Protein AF-0000000080304754 (afdb_homodimer)

Solvent-accessible surface area (backbone atoms only — not comparable to full-atom values): 19936 Å² total; per-residue (Å²): 115,68,64,60,52,57,44,46,56,46,42,43,31,28,47,47,41,41,35,32,51,49,37,65,79,46,55,67,47,22,55,52,27,13,54,52,31,33,55,38,36,51,77,71,61,50,50,73,67,52,35,49,38,39,26,55,19,35,45,42,36,64,46,11,47,50,48,42,56,51,81,59,74,65,43,85,74,85,70,52,72,70,50,41,55,54,59,55,43,19,24,57,44,23,21,53,20,39,55,53,26,84,52,72,69,38,49,55,22,19,49,28,20,29,37,26,54,36,13,31,68,28,80,27,34,81,79,38,41,36,51,83,72,42,53,66,60,12,56,44,35,32,55,34,43,51,50,52,59,46,41,40,72,41,100,88,38,79,47,40,34,36,68,56,48,51,44,42,56,59,67,72,39,48,56,43,46,47,65,70,56,49,53,48,39,59,61,47,43,76,73,39,94,79,46,50,56,118,114,70,64,58,53,56,44,47,57,45,43,42,30,28,48,48,42,41,34,32,50,50,37,65,78,43,54,67,47,21,57,53,26,12,54,51,30,33,54,38,35,50,77,72,61,48,50,70,68,53,35,48,37,39,26,54,20,36,44,42,36,64,46,11,47,50,48,43,55,50,80,60,74,65,43,86,72,85,69,54,72,71,48,41,55,53,58,57,43,19,23,58,44,23,21,53,20,39,56,53,25,83,52,70,68,37,51,55,22,21,48,31,22,30,38,26,55,35,12,32,68,29,80,27,34,82,79,37,38,36,52,84,71,42,54,67,59,12,55,44,36,32,55,34,43,52,51,52,59,46,41,40,70,42,101,87,38,78,46,39,36,35,68,56,49,50,43,40,55,59,67,72,40,49,55,43,47,47,64,69,55,48,53,47,38,59,60,46,44,76,74,38,92,80,46,51,56,119

Foldseek 3Di:
DVVVLVVVCVVCVVLLVLQCVQPVVLVVLQQQLLVLLLLLCVLVPDDPLRSSLLSVLSSCLQSLCSVQDCCLSVPDDDDDPVSVVSSQCSLVSSLVVQVVDDDPSSNSSSLLSNCLQAFQLQPGDDVSDHNVRRPPSSLSSNLSSQLSVQQDDDPVDDRDALVVSLCCPCPVPPRGGHPVSNVSSVVSLVPDPSRHHD/DVVVLVVVCVVCVVLLVLQCVQPVVLVVLQQQLLVLLLLLCVLVPDDPLRSSLLSVLSSCLQSLCSVQDCCLSVPDDDDDPVSVVSSLCSLVSSLVVQVVDDDPSSNSSSLLSNCLQAFQLQPGDDVSDHNVSRPPSSLSSNLSSQLSVQQDDDPVDDRDALVVSLCCCCPVRPRGGDPVSNVSSVVSLVPDPSRHHD

Structure (mmCIF, N/CA/C/O backbone):
data_AF-0000000080304754-model_v1
#
loop_
_entity.id
_entity.type
_entity.pdbx_description
1 polymer 'GAF domain/HD domain protein'
#
loop_
_atom_site.group_PDB
_atom_site.id
_atom_site.type_symbol
_atom_site.label_atom_id
_atom_site.label_alt_id
_atom_site.label_comp_id
_atom_site.label_asym_id
_atom_site.label_entity_id
_atom_site.label_seq_id
_atom_site.pdbx_PDB_ins_code
_atom_site.Cartn_x
_atom_site.Cartn_y
_atom_site.Cartn_z
_atom_site.occupancy
_atom_site.B_iso_or_equiv
_atom_site.auth_seq_id
_atom_site.auth_comp_id
_atom_site.auth_asym_id
_atom_site.auth_atom_id
_atom_site.pdbx_PDB_model_num
ATOM 1 N N . MET A 1 1 ? -25.344 5.25 9.125 1 31.78 1 MET A N 1
ATOM 2 C CA . MET A 1 1 ? -24.25 6.203 8.992 1 31.78 1 MET A CA 1
ATOM 3 C C . MET A 1 1 ? -22.953 5.629 9.555 1 31.78 1 MET A C 1
ATOM 5 O O . MET A 1 1 ? -21.891 5.805 8.969 1 31.78 1 MET A O 1
ATOM 9 N N . PRO A 1 2 ? -23.094 4.988 10.906 1 41 2 PRO A N 1
ATOM 10 C CA . PRO A 1 2 ? -22.062 4.285 11.68 1 41 2 PRO A CA 1
ATOM 11 C C . PRO A 1 2 ? -21.453 3.115 10.914 1 41 2 PRO A C 1
ATOM 13 O O . PRO A 1 2 ? -20.234 2.902 10.984 1 41 2 PRO A O 1
ATOM 16 N N . ALA A 1 3 ? -22.312 2.502 10.195 1 42.91 3 ALA A N 1
ATOM 17 C CA . ALA A 1 3 ? -21.906 1.29 9.492 1 42.91 3 ALA A CA 1
ATOM 18 C C . ALA A 1 3 ? -20.906 1.609 8.383 1 42.91 3 ALA A C 1
ATOM 20 O O . ALA A 1 3 ? -19.938 0.869 8.18 1 42.91 3 ALA A O 1
ATOM 21 N N . ALA A 1 4 ? -21.25 2.766 7.816 1 48.44 4 ALA A N 1
ATOM 22 C CA . ALA A 1 4 ? -20.422 3.186 6.688 1 48.44 4 ALA A CA 1
ATOM 23 C C . ALA A 1 4 ? -19 3.518 7.145 1 48.44 4 ALA A C 1
ATOM 25 O O . ALA A 1 4 ? -18.031 3.221 6.438 1 48.44 4 ALA A O 1
ATOM 26 N N . ILE A 1 5 ? -18.953 4.199 8.469 1 47.53 5 ILE A N 1
ATOM 27 C CA . ILE A 1 5 ? -17.672 4.586 9.055 1 47.53 5 ILE A CA 1
ATOM 28 C C . ILE A 1 5 ? -16.844 3.338 9.352 1 47.53 5 ILE A C 1
ATOM 30 O O . ILE A 1 5 ? -15.656 3.283 9.031 1 47.53 5 ILE A O 1
ATOM 34 N N . ASP A 1 6 ? -17.5 2.346 10.016 1 58.16 6 ASP A N 1
ATOM 35 C CA . ASP A 1 6 ? -16.859 1.074 10.352 1 58.16 6 ASP A CA 1
ATOM 36 C C . ASP A 1 6 ? -16.359 0.364 9.094 1 58.16 6 ASP A C 1
ATOM 38 O O . ASP A 1 6 ? -15.289 -0.238 9.094 1 58.16 6 ASP A O 1
ATOM 42 N N . ASP A 1 7 ? -17.031 0.778 8.141 1 65.62 7 ASP A N 1
ATOM 43 C CA . ASP A 1 7 ? -16.734 0.106 6.879 1 65.62 7 ASP A CA 1
ATOM 44 C C . ASP A 1 7 ? -15.445 0.654 6.254 1 65.62 7 ASP A C 1
ATOM 46 O O . ASP A 1 7 ? -14.602 -0.112 5.793 1 65.62 7 ASP A O 1
ATOM 50 N N . LEU A 1 8 ? -15.203 2.006 6.578 1 68.25 8 LEU A N 1
ATOM 51 C CA . LEU A 1 8 ? -14.055 2.584 5.891 1 68.25 8 LEU A CA 1
ATOM 52 C C . LEU A 1 8 ? -12.758 2.238 6.617 1 68.25 8 LEU A C 1
ATOM 54 O O . LEU A 1 8 ? -11.734 1.984 5.977 1 68.25 8 LEU A O 1
ATOM 58 N N . VAL A 1 9 ? -12.852 2.217 7.973 1 68.06 9 VAL A N 1
ATOM 59 C CA . VAL A 1 9 ? -11.672 1.831 8.742 1 68.06 9 VAL A CA 1
ATOM 60 C C . VAL A 1 9 ? -11.266 0.404 8.383 1 68.06 9 VAL A C 1
ATOM 62 O O . VAL A 1 9 ? -10.086 0.12 8.188 1 68.06 9 VAL A O 1
ATOM 65 N N . ARG A 1 10 ? -12.273 -0.282 8.273 1 72.94 10 ARG A N 1
ATOM 66 C CA . ARG A 1 10 ? -12.023 -1.659 7.855 1 72.94 10 ARG A CA 1
ATOM 67 C C . ARG A 1 10 ? -11.453 -1.713 6.441 1 72.94 10 ARG A C 1
ATOM 69 O O . ARG A 1 10 ? -10.492 -2.434 6.184 1 72.94 10 ARG A O 1
ATOM 76 N N . GLU A 1 11 ? -11.969 -0.843 5.703 1 73.88 11 GLU A N 1
ATOM 77 C CA . GLU A 1 11 ? -11.617 -0.862 4.285 1 73.88 11 GLU A CA 1
ATOM 78 C C . GLU A 1 11 ? -10.195 -0.349 4.066 1 73.88 11 GLU A C 1
ATOM 80 O O . GLU A 1 11 ? -9.547 -0.708 3.082 1 73.88 11 GLU A O 1
ATOM 85 N N . THR A 1 12 ? -9.695 0.45 5.09 1 84.88 12 THR A N 1
ATOM 86 C CA . THR A 1 12 ? -8.398 1.072 4.859 1 84.88 12 THR A CA 1
ATOM 87 C C . THR A 1 12 ? -7.324 0.415 5.719 1 84.88 12 THR A C 1
ATOM 89 O O . THR A 1 12 ? -6.156 0.804 5.668 1 84.88 12 THR A O 1
ATOM 92 N N . ALA A 1 13 ? -7.715 -0.584 6.461 1 88.44 13 ALA A N 1
ATOM 93 C CA . ALA A 1 13 ? -6.781 -1.242 7.371 1 88.44 13 ALA A CA 1
ATOM 94 C C . ALA A 1 13 ? -5.613 -1.856 6.609 1 88.44 13 ALA A C 1
ATOM 96 O O . ALA A 1 13 ? -4.465 -1.771 7.047 1 88.44 13 ALA A O 1
ATOM 97 N N . ALA A 1 14 ? -5.918 -2.438 5.516 1 93.38 14 ALA A N 1
ATOM 98 C CA . ALA A 1 14 ? -4.863 -3.07 4.723 1 93.38 14 ALA A CA 1
ATOM 99 C C . ALA A 1 14 ? -3.904 -2.029 4.156 1 93.38 14 ALA A C 1
ATOM 101 O O . ALA A 1 14 ? -2.701 -2.281 4.039 1 93.38 14 ALA A O 1
ATOM 102 N N . LEU A 1 15 ? -4.484 -0.934 3.797 1 94.69 15 LEU A N 1
ATOM 103 C CA . LEU A 1 15 ? -3.65 0.146 3.283 1 94.69 15 LEU A CA 1
ATOM 104 C C . LEU A 1 15 ? -2.693 0.65 4.359 1 94.69 15 LEU A C 1
ATOM 106 O O . LEU A 1 15 ? -1.52 0.908 4.078 1 94.69 15 LEU A O 1
ATOM 110 N N . LEU A 1 16 ? -3.191 0.779 5.562 1 94.44 16 LEU A N 1
ATOM 111 C CA . LEU A 1 16 ? -2.346 1.186 6.68 1 94.44 16 LEU A CA 1
ATOM 112 C C . LEU A 1 16 ? -1.271 0.14 6.953 1 94.44 16 LEU A C 1
ATOM 114 O O . LEU A 1 16 ? -0.111 0.484 7.195 1 94.44 16 LEU A O 1
ATOM 118 N N . SER A 1 17 ? -1.651 -1.105 6.922 1 96 17 SER A N 1
ATOM 119 C CA . SER A 1 17 ? -0.69 -2.189 7.094 1 96 17 SER A CA 1
ATOM 120 C C . SER A 1 17 ? 0.387 -2.152 6.016 1 96 17 SER A C 1
ATOM 122 O O . SER A 1 17 ? 1.564 -2.385 6.297 1 96 17 SER A O 1
ATOM 124 N N . ALA A 1 18 ? -0.014 -1.876 4.793 1 97.75 18 ALA A N 1
ATOM 125 C CA . ALA A 1 18 ? 0.934 -1.744 3.689 1 97.75 18 ALA A CA 1
ATOM 126 C C . ALA A 1 18 ? 1.924 -0.613 3.949 1 97.75 18 ALA A C 1
ATOM 128 O O . ALA A 1 18 ? 3.127 -0.769 3.725 1 97.75 18 ALA A O 1
ATOM 129 N N . LEU A 1 19 ? 1.411 0.513 4.406 1 97.56 19 LEU A N 1
ATOM 130 C CA . LEU A 1 19 ? 2.266 1.646 4.746 1 97.56 19 LEU A CA 1
ATOM 131 C C . LEU A 1 19 ? 3.289 1.255 5.809 1 97.56 19 LEU A C 1
ATOM 133 O O . LEU A 1 19 ? 4.457 1.635 5.719 1 97.56 19 LEU A O 1
ATOM 137 N N . HIS A 1 20 ? 2.889 0.442 6.812 1 96.44 20 HIS A N 1
ATOM 138 C CA . HIS A 1 20 ? 3.77 0.013 7.891 1 96.44 20 HIS A CA 1
ATOM 139 C C . HIS A 1 20 ? 4.848 -0.936 7.379 1 96.44 20 HIS A C 1
ATOM 141 O O . HIS A 1 20 ? 5.984 -0.909 7.859 1 96.44 20 HIS A O 1
ATOM 147 N N . GLU A 1 21 ? 4.48 -1.754 6.406 1 97 21 GLU A N 1
ATOM 148 C CA . GLU A 1 21 ? 5.469 -2.623 5.777 1 97 21 GLU A CA 1
ATOM 149 C C . GLU A 1 21 ? 6.523 -1.81 5.027 1 97 21 GLU A C 1
ATOM 151 O O . GLU A 1 21 ? 7.684 -2.211 4.953 1 97 21 GLU A O 1
ATOM 156 N N . ARG A 1 22 ? 6.133 -0.698 4.508 1 96.69 22 ARG A N 1
ATOM 157 C CA . ARG A 1 22 ? 6.98 0.167 3.693 1 96.69 22 ARG A CA 1
ATOM 158 C C . ARG A 1 22 ? 7.902 1.012 4.566 1 96.69 22 ARG A C 1
ATOM 160 O O . ARG A 1 22 ? 9.094 1.152 4.273 1 96.69 22 ARG A O 1
ATOM 167 N N . ASP A 1 23 ? 7.293 1.568 5.586 1 93.25 23 ASP A N 1
ATOM 168 C CA . ASP A 1 23 ? 7.965 2.535 6.449 1 93.25 23 ASP A CA 1
ATOM 169 C C . ASP A 1 23 ? 7.645 2.271 7.918 1 93.25 23 ASP A C 1
ATOM 171 O O . ASP A 1 23 ? 6.641 2.764 8.438 1 93.25 23 ASP A O 1
ATOM 175 N N . ARG A 1 24 ? 8.5 1.666 8.625 1 87.06 24 ARG A N 1
ATOM 176 C CA . ARG A 1 24 ? 8.266 1.219 9.992 1 87.06 24 ARG A CA 1
ATOM 177 C C . ARG A 1 24 ? 8.078 2.406 10.938 1 87.06 24 ARG A C 1
ATOM 179 O O . ARG A 1 24 ? 7.422 2.287 11.969 1 87.06 24 ARG A O 1
ATOM 186 N N . ASP A 1 25 ? 8.656 3.479 10.594 1 83.69 25 ASP A N 1
ATOM 187 C CA . ASP A 1 25 ? 8.562 4.652 11.453 1 83.69 25 ASP A CA 1
ATOM 188 C C . ASP A 1 25 ? 7.125 5.16 11.531 1 83.69 25 ASP A C 1
ATOM 190 O O . ASP A 1 25 ? 6.766 5.879 12.469 1 83.69 25 ASP A O 1
ATOM 194 N N . THR A 1 26 ? 6.316 4.727 10.57 1 89.06 26 THR A N 1
ATOM 195 C CA . THR A 1 26 ? 4.949 5.23 10.516 1 89.06 26 THR A CA 1
ATOM 196 C C . THR A 1 26 ? 4.043 4.438 11.453 1 89.06 26 THR A C 1
ATOM 198 O O . THR A 1 26 ? 2.932 4.867 11.766 1 89.06 26 THR A O 1
ATOM 201 N N . ARG A 1 27 ? 4.34 3.314 11.906 1 85.25 27 ARG A N 1
ATOM 202 C CA . ARG A 1 27 ? 3.465 2.436 12.68 1 85.25 27 ARG A CA 1
ATOM 203 C C . ARG A 1 27 ? 2.955 3.133 13.93 1 85.25 27 ARG A C 1
ATOM 205 O O . ARG A 1 27 ? 1.745 3.25 14.133 1 85.25 27 ARG A O 1
ATOM 212 N N . ALA A 1 28 ? 3.83 3.641 14.727 1 85.56 28 ALA A N 1
ATOM 213 C CA . ALA A 1 28 ? 3.387 4.316 15.945 1 85.56 28 ALA A CA 1
ATOM 214 C C . ALA A 1 28 ? 2.945 5.746 15.648 1 85.56 28 ALA A C 1
ATOM 216 O O . ALA A 1 28 ? 1.99 6.246 16.25 1 85.56 28 ALA A O 1
ATOM 217 N N . HIS A 1 29 ? 3.439 6.32 14.727 1 92.44 29 HIS A N 1
ATOM 218 C CA . HIS A 1 29 ? 3.203 7.715 14.367 1 92.44 29 HIS A CA 1
ATOM 219 C C . HIS A 1 29 ? 1.785 7.914 13.844 1 92.44 29 HIS A C 1
ATOM 221 O O . HIS A 1 29 ? 1.102 8.867 14.227 1 92.44 29 HIS A O 1
ATOM 227 N N . SER A 1 30 ? 1.281 7.035 12.961 1 93.56 30 SER A N 1
ATOM 228 C CA . SER A 1 30 ? -0.022 7.188 12.32 1 93.56 30 SER A CA 1
ATOM 229 C C . SER A 1 30 ? -1.149 7.152 13.352 1 93.56 30 SER A C 1
ATOM 231 O O . SER A 1 30 ? -2.051 7.992 13.32 1 93.56 30 SER A O 1
ATOM 233 N N . GLY A 1 31 ? -1.064 6.246 14.25 1 92.62 31 GLY A N 1
ATOM 234 C CA . GLY A 1 31 ? -2.104 6.117 15.258 1 92.62 31 GLY A CA 1
ATOM 235 C C . GLY A 1 31 ? -2.178 7.309 16.188 1 92.62 31 GLY A C 1
ATOM 236 O O . GLY A 1 31 ? -3.266 7.812 16.484 1 92.62 31 GLY A O 1
ATOM 237 N N . ARG A 1 32 ? -1.047 7.777 16.672 1 95.12 32 ARG A N 1
ATOM 238 C CA . ARG A 1 32 ? -0.995 8.93 17.562 1 95.12 32 ARG A CA 1
ATOM 239 C C . ARG A 1 32 ? -1.5 10.188 16.875 1 95.12 32 ARG A C 1
ATOM 241 O O . ARG A 1 32 ? -2.271 10.961 17.438 1 95.12 32 ARG A O 1
ATOM 248 N N . THR A 1 33 ? -1.062 10.312 15.672 1 97.31 33 THR A N 1
ATOM 249 C CA . THR A 1 33 ? -1.483 11.477 14.891 1 97.31 33 THR A CA 1
ATOM 250 C C . THR A 1 33 ? -2.994 11.461 14.68 1 97.31 33 THR A C 1
ATOM 252 O O . THR A 1 33 ? -3.656 12.492 14.828 1 97.31 33 THR A O 1
ATOM 255 N N . SER A 1 34 ? -3.52 10.328 14.312 1 96.81 34 SER A N 1
ATOM 256 C CA . SER A 1 34 ? -4.957 10.188 14.102 1 96.81 34 SER A CA 1
ATOM 257 C C . SER A 1 34 ? -5.738 10.516 15.367 1 96.81 34 SER A C 1
ATOM 259 O O . SER A 1 34 ? -6.68 11.305 15.336 1 96.81 34 SER A O 1
ATOM 261 N N . ALA A 1 35 ? -5.34 9.961 16.469 1 97.06 35 ALA A N 1
ATOM 262 C CA . ALA A 1 35 ? -6.047 10.164 17.734 1 97.06 35 ALA A CA 1
ATOM 263 C C . ALA A 1 35 ? -6.008 11.625 18.172 1 97.06 35 ALA A C 1
ATOM 265 O O . ALA A 1 35 ? -7.031 12.195 18.547 1 97.06 35 ALA A O 1
ATOM 266 N N . LEU A 1 36 ? -4.855 12.203 18.141 1 98.31 36 LEU A N 1
ATOM 267 C CA . LEU A 1 36 ? -4.695 13.602 18.516 1 98.31 36 LEU A CA 1
ATOM 268 C C . LEU A 1 36 ? -5.453 14.516 17.562 1 98.31 36 LEU A C 1
ATOM 270 O O . LEU A 1 36 ? -6.035 15.516 17.984 1 98.31 36 LEU A O 1
ATOM 274 N N . ALA A 1 37 ? -5.414 14.195 16.266 1 98.81 37 ALA A N 1
ATOM 275 C CA . ALA A 1 37 ? -6.16 14.977 15.281 1 98.81 37 ALA A CA 1
ATOM 276 C C . ALA A 1 37 ? -7.652 14.977 15.594 1 98.81 37 ALA A C 1
ATOM 278 O O . ALA A 1 37 ? -8.312 16.016 15.484 1 98.81 37 ALA A O 1
ATOM 279 N N . VAL A 1 38 ? -8.141 13.859 15.969 1 98.44 38 VAL A N 1
ATOM 280 C CA . VAL A 1 38 ? -9.562 13.75 16.281 1 98.44 38 VAL A CA 1
ATOM 281 C C . VAL A 1 38 ? -9.883 14.594 17.516 1 98.44 38 VAL A C 1
ATOM 283 O O . VAL A 1 38 ? -10.906 15.281 17.547 1 98.44 38 VAL A O 1
ATOM 286 N N . GLU A 1 39 ? -9.008 14.57 18.531 1 98.75 39 GLU A N 1
ATOM 287 C CA . GLU A 1 39 ? -9.203 15.43 19.703 1 98.75 39 GLU A CA 1
ATOM 288 C C . GLU A 1 39 ? -9.273 16.906 19.297 1 98.75 39 GLU A C 1
ATOM 290 O O . GLU A 1 39 ? -10.172 17.625 19.719 1 98.75 39 GLU A O 1
ATOM 295 N N . VAL A 1 40 ? -8.367 17.328 18.516 1 98.88 40 VAL A N 1
ATOM 296 C CA . VAL A 1 40 ? -8.312 18.719 18.078 1 98.88 40 VAL A CA 1
ATOM 297 C C . VAL A 1 40 ? -9.523 19.047 17.203 1 98.88 40 VAL A C 1
ATOM 299 O O . VAL A 1 40 ? -10.125 20.109 17.344 1 98.88 40 VAL A O 1
ATOM 302 N N . GLY A 1 41 ? -9.852 18.078 16.281 1 98.88 41 GLY A N 1
ATOM 303 C CA . GLY A 1 41 ? -11.016 18.266 15.43 1 98.88 41 GLY A CA 1
ATOM 304 C C . GLY A 1 41 ? -12.305 18.438 16.203 1 98.88 41 GLY A C 1
ATOM 305 O O . GLY A 1 41 ? -13.156 19.25 15.836 1 98.88 41 GLY A O 1
ATOM 306 N N . GLN A 1 42 ? -12.445 17.672 17.266 1 98.75 42 GLN A N 1
ATOM 307 C CA . GLN A 1 42 ? -13.594 17.812 18.141 1 98.75 42 GLN A CA 1
ATOM 308 C C . GLN A 1 42 ? -13.656 19.219 18.734 1 98.75 42 GLN A C 1
ATOM 310 O O . GLN A 1 42 ? -14.719 19.844 18.75 1 98.75 42 GLN A O 1
ATOM 315 N N . ALA A 1 43 ? -12.57 19.703 19.234 1 98.75 43 ALA A N 1
ATOM 316 C CA . ALA A 1 43 ? -12.484 21.031 19.828 1 98.75 43 ALA A CA 1
ATOM 317 C C . ALA A 1 43 ? -12.742 22.125 18.797 1 98.75 43 ALA A C 1
ATOM 319 O O . ALA A 1 43 ? -13.227 23.203 19.125 1 98.75 43 ALA A O 1
ATOM 320 N N . CYS A 1 44 ? -12.438 21.828 17.531 1 98.56 44 CYS A N 1
ATOM 321 C CA . CYS A 1 44 ? -12.656 22.781 16.453 1 98.56 44 CYS A CA 1
ATOM 322 C C . CYS A 1 44 ? -14.102 22.75 15.984 1 98.56 44 CYS A C 1
ATOM 324 O O . CYS A 1 44 ? -14.508 23.562 15.141 1 98.56 44 CYS A O 1
ATOM 326 N N . GLY A 1 45 ? -14.82 21.75 16.422 1 98.19 45 GLY A N 1
ATOM 327 C CA . GLY A 1 45 ? -16.25 21.75 16.156 1 98.19 45 GLY A CA 1
ATOM 328 C C . GLY A 1 45 ? -16.625 20.906 14.953 1 98.19 45 GLY A C 1
ATOM 329 O O . GLY A 1 45 ? -17.703 21.078 14.383 1 98.19 45 GLY A O 1
ATOM 330 N N . LEU A 1 46 ? -15.789 20.047 14.539 1 97.88 46 LEU A N 1
ATOM 331 C CA . LEU A 1 46 ? -16.141 19.156 13.43 1 97.88 46 LEU A CA 1
ATOM 332 C C . LEU A 1 46 ? -17.281 18.219 13.836 1 97.88 46 LEU A C 1
ATOM 334 O O . LEU A 1 46 ? -17.328 17.75 14.977 1 97.88 46 LEU A O 1
ATOM 338 N N . ASP A 1 47 ? -18.156 17.938 12.844 1 96.62 47 ASP A N 1
ATOM 339 C CA . ASP A 1 47 ? -19.219 16.984 13.109 1 96.62 47 ASP A CA 1
ATOM 340 C C . ASP A 1 47 ? -18.719 15.547 12.992 1 96.62 47 ASP A C 1
ATOM 342 O O . ASP A 1 47 ? -17.531 15.32 12.758 1 96.62 47 ASP A O 1
ATOM 346 N N . ALA A 1 48 ? -19.578 14.602 13.211 1 94.44 48 ALA A N 1
ATOM 347 C CA . ALA A 1 48 ? -19.203 13.195 13.281 1 94.44 48 ALA A CA 1
ATOM 348 C C . ALA A 1 48 ? -18.547 12.742 11.977 1 94.44 48 ALA A C 1
ATOM 350 O O . ALA A 1 48 ? -17.531 12.047 11.992 1 94.44 48 ALA A O 1
ATOM 351 N N . ASP A 1 49 ? -19.125 13.172 10.891 1 92.62 49 ASP A N 1
ATOM 352 C CA . ASP A 1 49 ? -18.578 12.797 9.586 1 92.62 49 ASP A CA 1
ATOM 353 C C . ASP A 1 49 ? -17.203 13.422 9.359 1 92.62 49 ASP A C 1
ATOM 355 O O . ASP A 1 49 ? -16.297 12.773 8.844 1 92.62 49 ASP A O 1
ATOM 359 N N . GLY A 1 50 ? -17.141 14.656 9.734 1 95.06 50 GLY A N 1
ATOM 360 C CA . GLY A 1 50 ? -15.859 15.344 9.625 1 95.06 50 GLY A CA 1
ATOM 361 C C . GLY A 1 50 ? -14.781 14.727 10.492 1 95.06 50 GLY A C 1
ATOM 362 O O . GLY A 1 50 ? -13.633 14.594 10.062 1 95.06 50 GLY A O 1
ATOM 363 N N . LEU A 1 51 ? -15.172 14.328 11.664 1 96.56 51 LEU A N 1
ATOM 364 C CA . LEU A 1 51 ? -14.227 13.711 12.578 1 96.56 51 LEU A CA 1
ATOM 365 C C . LEU A 1 51 ? -13.773 12.352 12.055 1 96.56 51 LEU A C 1
ATOM 367 O O . LEU A 1 51 ? -12.594 11.992 12.18 1 96.56 51 LEU A O 1
ATOM 371 N N . TYR A 1 52 ? -14.664 11.719 11.516 1 92.75 52 TYR A N 1
ATOM 372 C CA . TYR A 1 52 ? -14.336 10.422 10.945 1 92.75 52 TYR A CA 1
ATOM 373 C C . TYR A 1 52 ? -13.352 10.57 9.789 1 92.75 52 TYR A C 1
ATOM 375 O O . TYR A 1 52 ? -12.312 9.898 9.758 1 92.75 52 TYR A O 1
ATOM 383 N N . ALA A 1 53 ? -13.641 11.414 8.859 1 94.31 53 ALA A N 1
ATOM 384 C CA . ALA A 1 53 ? -12.758 11.664 7.727 1 94.31 53 ALA A CA 1
ATOM 385 C C . ALA A 1 53 ? -11.383 12.133 8.195 1 94.31 53 ALA A C 1
ATOM 387 O O . ALA A 1 53 ? -10.359 11.695 7.676 1 94.31 53 ALA A O 1
ATOM 388 N N . LEU A 1 54 ? -11.414 12.984 9.195 1 97.06 54 LEU A N 1
ATOM 389 C CA . LEU A 1 54 ? -10.172 13.5 9.758 1 97.06 54 LEU A CA 1
ATOM 390 C C . LEU A 1 54 ? -9.328 12.375 10.336 1 97.06 54 LEU A C 1
ATOM 392 O O . LEU A 1 54 ? -8.125 12.297 10.07 1 97.06 54 LEU A O 1
ATOM 396 N N . GLY A 1 55 ? -9.977 11.523 11.102 1 96 55 GLY A N 1
ATOM 397 C CA . GLY A 1 55 ? -9.258 10.414 11.719 1 96 55 GLY A CA 1
ATOM 398 C C . GLY A 1 55 ? -8.625 9.477 10.711 1 96 55 GLY A C 1
ATOM 399 O O . GLY A 1 55 ? -7.445 9.133 10.82 1 96 55 GLY A O 1
ATOM 400 N N . VAL A 1 56 ? -9.344 9.086 9.711 1 94.81 56 VAL A N 1
ATOM 401 C CA . VAL A 1 56 ? -8.859 8.164 8.688 1 94.81 56 VAL A CA 1
ATOM 402 C C . VAL A 1 56 ? -7.754 8.828 7.875 1 94.81 56 VAL A C 1
ATOM 404 O O . VAL A 1 56 ? -6.715 8.211 7.605 1 94.81 56 VAL A O 1
ATOM 407 N N . ALA A 1 57 ? -7.965 10.078 7.496 1 97 57 ALA A N 1
ATOM 408 C CA . ALA A 1 57 ? -6.969 10.812 6.719 1 97 57 ALA A CA 1
ATOM 409 C C . ALA A 1 57 ? -5.66 10.945 7.496 1 97 57 ALA A C 1
ATOM 411 O O . ALA A 1 57 ? -4.578 10.789 6.93 1 97 57 ALA A O 1
ATOM 412 N N . ALA A 1 58 ? -5.809 11.219 8.75 1 97.62 58 ALA A N 1
ATOM 413 C CA . ALA A 1 58 ? -4.617 11.375 9.586 1 97.62 58 ALA A CA 1
ATOM 414 C C . ALA A 1 58 ? -3.854 10.055 9.695 1 97.62 58 ALA A C 1
ATOM 416 O O . ALA A 1 58 ? -2.621 10.047 9.672 1 97.62 58 ALA A O 1
ATOM 417 N N . ASP A 1 59 ? -4.555 8.961 9.773 1 95.81 59 ASP A N 1
ATOM 418 C CA . ASP A 1 59 ? -3.939 7.637 9.82 1 95.81 59 ASP A CA 1
ATOM 419 C C . ASP A 1 59 ? -3.156 7.348 8.539 1 95.81 59 ASP A C 1
ATOM 421 O O . ASP A 1 59 ? -2.111 6.695 8.578 1 95.81 59 ASP A O 1
ATOM 425 N N . LEU A 1 60 ? -3.68 7.879 7.469 1 96.75 60 LEU A N 1
ATOM 426 C CA . LEU A 1 60 ? -3.172 7.473 6.16 1 96.75 60 LEU A CA 1
ATOM 427 C C . LEU A 1 60 ? -2.432 8.617 5.484 1 96.75 60 LEU A C 1
ATOM 429 O O . LEU A 1 60 ? -2.111 8.539 4.297 1 96.75 60 LEU A O 1
ATOM 433 N N . HIS A 1 61 ? -2.16 9.703 6.184 1 98.12 61 HIS A N 1
ATOM 434 C CA . HIS A 1 61 ? -1.682 10.922 5.539 1 98.12 61 HIS A CA 1
ATOM 435 C C . HIS A 1 61 ? -0.368 10.68 4.805 1 98.12 61 HIS A C 1
ATOM 437 O O . HIS A 1 61 ? -0.081 11.336 3.801 1 98.12 61 HIS A O 1
ATOM 443 N N . ASP A 1 62 ? 0.363 9.68 5.25 1 97.94 62 ASP A N 1
ATOM 444 C CA . ASP A 1 62 ? 1.682 9.414 4.68 1 97.94 62 ASP A CA 1
ATOM 445 C C . ASP A 1 62 ? 1.644 8.219 3.736 1 97.94 62 ASP A C 1
ATOM 447 O O . ASP A 1 62 ? 2.689 7.691 3.35 1 97.94 62 ASP A O 1
ATOM 451 N N . VAL A 1 63 ? 0.5 7.75 3.299 1 98.06 63 VAL A N 1
ATOM 452 C CA . VAL A 1 63 ? 0.356 6.52 2.529 1 98.06 63 VAL A CA 1
ATOM 453 C C . VAL A 1 63 ? 1.067 6.66 1.187 1 98.06 63 VAL A C 1
ATOM 455 O O . VAL A 1 63 ? 1.532 5.672 0.615 1 98.06 63 VAL A O 1
ATOM 458 N N . GLY A 1 64 ? 1.202 7.871 0.684 1 98.62 64 GLY A N 1
ATOM 459 C CA . GLY A 1 64 ? 1.895 8.109 -0.572 1 98.62 64 GLY A CA 1
ATOM 460 C C . GLY A 1 64 ? 3.377 7.789 -0.506 1 98.62 64 GLY A C 1
ATOM 461 O O . GLY A 1 64 ? 4.035 7.656 -1.539 1 98.62 64 GLY A O 1
ATOM 462 N N . LYS A 1 65 ? 3.922 7.645 0.699 1 98.44 65 LYS A N 1
ATOM 463 C CA . LYS A 1 65 ? 5.336 7.32 0.869 1 98.44 65 LYS A CA 1
ATOM 464 C C . LYS A 1 65 ? 5.652 5.934 0.317 1 98.44 65 LYS A C 1
ATOM 466 O O . LYS A 1 65 ? 6.812 5.609 0.065 1 98.44 65 LYS A O 1
ATOM 471 N N . ILE A 1 66 ? 4.656 5.172 0.151 1 98.31 66 ILE A N 1
ATOM 472 C CA . ILE A 1 66 ? 4.824 3.854 -0.452 1 98.31 66 ILE A CA 1
ATOM 473 C C . ILE A 1 66 ? 5.516 3.99 -1.808 1 98.31 66 ILE A C 1
ATOM 475 O O . ILE A 1 66 ? 6.305 3.127 -2.199 1 98.31 66 ILE A O 1
ATOM 479 N N . GLY A 1 67 ? 5.273 5.086 -2.506 1 98.06 67 GLY A N 1
ATOM 480 C CA . GLY A 1 67 ? 5.812 5.281 -3.842 1 98.06 67 GLY A CA 1
ATOM 481 C C . GLY A 1 67 ? 7.121 6.047 -3.85 1 98.06 67 GLY A C 1
ATOM 482 O O . GLY A 1 67 ? 7.652 6.367 -4.914 1 98.06 67 GLY A O 1
ATOM 483 N N . ILE A 1 68 ? 7.703 6.383 -2.699 1 98.5 68 ILE A N 1
ATOM 484 C CA .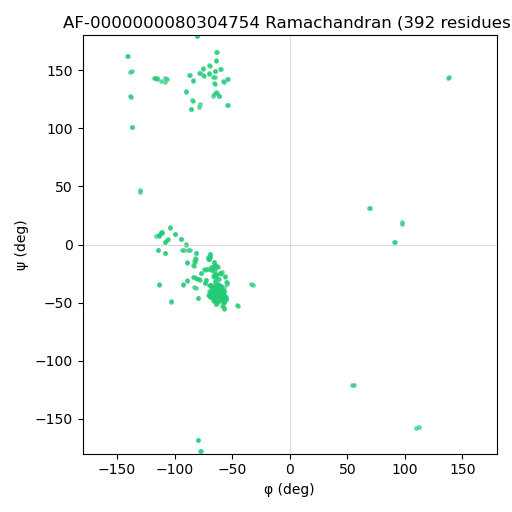 ILE A 1 68 ? 8.945 7.148 -2.605 1 98.5 68 ILE A CA 1
ATOM 485 C C . ILE A 1 68 ? 10.133 6.191 -2.586 1 98.5 68 ILE A C 1
ATOM 487 O O . ILE A 1 68 ? 10.156 5.227 -1.819 1 98.5 68 ILE A O 1
ATOM 491 N N . PRO A 1 69 ? 11.156 6.422 -3.396 1 97.88 69 PRO A N 1
ATOM 492 C CA . PRO A 1 69 ? 12.328 5.539 -3.414 1 97.88 69 PRO A CA 1
ATOM 493 C C . PRO A 1 69 ? 13.031 5.461 -2.061 1 97.88 69 PRO A C 1
ATOM 495 O O . PRO A 1 69 ? 13.094 6.457 -1.336 1 97.88 69 PRO A O 1
ATOM 498 N N . ASP A 1 70 ? 13.656 4.309 -1.822 1 97 70 ASP A N 1
ATOM 499 C CA . ASP A 1 70 ? 14.352 4.07 -0.563 1 97 70 ASP A CA 1
ATOM 500 C C . ASP A 1 70 ? 15.43 5.129 -0.328 1 97 70 ASP A C 1
ATOM 502 O O . ASP A 1 70 ? 15.617 5.59 0.799 1 97 70 ASP A O 1
ATOM 506 N N . ARG A 1 71 ? 16.109 5.465 -1.384 1 96.5 71 ARG A N 1
ATOM 507 C CA . ARG A 1 71 ? 17.266 6.355 -1.265 1 96.5 71 ARG A CA 1
ATOM 508 C C . ARG A 1 71 ? 16.844 7.727 -0.747 1 96.5 71 ARG A C 1
ATOM 510 O O . ARG A 1 71 ? 17.672 8.5 -0.264 1 96.5 71 ARG A O 1
ATOM 517 N N . ILE A 1 72 ? 15.594 7.977 -0.872 1 97.44 72 ILE A N 1
ATOM 518 C CA . ILE A 1 72 ? 15.062 9.242 -0.384 1 97.44 72 ILE A CA 1
ATOM 519 C C . ILE A 1 72 ? 14.328 9.016 0.936 1 97.44 72 ILE A C 1
ATOM 521 O O . ILE A 1 72 ? 14.602 9.695 1.929 1 97.44 72 ILE A O 1
ATOM 525 N N . LEU A 1 73 ? 13.438 8.047 1.008 1 96.25 73 LEU A N 1
ATOM 526 C CA . LEU A 1 73 ? 12.586 7.746 2.154 1 96.25 73 LEU A CA 1
ATOM 527 C C . LEU A 1 73 ? 13.422 7.41 3.383 1 96.25 73 LEU A C 1
ATOM 529 O O . LEU A 1 73 ? 13.078 7.801 4.5 1 96.25 73 LEU A O 1
ATOM 533 N N . LEU A 1 74 ? 14.508 6.758 3.135 1 93.19 74 LEU A N 1
ATOM 534 C CA . LEU A 1 74 ? 15.289 6.219 4.242 1 93.19 74 LEU A CA 1
ATOM 535 C C . LEU A 1 74 ? 16.641 6.922 4.352 1 93.19 74 LEU A C 1
ATOM 537 O O . LEU A 1 74 ? 17.516 6.469 5.086 1 93.19 74 LEU A O 1
ATOM 541 N N . LYS A 1 75 ? 16.812 7.938 3.598 1 92.44 75 LYS A N 1
ATOM 542 C CA . LYS A 1 75 ? 18.094 8.656 3.611 1 92.44 75 LYS A CA 1
ATOM 543 C C . LYS A 1 75 ? 18.375 9.234 4.992 1 92.44 75 LYS A C 1
ATOM 545 O O . LYS A 1 75 ? 17.547 9.953 5.559 1 92.44 75 LYS A O 1
ATOM 550 N N . PRO A 1 76 ? 19.625 8.82 5.359 1 88.38 76 PRO A N 1
ATOM 551 C CA . PRO A 1 76 ? 20 9.477 6.613 1 88.38 76 PRO A CA 1
ATOM 552 C C . PRO A 1 76 ? 20.453 10.922 6.41 1 88.38 76 PRO A C 1
ATOM 554 O O . PRO A 1 76 ? 21.234 11.211 5.496 1 88.38 76 PRO A O 1
ATOM 557 N N . GLY A 1 77 ? 19.859 11.891 6.973 1 87.19 77 GLY A N 1
ATOM 558 C CA . GLY A 1 77 ? 20.281 13.281 6.844 1 87.19 77 GLY A CA 1
ATOM 559 C C . GLY A 1 77 ? 19.312 14.109 6.02 1 87.19 77 GLY A C 1
ATOM 560 O O . GLY A 1 77 ? 18.172 13.695 5.777 1 87.19 77 GLY A O 1
ATOM 561 N N . ARG A 1 78 ? 19.891 15.219 5.492 1 92.69 78 ARG A N 1
ATOM 562 C CA . ARG A 1 78 ? 19.031 16.172 4.805 1 92.69 78 ARG A CA 1
ATOM 563 C C . ARG A 1 78 ? 18.859 15.805 3.334 1 92.69 78 ARG A C 1
ATOM 565 O O . ARG A 1 78 ? 19.812 15.336 2.695 1 92.69 78 ARG A O 1
ATOM 572 N N . LEU A 1 79 ? 17.781 16.062 2.838 1 96.5 79 LEU A N 1
ATOM 573 C CA . LEU A 1 79 ? 17.5 15.867 1.416 1 96.5 79 LEU A CA 1
ATOM 574 C C . LEU A 1 79 ? 17.969 17.078 0.612 1 96.5 79 LEU A C 1
ATOM 576 O O . LEU A 1 79 ? 17.859 18.219 1.08 1 96.5 79 LEU A O 1
ATOM 580 N N . ASP A 1 80 ? 18.516 16.828 -0.551 1 97.31 80 ASP A N 1
ATOM 581 C CA . ASP A 1 80 ? 18.781 17.953 -1.444 1 97.31 80 ASP A CA 1
ATOM 582 C C . ASP A 1 80 ? 17.5 18.406 -2.133 1 97.31 80 ASP A C 1
ATOM 584 O O . ASP A 1 80 ? 16.406 17.891 -1.839 1 97.31 80 ASP A O 1
ATOM 588 N N . GLU A 1 81 ? 17.641 19.375 -2.99 1 97.5 81 GLU A N 1
ATOM 589 C CA . GLU A 1 81 ? 16.453 20 -3.572 1 97.5 81 GLU A CA 1
ATOM 590 C C . GLU A 1 81 ? 15.664 19.016 -4.426 1 97.5 81 GLU A C 1
ATOM 592 O O . GLU A 1 81 ? 14.438 18.953 -4.355 1 97.5 81 GLU A O 1
ATOM 597 N N . GLU A 1 82 ? 16.391 18.281 -5.234 1 97.81 82 GLU A N 1
ATOM 598 C CA . GLU A 1 82 ? 15.742 17.297 -6.098 1 97.81 82 GLU A CA 1
ATOM 599 C C . GLU A 1 82 ? 15.078 16.188 -5.273 1 97.81 82 GLU A C 1
ATOM 601 O O . GLU A 1 82 ? 13.969 15.766 -5.586 1 97.81 82 GLU A O 1
ATOM 606 N N . GLU A 1 83 ? 15.758 15.734 -4.309 1 98.19 83 GLU A N 1
ATOM 607 C CA . GLU A 1 83 ? 15.227 14.711 -3.412 1 98.19 83 GLU A CA 1
ATOM 608 C C . GLU A 1 83 ? 13.992 15.227 -2.666 1 98.19 83 GLU A C 1
ATOM 610 O O . GLU A 1 83 ? 13.031 14.484 -2.463 1 98.19 83 GLU A O 1
ATOM 615 N N . THR A 1 84 ? 14.07 16.484 -2.291 1 98.19 84 THR A N 1
ATOM 616 C CA . THR A 1 84 ? 12.945 17.094 -1.588 1 98.19 84 THR A CA 1
ATOM 617 C C . THR A 1 84 ? 11.703 17.125 -2.469 1 98.19 84 THR A C 1
ATOM 619 O O . THR A 1 84 ? 10.594 16.828 -2.002 1 98.19 84 THR A O 1
ATOM 622 N N . VAL A 1 85 ? 11.875 17.469 -3.664 1 98.12 85 VAL A N 1
ATOM 623 C CA . VAL A 1 85 ? 10.766 17.5 -4.609 1 98.12 85 VAL A CA 1
ATOM 624 C C . VAL A 1 85 ? 10.117 16.125 -4.688 1 98.12 85 VAL A C 1
ATOM 626 O O . VAL A 1 85 ? 8.891 16 -4.664 1 98.12 85 VAL A O 1
ATOM 629 N N . LEU A 1 86 ? 10.922 15.078 -4.746 1 98.12 86 LEU A N 1
ATOM 630 C CA . LEU A 1 86 ? 10.406 13.711 -4.82 1 98.12 86 LEU A CA 1
ATOM 631 C C . LEU A 1 86 ? 9.727 13.32 -3.514 1 98.12 86 LEU A C 1
ATOM 633 O O . LEU A 1 86 ? 8.672 12.68 -3.527 1 98.12 86 LEU A O 1
ATOM 637 N N . MET A 1 87 ? 10.328 13.68 -2.426 1 98.25 87 MET A N 1
ATOM 638 C CA . MET A 1 87 ? 9.711 13.383 -1.135 1 98.25 87 MET A CA 1
ATOM 639 C C . MET A 1 87 ? 8.336 14.039 -1.026 1 98.25 87 MET A C 1
ATOM 641 O O . MET A 1 87 ? 7.371 13.406 -0.601 1 98.25 87 MET A O 1
ATOM 645 N N . ARG A 1 88 ? 8.25 15.289 -1.501 1 98.56 88 ARG A N 1
ATOM 646 C CA . ARG A 1 88 ? 7.012 16.062 -1.391 1 98.56 88 ARG A CA 1
ATOM 647 C C . ARG A 1 88 ? 5.914 15.469 -2.268 1 98.56 88 ARG A C 1
ATOM 649 O O . ARG A 1 88 ? 4.73 15.688 -2.018 1 98.56 88 ARG A O 1
ATOM 656 N N . SER A 1 89 ? 6.281 14.672 -3.229 1 98.69 89 SER A N 1
ATOM 657 C CA . SER A 1 89 ? 5.301 14.078 -4.133 1 98.69 89 SER A CA 1
ATOM 658 C C . SER A 1 89 ? 4.438 13.047 -3.41 1 98.69 89 SER A C 1
ATOM 660 O O . SER A 1 89 ? 3.406 12.617 -3.934 1 98.69 89 SER A O 1
ATOM 662 N N . HIS A 1 90 ? 4.816 12.648 -2.141 1 98.69 90 HIS A N 1
ATOM 663 C CA . HIS A 1 90 ? 4.035 11.641 -1.434 1 98.69 90 HIS A CA 1
ATOM 664 C C . HIS A 1 90 ? 2.605 12.117 -1.197 1 98.69 90 HIS A C 1
ATOM 666 O O . HIS A 1 90 ? 1.678 11.305 -1.138 1 98.69 90 HIS A O 1
ATOM 672 N N . ALA A 1 91 ? 2.416 13.453 -1.068 1 98.81 91 ALA A N 1
ATOM 673 C CA . ALA A 1 91 ? 1.073 13.984 -0.852 1 98.81 91 ALA A CA 1
ATOM 674 C C . ALA A 1 91 ? 0.166 13.68 -2.041 1 98.81 91 ALA A C 1
ATOM 676 O O . ALA A 1 91 ? -0.945 13.172 -1.866 1 98.81 91 ALA A O 1
ATOM 677 N N . ARG A 1 92 ? 0.631 13.93 -3.275 1 98.75 92 ARG A N 1
ATOM 678 C CA . ARG A 1 92 ? -0.153 13.656 -4.477 1 98.75 92 ARG A CA 1
ATOM 679 C C . ARG A 1 92 ? -0.303 12.156 -4.703 1 98.75 92 ARG A C 1
ATOM 681 O O . ARG A 1 92 ? -1.35 11.695 -5.164 1 98.75 92 ARG A O 1
ATOM 688 N N . ARG A 1 93 ? 0.733 11.414 -4.48 1 98.5 93 ARG A N 1
ATOM 689 C CA . ARG A 1 93 ? 0.66 9.961 -4.59 1 98.5 93 ARG A CA 1
ATOM 690 C C . ARG A 1 93 ? -0.396 9.391 -3.65 1 98.5 93 ARG A C 1
ATOM 692 O O . ARG A 1 93 ? -1.154 8.492 -4.027 1 98.5 93 ARG A O 1
ATOM 699 N N . GLY A 1 94 ? -0.344 9.914 -2.373 1 98.56 94 GLY A N 1
ATOM 700 C CA . GLY A 1 94 ? -1.365 9.477 -1.434 1 98.56 94 GLY A CA 1
ATOM 701 C C . GLY A 1 94 ? -2.775 9.773 -1.905 1 98.56 94 GLY A C 1
ATOM 702 O O . GLY A 1 94 ? -3.67 8.938 -1.774 1 98.56 94 GLY A O 1
ATOM 703 N N . HIS A 1 95 ? -2.967 10.945 -2.443 1 98.44 95 HIS A N 1
ATOM 704 C CA . HIS A 1 95 ? -4.254 11.312 -3.02 1 98.44 95 HIS A CA 1
ATOM 705 C C . HIS A 1 95 ? -4.656 10.344 -4.129 1 98.44 95 HIS A C 1
ATOM 707 O O . HIS A 1 95 ? -5.809 9.906 -4.188 1 98.44 95 HIS A O 1
ATOM 713 N N . ARG A 1 96 ? -3.766 9.992 -5.004 1 97.31 96 ARG A N 1
ATOM 714 C CA . ARG A 1 96 ? -4.043 9.078 -6.105 1 97.31 96 ARG A CA 1
ATOM 715 C C . ARG A 1 96 ? -4.426 7.695 -5.586 1 97.31 96 ARG A C 1
ATOM 717 O O . ARG A 1 96 ? -5.391 7.094 -6.062 1 97.31 96 ARG A O 1
ATOM 724 N N . ILE A 1 97 ? -3.678 7.211 -4.645 1 97.19 97 ILE A N 1
ATOM 725 C CA . ILE A 1 97 ? -3.938 5.898 -4.07 1 97.19 97 ILE A CA 1
ATOM 726 C C . ILE A 1 97 ? -5.355 5.852 -3.506 1 97.19 97 ILE A C 1
ATOM 728 O O . ILE A 1 97 ? -6.129 4.945 -3.822 1 97.19 97 ILE A O 1
ATOM 732 N N . LEU A 1 98 ? -5.723 6.867 -2.746 1 95.44 98 LEU A N 1
ATOM 733 C CA . LEU A 1 98 ? -7.02 6.875 -2.078 1 95.44 98 LEU A CA 1
ATOM 734 C C . LEU A 1 98 ? -8.141 7.113 -3.08 1 95.44 98 LEU A C 1
ATOM 736 O O . LEU A 1 98 ? -9.25 6.59 -2.914 1 95.44 98 LEU A O 1
ATOM 740 N N . SER A 1 99 ? -7.84 7.852 -4.117 1 94.25 99 SER A N 1
ATOM 741 C CA . SER A 1 99 ? -8.852 8.195 -5.109 1 94.25 99 SER A CA 1
ATOM 742 C C . SER A 1 99 ? -9.258 6.98 -5.934 1 94.25 99 SER A C 1
ATOM 744 O O . SER A 1 99 ? -10.242 7.027 -6.676 1 94.25 99 SER A O 1
ATOM 746 N N . ALA A 1 100 ? -8.539 5.941 -5.836 1 90.94 100 ALA A N 1
ATOM 747 C CA . ALA A 1 100 ? -8.906 4.699 -6.516 1 90.94 100 ALA A CA 1
ATOM 748 C C . ALA A 1 100 ? -10.164 4.09 -5.906 1 90.94 100 ALA A C 1
ATOM 750 O O . ALA A 1 100 ? -10.805 3.23 -6.516 1 90.94 100 ALA A O 1
ATOM 751 N N . ILE A 1 101 ? -10.477 4.445 -4.648 1 84.5 101 ILE A N 1
ATOM 752 C CA . ILE A 1 101 ? -11.719 4.023 -4.016 1 84.5 101 ILE A CA 1
ATOM 753 C C . ILE A 1 101 ? -12.844 5 -4.371 1 84.5 101 ILE A C 1
ATOM 755 O O . ILE A 1 101 ? -12.773 6.18 -4.027 1 84.5 101 ILE A O 1
ATOM 759 N N . PRO A 1 102 ? -13.797 4.539 -5.039 1 79.44 102 PRO A N 1
ATOM 760 C CA . PRO A 1 102 ? -14.883 5.477 -5.336 1 79.44 102 PRO A CA 1
ATOM 761 C C . PRO A 1 102 ? -15.703 5.84 -4.102 1 79.44 102 PRO A C 1
ATOM 763 O O . PRO A 1 102 ? -15.891 5.004 -3.211 1 79.44 102 PRO A O 1
ATOM 766 N N . GLY A 1 103 ? -16.203 7.043 -4.062 1 82.25 103 GLY A N 1
ATOM 767 C CA . GLY A 1 103 ? -17.078 7.484 -2.99 1 82.25 103 GLY A CA 1
ATOM 768 C C . GLY A 1 103 ? -16.766 8.883 -2.5 1 82.25 103 GLY A C 1
ATOM 769 O O . GLY A 1 103 ? -15.586 9.25 -2.363 1 82.25 103 GLY A O 1
ATOM 770 N N . ASP A 1 104 ? -17.75 9.562 -2.18 1 81.38 104 ASP A N 1
ATOM 771 C CA . ASP A 1 104 ? -17.594 10.945 -1.754 1 81.38 104 ASP A CA 1
ATOM 772 C C . ASP A 1 104 ? -16.797 11.039 -0.455 1 81.38 104 ASP A C 1
ATOM 774 O O . ASP A 1 104 ? -16.016 11.969 -0.265 1 81.38 104 ASP A O 1
ATOM 778 N N . HIS A 1 105 ? -17.062 10.117 0.357 1 82.75 105 HIS A N 1
ATOM 779 C CA . HIS A 1 105 ? -16.344 10.141 1.629 1 82.75 105 HIS A CA 1
ATOM 780 C C . HIS A 1 105 ? -14.844 9.945 1.424 1 82.75 105 HIS A C 1
ATOM 782 O O . HIS A 1 105 ? -14.039 10.586 2.105 1 82.75 105 HIS A O 1
ATOM 788 N N . VAL A 1 106 ? -14.5 9.156 0.463 1 88.88 106 VAL A N 1
ATOM 789 C CA . VAL A 1 106 ? -13.094 8.891 0.191 1 88.88 106 VAL A CA 1
ATOM 790 C C . VAL A 1 106 ? -12.453 10.117 -0.46 1 88.88 106 VAL A C 1
ATOM 792 O O . VAL A 1 106 ? -11.289 10.422 -0.214 1 88.88 106 VAL A O 1
ATOM 795 N N . ALA A 1 107 ? -13.281 10.789 -1.228 1 92.69 107 ALA A N 1
ATOM 796 C CA . ALA A 1 107 ? -12.773 12.008 -1.854 1 92.69 107 ALA A CA 1
ATOM 797 C C . ALA A 1 107 ? -12.344 13.023 -0.803 1 92.69 107 ALA A C 1
ATOM 799 O O . ALA A 1 107 ? -11.312 13.68 -0.95 1 92.69 107 ALA A O 1
ATOM 800 N N . ALA A 1 108 ? -13.141 13.18 0.225 1 94.12 108 ALA A N 1
ATOM 801 C CA . ALA A 1 108 ? -12.82 14.102 1.313 1 94.12 108 ALA A CA 1
ATOM 802 C C . ALA A 1 108 ? -11.531 13.688 2.016 1 94.12 108 ALA A C 1
ATOM 804 O O . ALA A 1 108 ? -10.68 14.531 2.316 1 94.12 108 ALA A O 1
ATOM 805 N N . ILE A 1 109 ? -11.383 12.43 2.264 1 95.94 109 ILE A N 1
ATOM 806 C CA . ILE A 1 109 ? -10.195 11.891 2.92 1 95.94 109 ILE A CA 1
ATOM 807 C C . ILE A 1 109 ? -8.969 12.125 2.043 1 95.94 109 ILE A C 1
ATOM 809 O O . ILE A 1 109 ? -7.938 12.594 2.527 1 95.94 109 ILE A O 1
ATOM 813 N N . ALA A 1 110 ? -9.141 11.828 0.748 1 97.19 110 ALA A N 1
ATOM 814 C CA . ALA A 1 110 ? -8.047 12.016 -0.204 1 97.19 110 ALA A CA 1
ATOM 815 C C . ALA A 1 110 ? -7.609 13.477 -0.26 1 97.19 110 ALA A C 1
ATOM 817 O O . ALA A 1 110 ? -6.422 13.773 -0.39 1 97.19 110 ALA A O 1
ATOM 818 N N . ASP A 1 111 ? -8.547 14.328 -0.127 1 97.81 111 ASP A N 1
ATOM 819 C CA . ASP A 1 111 ? -8.25 15.758 -0.16 1 97.81 111 ASP A CA 1
ATOM 820 C C . ASP A 1 111 ? -7.457 16.188 1.071 1 97.81 111 ASP A C 1
ATOM 822 O O . ASP A 1 111 ? -6.543 17 0.972 1 97.81 111 ASP A O 1
ATOM 826 N N . ILE A 1 112 ? -7.844 15.711 2.211 1 98.44 112 ILE A N 1
ATOM 827 C CA . ILE A 1 112 ? -7.105 16 3.438 1 98.44 112 ILE A CA 1
ATOM 828 C C . ILE A 1 112 ? -5.664 15.523 3.301 1 98.44 112 ILE A C 1
ATOM 830 O O . ILE A 1 112 ? -4.727 16.25 3.623 1 98.44 112 ILE A O 1
ATOM 834 N N . VAL A 1 113 ? -5.488 14.305 2.764 1 98.69 113 VAL A N 1
ATOM 835 C CA . VAL A 1 113 ? -4.168 13.711 2.58 1 98.69 113 VAL A CA 1
ATOM 836 C C . VAL A 1 113 ? -3.354 14.539 1.596 1 98.69 113 VAL A C 1
ATOM 838 O O . VAL A 1 113 ? -2.168 14.797 1.819 1 98.69 113 VAL A O 1
ATOM 841 N N . LEU A 1 114 ? -3.971 15 0.597 1 98.88 114 LEU A N 1
ATOM 842 C CA . LEU A 1 114 ? -3.318 15.828 -0.417 1 98.88 114 LEU A CA 1
ATOM 843 C C . LEU A 1 114 ? -2.76 17.109 0.197 1 98.88 114 LEU A C 1
ATOM 845 O O . LEU A 1 114 ? -1.646 17.516 -0.132 1 98.88 114 LEU A O 1
ATOM 849 N N . HIS A 1 115 ? -3.479 17.672 1.12 1 98.81 115 HIS A N 1
ATOM 850 C CA . HIS A 1 115 ? -3.195 19.047 1.499 1 98.81 115 HIS A CA 1
ATOM 851 C C . HIS A 1 115 ? -2.609 19.125 2.904 1 98.81 115 HIS A C 1
ATOM 853 O O . HIS A 1 115 ? -2.432 20.219 3.449 1 98.81 115 HIS A O 1
ATOM 859 N N . HIS A 1 116 ? -2.244 18.047 3.51 1 98.69 116 HIS A N 1
ATOM 860 C CA . HIS A 1 116 ? -1.871 18.047 4.918 1 98.69 116 HIS A CA 1
ATOM 861 C C . HIS A 1 116 ? -0.527 18.75 5.129 1 98.69 116 HIS A C 1
ATOM 863 O O . HIS A 1 116 ? -0.174 19.094 6.258 1 98.69 116 HIS A O 1
ATOM 869 N N . HIS A 1 117 ? 0.23 19.031 4.051 1 98.5 117 HIS A N 1
ATOM 870 C CA . HIS A 1 117 ? 1.496 19.75 4.156 1 98.5 117 HIS A CA 1
ATOM 871 C C . HIS A 1 117 ? 1.361 21.172 3.656 1 98.5 117 HIS A C 1
ATOM 873 O O . HIS A 1 117 ? 2.359 21.891 3.527 1 98.5 117 HIS A O 1
ATOM 879 N N . GLU A 1 118 ? 0.219 21.594 3.305 1 98.62 118 GLU A N 1
ATOM 880 C CA . GLU A 1 118 ? 0.023 23.016 3.027 1 98.62 118 GLU A CA 1
ATOM 881 C C . GLU A 1 118 ? 0.22 23.859 4.285 1 98.62 118 GLU A C 1
ATOM 883 O O . GLU A 1 118 ? -0.043 23.391 5.395 1 98.62 118 GLU A O 1
ATOM 888 N N . ALA A 1 119 ? 0.67 25.062 4.113 1 97.94 119 ALA A N 1
ATOM 889 C CA . ALA A 1 119 ? 0.938 25.984 5.207 1 97.94 119 ALA A CA 1
ATOM 890 C C . ALA A 1 119 ? 0.05 27.219 5.102 1 97.94 119 ALA A C 1
ATOM 892 O O . ALA A 1 119 ? -0.193 27.734 4.004 1 97.94 119 ALA A O 1
ATOM 893 N N . ALA A 1 120 ? -0.357 27.672 6.195 1 97.5 120 ALA A N 1
ATOM 894 C CA . ALA A 1 120 ? -1.28 28.812 6.234 1 97.5 120 ALA A CA 1
ATOM 895 C C . ALA A 1 120 ? -0.702 30.016 5.496 1 97.5 120 ALA A C 1
ATOM 897 O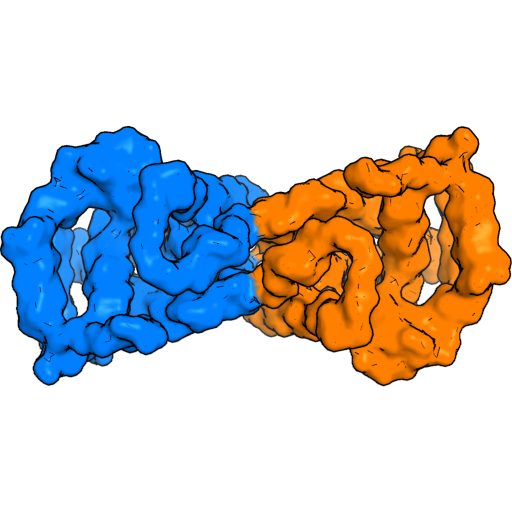 O . ALA A 1 120 ? -1.444 30.812 4.926 1 97.5 120 ALA A O 1
ATOM 898 N N . ASP A 1 121 ? 0.627 30.125 5.43 1 96.94 121 ASP A N 1
ATOM 899 C CA . ASP A 1 121 ? 1.268 31.281 4.797 1 96.94 121 ASP A CA 1
ATOM 900 C C . ASP A 1 121 ? 1.504 31.016 3.311 1 96.94 121 ASP A C 1
ATOM 902 O O . ASP A 1 121 ? 2.104 31.844 2.621 1 96.94 121 ASP A O 1
ATOM 906 N N . GLY A 1 122 ? 1.13 29.875 2.836 1 97.81 122 GLY A N 1
ATOM 907 C CA . GLY A 1 122 ? 1.231 29.578 1.418 1 97.81 122 GLY A CA 1
ATOM 908 C C . GLY A 1 122 ? 2.547 28.922 1.042 1 97.81 122 GLY A C 1
ATOM 909 O O . GLY A 1 122 ? 2.768 28.578 -0.123 1 97.81 122 GLY A O 1
ATOM 910 N N . SER A 1 123 ? 3.43 28.641 1.982 1 96.81 123 SER A N 1
ATOM 911 C CA . SER A 1 123 ? 4.762 28.125 1.691 1 96.81 123 SER A CA 1
ATOM 912 C C . SER A 1 123 ? 4.75 26.594 1.606 1 96.81 123 SER A C 1
ATOM 914 O O . SER A 1 123 ? 5.77 25.984 1.304 1 96.81 123 SER A O 1
ATOM 916 N N . GLY A 1 124 ? 3.605 25.984 1.904 1 97.69 124 GLY A N 1
ATOM 917 C CA . GLY A 1 124 ? 3.521 24.547 1.917 1 97.69 124 GLY A CA 1
ATOM 918 C C . GLY A 1 124 ? 3.379 23.938 0.531 1 97.69 124 GLY A C 1
ATOM 919 O O . GLY A 1 124 ? 3.666 24.594 -0.47 1 97.69 124 GLY A O 1
ATOM 920 N N . TYR A 1 125 ? 3.086 22.797 0.455 1 98.38 125 TYR A N 1
ATOM 921 C CA . TYR A 1 125 ? 2.947 22.016 -0.773 1 98.38 125 TYR A CA 1
ATOM 922 C C . TYR A 1 125 ? 1.768 21.062 -0.683 1 98.38 125 TYR A C 1
ATOM 924 O O . TYR A 1 125 ? 1.288 20.75 0.413 1 98.38 125 TYR A O 1
ATOM 932 N N . PRO A 1 126 ? 1.203 20.484 -1.742 1 98.5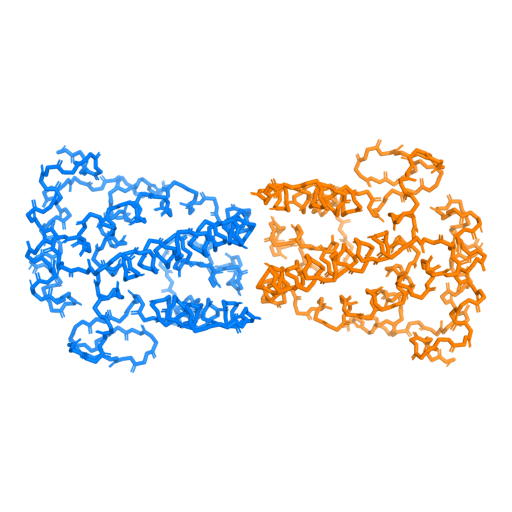6 126 PRO A N 1
ATOM 933 C CA . PRO A 1 126 ? 1.777 20.547 -3.088 1 98.56 126 PRO A CA 1
ATOM 934 C C . PRO A 1 126 ? 1.293 21.766 -3.875 1 98.56 126 PRO A C 1
ATOM 936 O O . PRO A 1 126 ? 1.854 22.094 -4.926 1 98.56 126 PRO A O 1
ATOM 939 N N . ASP A 1 127 ? 0.272 22.422 -3.48 1 98.25 127 ASP A N 1
ATOM 940 C CA . ASP A 1 127 ? -0.38 23.406 -4.34 1 98.25 127 ASP A CA 1
ATOM 941 C C . ASP A 1 127 ? -0.11 24.828 -3.855 1 98.25 127 ASP A C 1
ATOM 943 O O . ASP A 1 127 ? -0.512 25.797 -4.504 1 98.25 127 ASP A O 1
ATOM 947 N N . GLY A 1 128 ? 0.504 24.938 -2.73 1 98.31 128 GLY A N 1
ATOM 948 C CA . GLY A 1 128 ? 0.807 26.25 -2.193 1 98.31 128 GLY A CA 1
ATOM 949 C C . GLY A 1 128 ? -0.428 27.016 -1.749 1 98.31 128 GLY A C 1
ATOM 950 O O . GLY A 1 128 ? -0.512 28.234 -1.929 1 98.31 128 GLY A O 1
ATOM 951 N N . LEU A 1 129 ? -1.471 26.344 -1.28 1 98.19 129 LEU A N 1
ATOM 952 C CA . LEU A 1 129 ? -2.674 26.969 -0.742 1 98.19 129 LEU A CA 1
ATOM 953 C C . LEU A 1 129 ? -2.355 27.766 0.523 1 98.19 129 LEU A C 1
ATOM 955 O O . LEU A 1 129 ? -1.327 27.531 1.163 1 98.19 129 LEU A O 1
ATOM 959 N N . SER A 1 130 ? -3.285 28.75 0.864 1 97.56 130 SER A N 1
ATOM 960 C CA . SER A 1 130 ? -3.08 29.562 2.062 1 97.56 130 SER A CA 1
ATOM 961 C C . SER A 1 130 ? -4.387 29.766 2.822 1 97.56 130 SER A C 1
ATOM 963 O O . SER A 1 130 ? -5.465 29.734 2.229 1 97.56 130 SER A O 1
ATOM 965 N N . GLY A 1 131 ? -4.207 29.859 4.09 1 95.31 131 GLY A N 1
ATOM 966 C CA . GLY A 1 131 ? -5.332 30.219 4.941 1 95.31 131 GLY A CA 1
ATOM 967 C C . GLY A 1 131 ? -6.523 29.281 4.77 1 95.31 131 GLY A C 1
ATOM 968 O O . GLY A 1 131 ? -6.379 28.062 4.836 1 95.31 131 GLY A O 1
ATOM 969 N N . ASP A 1 132 ? -7.66 29.906 4.375 1 96.75 132 ASP A N 1
ATOM 970 C CA . ASP A 1 132 ? -8.93 29.188 4.344 1 96.75 132 ASP A CA 1
ATOM 971 C C . ASP A 1 132 ? -9.07 28.359 3.068 1 96.75 132 ASP A C 1
ATOM 973 O O . ASP A 1 132 ? -9.969 27.531 2.955 1 96.75 132 ASP A O 1
ATOM 977 N N . ALA A 1 133 ? -8.125 28.547 2.191 1 98.06 133 ALA A N 1
ATOM 978 C CA . ALA A 1 133 ? -8.117 27.688 1 1 98.06 133 ALA A CA 1
ATOM 979 C C . ALA A 1 133 ? -7.711 26.266 1.344 1 98.06 133 ALA A C 1
ATOM 981 O O . ALA A 1 133 ? -7.984 25.328 0.581 1 98.06 133 ALA A O 1
ATOM 982 N N . ILE A 1 134 ? -7.039 26.078 2.451 1 98.38 134 ILE A N 1
ATOM 983 C CA . ILE A 1 134 ? -6.703 24.75 2.965 1 98.38 134 ILE A CA 1
ATOM 984 C C . ILE A 1 134 ? -7.871 24.203 3.785 1 98.38 134 ILE A C 1
ATOM 986 O O . ILE A 1 134 ? -8.336 24.844 4.727 1 98.38 134 ILE A O 1
ATOM 990 N N . PRO A 1 135 ? -8.359 23.047 3.434 1 98.06 135 PRO A N 1
ATOM 991 C CA . PRO A 1 135 ? -9.438 22.484 4.25 1 98.06 135 PRO A CA 1
ATOM 992 C C . PRO A 1 135 ? -9.078 22.406 5.73 1 98.06 135 PRO A C 1
ATOM 994 O O . PRO A 1 135 ? -7.934 22.094 6.074 1 98.06 135 PRO A O 1
ATOM 997 N N . LEU A 1 136 ? -10.062 22.672 6.57 1 98.5 136 LEU A N 1
ATOM 998 C CA . LEU A 1 136 ? -9.828 22.719 8.008 1 98.5 136 LEU A CA 1
ATOM 999 C C . LEU A 1 136 ? -9.211 21.406 8.5 1 98.5 136 LEU A C 1
ATOM 1001 O O . LEU A 1 136 ? -8.211 21.422 9.227 1 98.5 136 LEU A O 1
ATOM 1005 N N . PRO A 1 137 ? -9.711 20.203 8.07 1 98.69 137 PRO A N 1
ATOM 1006 C CA . PRO A 1 137 ? -9.094 18.969 8.562 1 98.69 137 PRO A CA 1
ATOM 1007 C C . PRO A 1 137 ? -7.621 18.844 8.172 1 98.69 137 PRO A C 1
ATOM 1009 O O . PRO A 1 137 ? -6.82 18.312 8.945 1 98.69 137 PRO A O 1
ATOM 1012 N N . ALA A 1 138 ? -7.266 19.312 7.012 1 98.81 138 ALA A N 1
ATOM 1013 C CA . ALA A 1 138 ? -5.863 19.266 6.602 1 98.81 138 ALA A CA 1
ATOM 1014 C C . ALA A 1 138 ? -5.008 20.188 7.469 1 98.81 138 ALA A C 1
ATOM 1016 O O . ALA A 1 138 ? -3.875 19.844 7.816 1 98.81 138 ALA A O 1
ATOM 1017 N N . ARG A 1 139 ? -5.551 21.359 7.812 1 98.75 139 ARG A N 1
ATOM 1018 C CA . ARG A 1 139 ? -4.848 22.266 8.711 1 98.75 139 ARG A CA 1
ATOM 1019 C C . ARG A 1 139 ? -4.637 21.641 10.078 1 98.75 139 ARG A C 1
ATOM 1021 O O . ARG A 1 139 ? -3.596 21.844 10.711 1 98.75 139 ARG A O 1
ATOM 1028 N N . ILE A 1 140 ? -5.602 20.875 10.523 1 98.81 140 ILE A N 1
ATOM 1029 C CA . ILE A 1 140 ? -5.496 20.172 11.797 1 98.81 140 ILE A CA 1
ATOM 1030 C C . ILE A 1 140 ? -4.398 19.125 11.719 1 98.81 140 ILE A C 1
ATOM 1032 O O . ILE A 1 140 ? -3.533 19.047 12.594 1 98.81 140 ILE A O 1
ATOM 1036 N N . VAL A 1 141 ? -4.395 18.281 10.633 1 98.81 141 VAL A N 1
ATOM 1037 C CA . VAL A 1 141 ? -3.395 17.234 10.484 1 98.81 141 VAL A CA 1
ATOM 1038 C C . VAL A 1 141 ? -1.999 17.844 10.445 1 98.81 141 VAL A C 1
ATOM 1040 O O . VAL A 1 141 ? -1.054 17.297 11.016 1 98.81 141 VAL A O 1
ATOM 1043 N N . ALA A 1 142 ? -1.856 18.984 9.805 1 98.38 142 ALA A N 1
ATOM 1044 C CA . ALA A 1 142 ? -0.556 19.625 9.664 1 98.38 142 ALA A CA 1
ATOM 1045 C C . ALA A 1 142 ? 0.076 19.906 11.023 1 98.38 142 ALA A C 1
ATOM 1047 O O . ALA A 1 142 ? 1.252 19.594 11.242 1 98.38 142 ALA A O 1
ATOM 1048 N N . VAL A 1 143 ? -0.686 20.438 11.969 1 97.94 143 VAL A N 1
ATOM 1049 C CA . VAL A 1 143 ? -0.17 20.797 13.281 1 97.94 143 VAL A CA 1
ATOM 1050 C C . VAL A 1 143 ? 0.13 19.531 14.078 1 97.94 143 VAL A C 1
ATOM 1052 O O . VAL A 1 143 ? 1.191 19.406 14.695 1 97.94 143 VAL A O 1
ATOM 1055 N N . VAL A 1 144 ? -0.763 18.578 14.016 1 98.25 144 VAL A N 1
ATOM 1056 C CA . VAL A 1 144 ? -0.672 17.359 14.82 1 98.25 144 VAL A CA 1
ATOM 1057 C C . VAL A 1 144 ? 0.485 16.5 14.328 1 98.25 144 VAL A C 1
ATOM 1059 O O . VAL A 1 144 ? 1.244 15.945 15.125 1 98.25 144 VAL A O 1
ATOM 1062 N N . ASP A 1 145 ? 0.542 16.406 13.047 1 97.44 145 ASP A N 1
ATOM 1063 C CA . ASP A 1 145 ? 1.639 15.656 12.438 1 97.44 145 ASP A CA 1
ATOM 1064 C C . ASP A 1 145 ? 2.992 16.219 12.867 1 97.44 145 ASP A C 1
ATOM 1066 O O . ASP A 1 145 ? 3.891 15.477 13.25 1 97.44 145 ASP A O 1
ATOM 1070 N N . ALA A 1 146 ? 3.135 17.516 12.742 1 96.12 146 ALA A N 1
ATOM 1071 C CA . ALA A 1 146 ? 4.383 18.172 13.125 1 96.12 146 ALA A CA 1
ATOM 1072 C C . ALA A 1 146 ? 4.711 17.906 14.594 1 96.12 146 ALA A C 1
ATOM 1074 O O . ALA A 1 146 ? 5.855 17.609 14.938 1 96.12 146 ALA A O 1
ATOM 1075 N N . TYR A 1 147 ? 3.732 18.062 15.438 1 97.12 147 TYR A N 1
ATOM 1076 C CA . TYR A 1 147 ? 3.939 17.844 16.859 1 97.12 147 TYR A CA 1
ATOM 1077 C C . TYR A 1 147 ? 4.43 16.438 17.141 1 97.12 147 TYR A C 1
ATOM 1079 O O . TYR A 1 147 ? 5.441 16.234 17.812 1 97.12 147 TYR A O 1
ATOM 1087 N N . ASP A 1 148 ? 3.672 15.438 16.594 1 96 148 ASP A N 1
ATOM 1088 C CA . ASP A 1 148 ? 4.02 14.047 16.859 1 96 148 ASP A CA 1
ATOM 1089 C C . ASP A 1 148 ? 5.391 13.703 16.281 1 96 148 ASP A C 1
ATOM 1091 O O . ASP A 1 148 ? 6.152 12.945 16.891 1 96 148 ASP A O 1
ATOM 1095 N N . ALA A 1 149 ? 5.645 14.234 15.102 1 92.25 149 ALA A N 1
ATOM 1096 C CA . ALA A 1 149 ? 6.934 13.977 14.461 1 92.25 149 ALA A CA 1
ATOM 1097 C C . ALA A 1 149 ? 8.086 14.484 15.328 1 92.25 149 ALA A C 1
ATOM 1099 O O . ALA A 1 149 ? 9.117 13.828 15.445 1 92.25 149 ALA A O 1
ATOM 1100 N N . MET A 1 150 ? 7.934 15.625 15.93 1 92.94 150 MET A N 1
ATOM 1101 C CA . MET A 1 150 ? 8.992 16.219 16.75 1 92.94 150 MET A CA 1
ATOM 1102 C C . MET A 1 150 ? 9.07 15.523 18.109 1 92.94 150 MET A C 1
ATOM 1104 O O . MET A 1 150 ? 10.117 15.531 18.766 1 92.94 150 MET A O 1
ATOM 1108 N N . ALA A 1 151 ? 7.965 14.93 18.516 1 92.75 151 ALA A N 1
ATOM 1109 C CA . ALA A 1 151 ? 7.895 14.297 19.828 1 92.75 151 ALA A CA 1
ATOM 1110 C C . ALA A 1 151 ? 8.477 12.883 19.797 1 92.75 151 ALA A C 1
ATOM 1112 O O . ALA A 1 151 ? 8.703 12.273 20.828 1 92.75 151 ALA A O 1
ATOM 1113 N N . THR A 1 152 ? 8.695 12.281 18.703 1 84.69 152 THR A N 1
ATOM 1114 C CA . THR A 1 152 ? 9.102 10.891 18.578 1 84.69 152 THR A CA 1
ATOM 1115 C C . THR A 1 152 ? 10.57 10.781 18.172 1 84.69 152 THR A C 1
ATOM 1117 O O . THR A 1 152 ? 11.086 11.656 17.484 1 84.69 152 THR A O 1
ATOM 1120 N N . VAL A 1 153 ? 11.133 9.789 18.781 1 67.56 153 VAL A N 1
ATOM 1121 C CA . VAL A 1 153 ? 12.555 9.516 18.562 1 67.56 153 VAL A CA 1
ATOM 1122 C C . VAL A 1 153 ? 12.773 9.086 17.125 1 67.56 153 VAL A C 1
ATOM 1124 O O . VAL A 1 153 ? 12.008 8.281 16.578 1 67.56 153 VAL A O 1
ATOM 1127 N N . ARG A 1 154 ? 13.719 9.758 16.547 1 65.62 154 ARG A N 1
ATOM 1128 C CA . ARG A 1 154 ? 14.273 9.305 15.273 1 65.62 154 ARG A CA 1
ATOM 1129 C C . ARG A 1 154 ? 15.711 8.836 15.438 1 65.62 154 ARG A C 1
ATOM 1131 O O . ARG A 1 154 ? 16.391 9.219 16.406 1 65.62 154 ARG A O 1
ATOM 1138 N N . PRO A 1 155 ? 16.078 7.75 14.734 1 57.84 155 PRO A N 1
ATOM 1139 C CA . PRO A 1 155 ? 17.422 7.168 14.906 1 57.84 155 PRO A CA 1
ATOM 1140 C C . PRO A 1 155 ? 18.484 8.211 15.203 1 57.84 155 PRO A C 1
ATOM 1142 O O . PRO A 1 155 ? 19.375 7.977 16.016 1 57.84 155 PRO A O 1
ATOM 1145 N N . TYR A 1 156 ? 18.359 9.305 14.68 1 56.72 156 TYR A N 1
ATOM 1146 C CA . TYR A 1 156 ? 19.484 10.227 14.844 1 56.72 156 TYR A CA 1
ATOM 1147 C C . TYR A 1 156 ? 19.062 11.453 15.648 1 56.72 156 TYR A C 1
ATOM 1149 O O . TYR A 1 156 ? 19.797 12.445 15.703 1 56.72 156 TYR A O 1
ATOM 1157 N N . HIS A 1 157 ? 17.859 11.336 16.141 1 65.69 157 HIS A N 1
ATOM 1158 C CA . HIS A 1 157 ? 17.438 12.547 16.828 1 65.69 157 HIS A CA 1
ATOM 1159 C C . HIS A 1 157 ? 16.703 12.211 18.141 1 65.69 157 HIS A C 1
ATOM 1161 O O . HIS A 1 157 ? 15.977 11.219 18.203 1 65.69 157 HIS A O 1
ATOM 1167 N N . ARG A 1 158 ? 17.188 12.805 19.125 1 76 158 ARG A N 1
ATOM 1168 C CA . ARG A 1 158 ? 16.438 12.703 20.375 1 76 158 ARG A CA 1
ATOM 1169 C C . ARG A 1 158 ? 15.094 13.398 20.266 1 76 158 ARG A C 1
ATOM 1171 O O . ARG A 1 158 ? 14.977 14.461 19.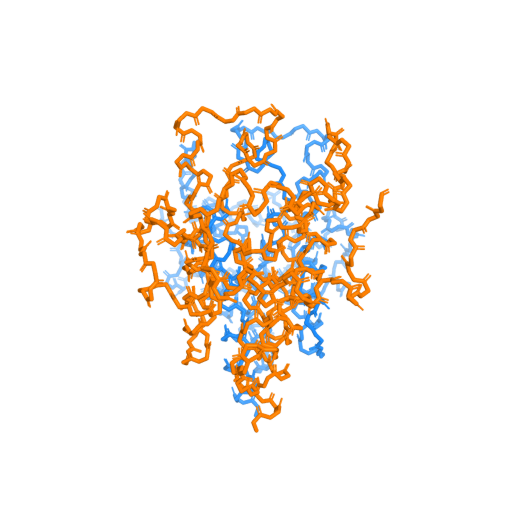656 1 76 158 ARG A O 1
ATOM 1178 N N . PRO A 1 159 ? 14.141 12.719 20.844 1 83.38 159 PRO A N 1
ATOM 1179 C CA . PRO A 1 159 ? 12.836 13.391 20.859 1 83.38 159 PRO A CA 1
ATOM 1180 C C . PRO A 1 159 ? 12.898 14.758 21.547 1 83.38 159 PRO A C 1
ATOM 1182 O O . PRO A 1 159 ? 13.641 14.938 22.516 1 83.38 159 PRO A O 1
ATOM 1185 N N . ARG A 1 160 ? 12.133 15.695 20.922 1 89.75 160 ARG A N 1
ATOM 1186 C CA . ARG A 1 160 ? 12.039 17.016 21.531 1 89.75 160 ARG A CA 1
ATOM 1187 C C . ARG A 1 160 ? 11.062 17.016 22.703 1 89.75 160 ARG A C 1
ATOM 1189 O O . ARG A 1 160 ? 10.109 16.219 22.719 1 89.75 160 ARG A O 1
ATOM 1196 N N . ARG A 1 161 ? 11.469 17.891 23.641 1 93.5 161 ARG A N 1
ATOM 1197 C CA . ARG A 1 161 ? 10.586 18.047 24.781 1 93.5 161 ARG A CA 1
ATOM 1198 C C . ARG A 1 161 ? 9.352 18.875 24.422 1 93.5 161 ARG A C 1
ATOM 1200 O O . ARG A 1 161 ? 9.375 19.641 23.469 1 93.5 161 ARG A O 1
ATOM 1207 N N . HIS A 1 162 ? 8.273 18.609 25.125 1 96.94 162 HIS A N 1
ATOM 1208 C CA . HIS A 1 162 ? 6.988 19.266 24.891 1 96.94 162 HIS A CA 1
ATOM 1209 C C . HIS A 1 162 ? 7.16 20.766 24.734 1 96.94 162 HIS A C 1
ATOM 1211 O O . HIS A 1 162 ? 6.727 21.344 23.734 1 96.94 162 HIS A O 1
ATOM 1217 N N . ALA A 1 163 ? 7.809 21.453 25.641 1 96.25 163 ALA A N 1
ATOM 1218 C CA . ALA A 1 163 ? 7.977 22.906 25.625 1 96.25 163 ALA A CA 1
ATOM 1219 C C . ALA A 1 163 ? 8.75 23.344 24.391 1 96.25 163 ALA A C 1
ATOM 1221 O O . ALA A 1 163 ? 8.461 24.406 23.812 1 96.25 163 ALA A O 1
ATOM 1222 N N . ASP A 1 164 ? 9.719 22.578 24.062 1 95.62 164 ASP A N 1
ATOM 1223 C CA . ASP A 1 164 ? 10.508 22.891 22.875 1 95.62 164 ASP A CA 1
ATOM 1224 C C . ASP A 1 164 ? 9.656 22.797 21.609 1 95.62 164 ASP A C 1
ATOM 1226 O O . ASP A 1 164 ? 9.797 23.609 20.703 1 95.62 164 ASP A O 1
ATOM 1230 N N . ILE A 1 165 ? 8.836 21.797 21.547 1 96.5 165 ILE A N 1
ATOM 1231 C CA . ILE A 1 165 ? 7.977 21.594 20.391 1 96.5 165 ILE A CA 1
ATOM 1232 C C . ILE A 1 165 ? 6.996 22.75 20.266 1 96.5 165 ILE A C 1
ATOM 1234 O O . ILE A 1 165 ? 6.812 23.312 19.172 1 96.5 165 ILE A O 1
ATOM 1238 N N . LEU A 1 166 ? 6.434 23.141 21.391 1 96.38 166 LEU A N 1
ATOM 1239 C CA . LEU A 1 166 ? 5.496 24.266 21.359 1 96.38 166 LEU A CA 1
ATOM 1240 C C . LEU A 1 166 ? 6.191 25.547 20.906 1 96.38 166 LEU A C 1
ATOM 1242 O O . LEU A 1 166 ? 5.605 26.344 20.188 1 96.38 166 LEU A O 1
ATOM 1246 N N . HIS A 1 167 ? 7.426 25.688 21.359 1 95.81 167 HIS A N 1
ATOM 1247 C CA . HIS A 1 167 ? 8.203 26.844 20.938 1 95.81 167 HIS A CA 1
ATOM 1248 C C . HIS A 1 167 ? 8.398 26.859 19.422 1 95.81 167 HIS A C 1
ATOM 1250 O O . HIS A 1 167 ? 8.258 27.906 18.797 1 95.81 167 HIS A O 1
ATOM 1256 N N . VAL A 1 168 ? 8.703 25.75 18.906 1 94.88 168 VAL A N 1
ATOM 1257 C CA . VAL A 1 168 ? 8.891 25.656 17.453 1 94.88 168 VAL A CA 1
ATOM 1258 C C . VAL A 1 168 ? 7.582 26 16.75 1 94.88 168 VAL A C 1
ATOM 1260 O O . VAL A 1 168 ? 7.555 26.859 15.852 1 94.88 168 VAL A O 1
ATOM 1263 N N . LEU A 1 169 ? 6.469 25.406 17.156 1 95.94 169 LEU A N 1
ATOM 1264 C CA . LEU A 1 169 ? 5.188 25.562 16.469 1 95.94 169 LEU A CA 1
ATOM 1265 C C . LEU A 1 169 ? 4.68 26.984 16.594 1 95.94 169 LEU A C 1
ATOM 1267 O O . LEU A 1 169 ? 4.16 27.547 15.625 1 95.94 169 LEU A O 1
ATOM 1271 N N . ARG A 1 170 ? 4.895 27.562 17.703 1 93.88 170 ARG A N 1
ATOM 1272 C CA . ARG A 1 170 ? 4.289 28.859 18 1 93.88 170 ARG A CA 1
ATOM 1273 C C . ARG A 1 170 ? 5.219 30 17.609 1 93.88 170 ARG A C 1
ATOM 1275 O O . ARG A 1 170 ? 4.762 31.047 17.141 1 93.88 170 ARG A O 1
ATOM 1282 N N . ASP A 1 171 ? 6.566 29.766 17.781 1 92.31 171 ASP A N 1
ATOM 1283 C CA . ASP A 1 171 ? 7.465 30.906 17.734 1 92.31 171 ASP A CA 1
ATOM 1284 C C . ASP A 1 171 ? 8.383 30.828 16.516 1 92.31 171 ASP A C 1
ATOM 1286 O O . ASP A 1 171 ? 8.75 31.859 15.938 1 92.31 171 ASP A O 1
ATOM 1290 N N . GLU A 1 172 ? 8.734 29.688 16.172 1 88.75 172 GLU A N 1
ATOM 1291 C CA . GLU A 1 172 ? 9.688 29.562 15.07 1 88.75 172 GLU A CA 1
ATOM 1292 C C . GLU A 1 172 ? 8.969 29.484 13.727 1 88.75 172 GLU A C 1
ATOM 1294 O O . GLU A 1 172 ? 9.5 29.922 12.703 1 88.75 172 GLU A O 1
ATOM 1299 N N . GLN A 1 173 ? 7.801 28.922 13.742 1 87.94 173 GLN A N 1
ATOM 1300 C CA . GLN A 1 173 ? 7.059 28.719 12.5 1 87.94 173 GLN A CA 1
ATOM 1301 C C . GLN A 1 173 ? 5.629 29.234 12.625 1 87.94 173 GLN A C 1
ATOM 1303 O O . GLN A 1 173 ? 4.68 28.547 12.242 1 87.94 173 GLN A O 1
ATOM 1308 N N . PRO A 1 174 ? 5.461 30.422 13.141 1 77.44 174 PRO A N 1
ATOM 1309 C CA . PRO A 1 174 ? 4.102 30.891 13.438 1 77.44 174 PRO A CA 1
ATOM 1310 C C . PRO A 1 174 ? 3.252 31.078 12.188 1 77.44 174 PRO A C 1
ATOM 1312 O O . PRO A 1 174 ? 2.02 31.062 12.266 1 77.44 174 PRO A O 1
ATOM 1315 N N . GLN A 1 175 ? 3.822 31.203 11.094 1 89.88 175 GLN A N 1
ATOM 1316 C CA . GLN A 1 175 ? 3.051 31.516 9.891 1 89.88 175 GLN A CA 1
ATOM 1317 C C . GLN A 1 175 ? 2.658 30.25 9.141 1 89.88 175 GLN A C 1
ATOM 1319 O O . GLN A 1 175 ? 1.842 30.297 8.219 1 89.88 175 GLN A O 1
ATOM 1324 N N . ARG A 1 176 ? 3.123 29.156 9.617 1 95.44 176 ARG A N 1
ATOM 1325 C CA . ARG A 1 176 ? 2.898 27.906 8.906 1 95.44 176 ARG A CA 1
ATOM 1326 C C . ARG A 1 176 ? 1.534 27.312 9.25 1 95.44 176 ARG A C 1
ATOM 1328 O O . ARG A 1 176 ? 0.914 26.656 8.422 1 95.44 176 ARG A O 1
ATOM 1335 N N . TYR A 1 177 ? 1.094 27.625 10.43 1 97.5 177 TYR A N 1
ATOM 1336 C CA . TYR A 1 177 ? -0.114 26.969 10.914 1 97.5 177 TYR A CA 1
ATOM 1337 C C . TYR A 1 177 ? -1.245 27.984 11.102 1 97.5 177 TYR A C 1
ATOM 1339 O O . TYR A 1 177 ? -1.003 29.141 11.422 1 97.5 177 TYR A O 1
ATOM 1347 N N . ASP A 1 178 ? -2.467 27.578 10.789 1 96.94 178 ASP A N 1
ATOM 1348 C CA . ASP A 1 178 ? -3.646 28.391 11.086 1 96.94 178 ASP A CA 1
ATOM 1349 C C . ASP A 1 178 ? -3.695 28.781 12.555 1 96.94 178 ASP A C 1
ATOM 1351 O O . ASP A 1 178 ? -3.729 27.922 13.43 1 96.94 178 ASP A O 1
ATOM 1355 N N . PRO A 1 179 ? -3.691 30.109 12.789 1 96.5 179 PRO A N 1
ATOM 1356 C CA . PRO A 1 179 ? -3.609 30.531 14.188 1 96.5 179 PRO A CA 1
ATOM 1357 C C . PRO A 1 179 ? -4.738 29.969 15.047 1 96.5 179 PRO A C 1
ATOM 1359 O O . PRO A 1 179 ? -4.516 29.625 16.203 1 96.5 179 PRO A O 1
ATOM 1362 N N . ALA A 1 180 ? -5.918 29.938 14.508 1 97.25 180 ALA A N 1
ATOM 1363 C CA . ALA A 1 180 ? -7.047 29.406 15.266 1 97.25 180 ALA A CA 1
ATOM 1364 C C . ALA A 1 180 ? -6.863 27.922 15.57 1 97.25 180 ALA A C 1
ATOM 1366 O O . ALA A 1 180 ? -7.156 27.469 16.672 1 97.25 180 ALA A O 1
ATOM 1367 N N . VAL A 1 181 ? -6.43 27.156 14.625 1 98.12 181 VAL A N 1
ATOM 1368 C CA . VAL A 1 181 ? -6.18 25.734 14.805 1 98.12 181 VAL A CA 1
ATOM 1369 C C . VAL A 1 181 ? -5.039 25.531 15.797 1 98.12 181 VAL A C 1
ATOM 1371 O O . VAL A 1 181 ? -5.109 24.672 16.672 1 98.12 181 VAL A O 1
ATOM 1374 N N . LEU A 1 182 ? -3.973 26.328 15.617 1 97.94 182 LEU A N 1
ATOM 1375 C CA . LEU A 1 182 ? -2.826 26.219 16.516 1 97.94 182 LEU A CA 1
ATOM 1376 C C . LEU A 1 182 ? -3.238 26.5 17.953 1 97.94 182 LEU A C 1
ATOM 1378 O O . LEU A 1 182 ? -2.846 25.766 18.859 1 97.94 182 LEU A O 1
ATOM 1382 N N . ASP A 1 183 ? -4.008 27.547 18.141 1 97.75 183 ASP A N 1
ATOM 1383 C CA . ASP A 1 183 ? -4.48 27.875 19.484 1 97.75 183 ASP A CA 1
ATOM 1384 C C . ASP A 1 183 ? -5.289 26.719 20.078 1 97.75 183 ASP A C 1
ATOM 1386 O O . ASP A 1 183 ? -5.117 26.375 21.25 1 97.75 183 ASP A O 1
ATOM 1390 N N . THR A 1 184 ? -6.191 26.219 19.297 1 98.56 184 THR A N 1
ATOM 1391 C CA . THR A 1 184 ? -6.988 25.078 19.75 1 98.56 184 THR A CA 1
ATOM 1392 C C . THR A 1 184 ? -6.094 23.891 20.078 1 98.56 184 THR A C 1
ATOM 1394 O O . THR A 1 184 ? -6.289 23.234 21.109 1 98.56 184 THR A O 1
ATOM 1397 N N . PHE A 1 185 ? -5.156 23.594 19.203 1 98.69 185 PHE A N 1
ATOM 1398 C CA . PHE A 1 185 ? -4.211 22.5 19.438 1 98.69 185 PHE A CA 1
ATOM 1399 C C . PHE A 1 185 ? -3.48 22.688 20.766 1 98.69 185 PHE A C 1
ATOM 1401 O O . PHE A 1 185 ? -3.365 21.75 21.547 1 98.69 185 PHE A O 1
ATOM 1408 N N . LEU A 1 186 ? -3.002 23.906 20.984 1 97.69 186 LEU A N 1
ATOM 1409 C CA . LEU A 1 186 ? -2.23 24.203 22.172 1 97.69 186 LEU A CA 1
ATOM 1410 C C . LEU A 1 186 ? -3.061 23.953 23.438 1 97.69 186 LEU A C 1
ATOM 1412 O O . LEU A 1 186 ? -2.537 23.484 24.453 1 97.69 186 LEU A O 1
ATOM 1416 N N . ALA A 1 187 ? -4.273 24.266 23.391 1 98.25 187 ALA A N 1
ATOM 1417 C CA . ALA A 1 187 ? -5.168 24.016 24.516 1 98.25 187 ALA A CA 1
ATOM 1418 C C . ALA A 1 187 ? -5.398 22.531 24.703 1 98.25 187 ALA A C 1
ATOM 1420 O O . ALA A 1 187 ? -5.355 22.031 25.844 1 98.25 187 ALA A O 1
ATOM 1421 N N . VAL A 1 188 ? -5.641 21.781 23.641 1 98.56 188 VAL A N 1
ATOM 1422 C CA . VAL A 1 188 ? -5.996 20.375 23.672 1 98.56 188 VAL A CA 1
ATOM 1423 C C . VAL A 1 188 ? -4.801 19.547 24.141 1 98.56 188 VAL A C 1
ATOM 1425 O O . VAL A 1 188 ? -4.949 18.625 24.953 1 98.56 188 VAL A O 1
ATOM 1428 N N . ILE A 1 189 ? -3.602 19.875 23.609 1 98.56 189 ILE A N 1
ATOM 1429 C CA . ILE A 1 189 ? -2.428 19.031 23.812 1 98.56 189 ILE A CA 1
ATOM 1430 C C . ILE A 1 189 ? -2.051 19.016 25.297 1 98.56 189 ILE A C 1
ATOM 1432 O O . ILE A 1 189 ? -1.486 18.031 25.781 1 98.56 189 ILE A O 1
ATOM 1436 N N . GLU A 1 190 ? -2.385 20.078 26.078 1 97.75 190 GLU A N 1
ATOM 1437 C CA . GLU A 1 190 ? -2.027 20.172 27.484 1 97.75 190 GLU A CA 1
ATOM 1438 C C . GLU A 1 190 ? -2.709 19.094 28.312 1 97.75 190 GLU A C 1
ATOM 1440 O O . GLU A 1 190 ? -2.184 18.672 29.344 1 97.75 190 GLU A O 1
ATOM 1445 N N . ARG A 1 191 ? -3.805 18.594 27.875 1 97.12 191 ARG A N 1
ATOM 1446 C CA . ARG A 1 191 ? -4.57 17.609 28.641 1 97.12 191 ARG A CA 1
ATOM 1447 C C . ARG A 1 191 ? -4.586 16.266 27.922 1 97.12 191 ARG A C 1
ATOM 1449 O O . ARG A 1 191 ? -5.164 15.297 28.422 1 97.12 191 ARG A O 1
ATOM 1456 N N . SER A 1 192 ? -4.039 16.234 26.781 1 97.75 192 SER A N 1
ATOM 1457 C CA . SER A 1 192 ? -4.086 15.023 25.953 1 97.75 192 SER A CA 1
ATOM 1458 C C . SER A 1 192 ? -3.129 13.961 26.484 1 97.75 192 SER A C 1
ATOM 1460 O O . SER A 1 192 ? -2.041 14.289 26.969 1 97.75 192 SER A O 1
ATOM 1462 N N . ARG A 1 193 ? -3.492 12.648 26.375 1 96 193 ARG A N 1
ATOM 1463 C CA . ARG A 1 193 ? -2.594 11.562 26.734 1 96 193 ARG A CA 1
ATOM 1464 C C . ARG A 1 193 ? -1.428 11.461 25.75 1 96 193 ARG A C 1
ATOM 1466 O O . ARG A 1 193 ? -0.454 10.75 26.016 1 96 193 ARG A O 1
ATOM 1473 N N . TYR A 1 194 ? -1.478 12.234 24.656 1 95.25 194 TYR A N 1
ATOM 1474 C CA . TYR A 1 194 ? -0.447 12.172 23.625 1 95.25 194 TYR A CA 1
ATOM 1475 C C . TYR A 1 194 ? 0.55 13.312 23.781 1 95.25 194 TYR A C 1
ATOM 1477 O O . TYR A 1 194 ? 1.377 13.555 22.891 1 95.25 194 TYR A O 1
ATOM 1485 N N . ARG A 1 195 ? 0.416 13.992 24.859 1 96.5 195 ARG A N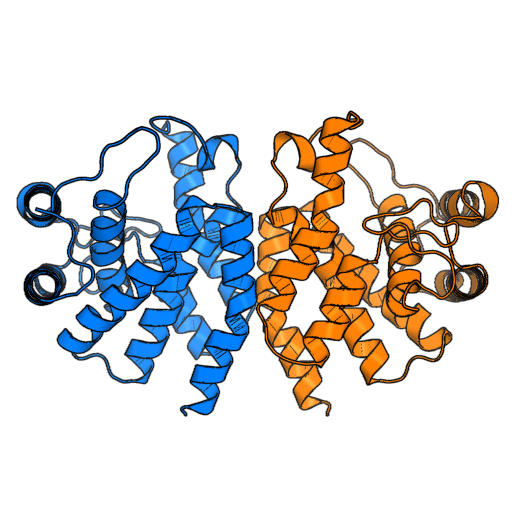 1
ATOM 1486 C CA . ARG A 1 195 ? 1.369 15.055 25.156 1 96.5 195 ARG A CA 1
ATOM 1487 C C . ARG A 1 195 ? 2.777 14.492 25.328 1 96.5 195 ARG A C 1
ATOM 1489 O O . ARG A 1 195 ? 2.975 13.484 26 1 96.5 195 ARG A O 1
ATOM 1496 N N . ALA A 1 196 ? 3.641 15.125 24.641 1 94.31 196 ALA A N 1
ATOM 1497 C CA . ALA A 1 196 ? 5.039 14.719 24.75 1 94.31 196 ALA A CA 1
ATOM 1498 C C . ALA A 1 196 ? 5.566 14.93 26.172 1 94.31 196 ALA A C 1
ATOM 1500 O O . ALA A 1 196 ? 4.957 15.648 26.953 1 94.31 196 ALA A O 1
ATOM 1501 N N . ALA A 1 197 ? 6.727 14.305 26.406 1 90 197 ALA A N 1
ATOM 1502 C CA . ALA A 1 197 ? 7.371 14.43 27.719 1 90 197 ALA A CA 1
ATOM 1503 C C . ALA A 1 197 ? 7.91 15.836 27.922 1 90 197 ALA A C 1
ATOM 1505 O O . ALA A 1 197 ? 8.281 16.516 26.969 1 90 197 ALA A O 1
ATOM 1506 N N . ASP A 1 198 ? 8.023 16.234 29.188 1 91 198 ASP A N 1
ATOM 1507 C CA . ASP A 1 198 ? 8.57 17.531 29.531 1 91 198 ASP A CA 1
ATOM 1508 C C . ASP A 1 198 ? 10.094 17.531 29.469 1 91 198 ASP A C 1
ATOM 1510 O O . ASP A 1 198 ? 10.727 16.5 29.734 1 91 198 ASP A O 1
ATOM 1514 N N . MET B 1 1 ? -24.953 -11.469 -2.141 1 32.22 1 MET B N 1
ATOM 1515 C CA . MET B 1 1 ? -23.656 -12.117 -2.322 1 32.22 1 MET B CA 1
ATOM 1516 C C . MET B 1 1 ? -22.75 -11.258 -3.189 1 32.22 1 MET B C 1
ATOM 1518 O O . MET B 1 1 ? -21.547 -11.125 -2.898 1 32.22 1 MET B O 1
ATOM 1522 N N . PRO B 1 2 ? -23.391 -10.75 -4.453 1 42.12 2 PRO B N 1
ATOM 1523 C CA . PRO B 1 2 ? -22.797 -9.859 -5.445 1 42.12 2 PRO B CA 1
ATOM 1524 C C . PRO B 1 2 ? -22.281 -8.555 -4.832 1 42.12 2 PRO B C 1
ATOM 1526 O O . PRO B 1 2 ? -21.203 -8.07 -5.211 1 42.12 2 PRO B O 1
ATOM 1529 N N . ALA B 1 3 ? -23 -8.156 -3.838 1 42.5 3 ALA B N 1
ATOM 1530 C CA . ALA B 1 3 ? -22.719 -6.875 -3.207 1 42.5 3 ALA B CA 1
ATOM 1531 C C . ALA B 1 3 ? -21.406 -6.93 -2.42 1 42.5 3 ALA B C 1
ATOM 1533 O O . ALA B 1 3 ? -20.641 -5.973 -2.43 1 42.5 3 ALA B O 1
ATOM 1534 N N . ALA B 1 4 ? -21.297 -8.203 -1.873 1 49.19 4 ALA B N 1
ATOM 1535 C CA . ALA B 1 4 ? -20.109 -8.375 -1.03 1 49.19 4 ALA B CA 1
ATOM 1536 C C . ALA B 1 4 ? -18.844 -8.367 -1.865 1 49.19 4 ALA B C 1
ATOM 1538 O O . ALA B 1 4 ? -17.828 -7.801 -1.456 1 49.19 4 ALA B O 1
ATOM 1539 N N . ILE B 1 5 ? -18.984 -8.984 -3.195 1 50.38 5 ILE B N 1
ATOM 1540 C CA . ILE B 1 5 ? -17.859 -9.07 -4.117 1 50.38 5 ILE B CA 1
ATOM 1541 C C . ILE B 1 5 ? -17.453 -7.672 -4.578 1 50.38 5 ILE B C 1
ATOM 1543 O O . ILE B 1 5 ? -16.281 -7.32 -4.574 1 50.38 5 ILE B O 1
ATOM 1547 N N . ASP B 1 6 ? -18.5 -6.887 -4.977 1 59.25 6 ASP B N 1
ATOM 1548 C CA . ASP B 1 6 ? -18.281 -5.512 -5.418 1 59.25 6 ASP B CA 1
ATOM 1549 C C . ASP B 1 6 ? -17.656 -4.672 -4.312 1 59.25 6 ASP B C 1
ATOM 1551 O O . ASP B 1 6 ? -16.797 -3.83 -4.582 1 59.25 6 ASP B O 1
ATOM 1555 N N . ASP B 1 7 ? -17.938 -5.168 -3.229 1 66.81 7 ASP B N 1
ATOM 1556 C CA . ASP B 1 7 ? -17.469 -4.402 -2.074 1 66.81 7 ASP B CA 1
ATOM 1557 C C . ASP B 1 7 ? -15.977 -4.625 -1.838 1 66.81 7 ASP B C 1
ATOM 1559 O O . ASP B 1 7 ? -15.234 -3.67 -1.603 1 66.81 7 ASP B O 1
ATOM 1563 N N . LEU B 1 8 ? -15.531 -5.895 -2.232 1 69 8 LEU B N 1
ATOM 1564 C CA . LEU B 1 8 ? -14.133 -6.172 -1.912 1 69 8 LEU B CA 1
ATOM 1565 C C . LEU B 1 8 ? -13.203 -5.562 -2.953 1 69 8 LEU B C 1
ATOM 1567 O O . LEU B 1 8 ? -12.133 -5.059 -2.615 1 69 8 LEU B O 1
ATOM 1571 N N . VAL B 1 9 ? -13.664 -5.617 -4.238 1 68.62 9 VAL B N 1
ATOM 1572 C CA . VAL B 1 9 ? -12.867 -4.996 -5.293 1 68.62 9 VAL B CA 1
ATOM 1573 C C . VAL B 1 9 ? -12.719 -3.504 -5.016 1 68.62 9 VAL B C 1
ATOM 1575 O O . VAL B 1 9 ? -11.625 -2.949 -5.141 1 68.62 9 VAL B O 1
ATOM 1578 N N . ARG B 1 10 ? -13.781 -3.061 -4.613 1 73.25 10 ARG B N 1
ATOM 1579 C CA . ARG B 1 10 ? -13.758 -1.65 -4.238 1 73.25 10 ARG B CA 1
ATOM 1580 C C . ARG B 1 10 ? -12.852 -1.419 -3.035 1 73.25 10 ARG B C 1
ATOM 1582 O O . ARG B 1 10 ? -12.039 -0.488 -3.029 1 73.25 10 ARG B O 1
ATOM 1589 N N . GLU B 1 11 ? -12.922 -2.357 -2.195 1 74.31 11 GLU B N 1
ATOM 1590 C CA . GLU B 1 11 ? -12.211 -2.203 -0.931 1 74.31 11 GLU B CA 1
ATOM 1591 C C . GLU B 1 11 ? -10.703 -2.373 -1.123 1 74.31 11 GLU B C 1
ATOM 1593 O O . GLU B 1 11 ? -9.906 -1.854 -0.336 1 74.31 11 GLU B O 1
ATOM 1598 N N . THR B 1 12 ? -10.344 -3.066 -2.262 1 85.44 12 THR B N 1
ATOM 1599 C CA . THR B 1 12 ? -8.922 -3.367 -2.412 1 85.44 12 THR B CA 1
ATOM 1600 C C . THR B 1 12 ? -8.305 -2.512 -3.516 1 85.44 12 THR B C 1
ATOM 1602 O O . THR B 1 12 ? -7.113 -2.627 -3.803 1 85.44 12 THR B O 1
ATOM 1605 N N . ALA B 1 13 ? -9.102 -1.646 -4.094 1 88.62 13 ALA B N 1
ATOM 1606 C CA . ALA B 1 13 ? -8.633 -0.824 -5.207 1 88.62 13 ALA B CA 1
ATOM 1607 C C . ALA B 1 13 ? -7.469 0.065 -4.777 1 88.62 13 ALA B C 1
ATOM 1609 O O . ALA B 1 13 ? -6.496 0.227 -5.523 1 88.62 13 ALA B O 1
ATOM 1610 N N . ALA B 1 14 ? -7.59 0.602 -3.625 1 93.38 14 ALA B N 1
ATOM 1611 C CA . ALA B 1 14 ? -6.531 1.482 -3.137 1 93.38 14 ALA B CA 1
ATOM 1612 C C . ALA B 1 14 ? -5.242 0.704 -2.887 1 93.38 14 ALA B C 1
ATOM 1614 O O . ALA B 1 14 ? -4.145 1.225 -3.1 1 93.38 14 ALA B O 1
ATOM 1615 N N . LEU B 1 15 ? -5.449 -0.476 -2.406 1 94.75 15 LEU B N 1
ATOM 1616 C CA . LEU B 1 15 ? -4.281 -1.319 -2.172 1 94.75 15 LEU B CA 1
ATOM 1617 C C . LEU B 1 15 ? -3.568 -1.637 -3.484 1 94.75 15 LEU B C 1
ATOM 1619 O O . LEU B 1 15 ? -2.338 -1.616 -3.547 1 94.75 15 LEU B O 1
ATOM 1623 N N . LEU B 1 16 ? -4.336 -1.915 -4.512 1 94.62 16 LEU B N 1
ATOM 1624 C CA . LEU B 1 16 ? -3.762 -2.16 -5.828 1 94.62 16 LEU B CA 1
ATOM 1625 C C . LEU B 1 16 ? -3.068 -0.912 -6.363 1 94.62 16 LEU B C 1
ATOM 1627 O O . LEU B 1 16 ? -1.973 -0.996 -6.922 1 94.62 16 LEU B O 1
ATOM 1631 N N . SER B 1 17 ? -3.691 0.214 -6.184 1 96 17 SER B N 1
ATOM 1632 C CA . SER B 1 17 ? -3.086 1.479 -6.586 1 96 17 SER B CA 1
ATOM 1633 C C . SER B 1 17 ? -1.772 1.721 -5.848 1 96 17 SER B C 1
ATOM 1635 O O . SER B 1 17 ? -0.803 2.203 -6.441 1 96 17 SER B O 1
ATOM 1637 N N . ALA B 1 18 ? -1.745 1.401 -4.566 1 97.69 18 ALA B N 1
ATOM 1638 C CA . ALA B 1 18 ? -0.525 1.524 -3.773 1 97.69 18 ALA B CA 1
ATOM 1639 C C . ALA B 1 18 ? 0.583 0.635 -4.328 1 97.69 18 ALA B C 1
ATOM 1641 O O . ALA B 1 18 ? 1.733 1.063 -4.445 1 97.69 18 ALA B O 1
ATOM 1642 N N . LEU B 1 19 ? 0.227 -0.586 -4.664 1 97.62 19 LEU B N 1
ATOM 1643 C CA . LEU B 1 19 ? 1.187 -1.508 -5.262 1 97.62 19 LEU B CA 1
ATOM 1644 C C . LEU B 1 19 ? 1.761 -0.933 -6.551 1 97.62 19 LEU B C 1
ATOM 1646 O O . LEU B 1 19 ? 2.965 -1.036 -6.801 1 97.62 19 LEU B O 1
ATOM 1650 N N . HIS B 1 20 ? 0.924 -0.268 -7.379 1 96.5 20 HIS B N 1
ATOM 1651 C CA . HIS B 1 20 ? 1.352 0.312 -8.648 1 96.5 20 HIS B CA 1
ATOM 1652 C C . HIS B 1 20 ? 2.285 1.497 -8.43 1 96.5 20 HIS B C 1
ATOM 1654 O O . HIS B 1 20 ? 3.217 1.713 -9.203 1 96.5 20 HIS B O 1
ATOM 1660 N N . GLU B 1 21 ? 2.031 2.246 -7.371 1 97.06 21 GLU B N 1
ATOM 1661 C CA . GLU B 1 21 ? 2.932 3.338 -7.008 1 97.06 21 GLU B CA 1
ATOM 1662 C C . GLU B 1 21 ? 4.305 2.811 -6.605 1 97.06 21 GLU B C 1
ATOM 1664 O O . GLU B 1 21 ? 5.32 3.465 -6.844 1 97.06 21 GLU B O 1
ATOM 1669 N N . ARG B 1 22 ? 4.332 1.664 -6.031 1 96.75 22 ARG B N 1
ATOM 1670 C CA . ARG B 1 22 ? 5.547 1.043 -5.508 1 96.75 22 ARG B CA 1
ATOM 1671 C C . ARG B 1 22 ? 6.359 0.406 -6.629 1 96.75 22 ARG B C 1
ATOM 1673 O O . ARG B 1 22 ? 7.582 0.557 -6.684 1 96.75 22 ARG B O 1
ATOM 1680 N N . ASP B 1 23 ? 5.645 -0.314 -7.457 1 93.44 23 ASP B N 1
ATOM 1681 C CA . ASP B 1 23 ? 6.254 -1.129 -8.5 1 93.44 23 ASP B CA 1
ATOM 1682 C C . ASP B 1 23 ? 5.484 -0.996 -9.82 1 93.44 23 ASP B C 1
ATOM 1684 O O . ASP B 1 23 ? 4.516 -1.718 -10.047 1 93.44 23 ASP B O 1
ATOM 1688 N N . ARG B 1 24 ? 5.949 -0.231 -10.727 1 87.19 24 ARG B N 1
ATOM 1689 C CA . ARG B 1 24 ? 5.246 0.106 -11.961 1 87.19 24 ARG B CA 1
ATOM 1690 C C . ARG B 1 24 ? 5.082 -1.123 -12.852 1 87.19 24 ARG B C 1
ATOM 1692 O O . ARG B 1 24 ? 4.156 -1.188 -13.664 1 87.19 24 ARG B O 1
ATOM 1699 N N . ASP B 1 25 ? 5.961 -2.027 -12.711 1 84 25 ASP B N 1
ATOM 1700 C CA . ASP B 1 25 ? 5.898 -3.223 -13.547 1 84 25 ASP B CA 1
ATOM 1701 C C . ASP B 1 25 ? 4.645 -4.039 -13.242 1 84 25 ASP B C 1
ATOM 1703 O O . ASP B 1 25 ? 4.219 -4.855 -14.055 1 84 25 ASP B O 1
ATOM 1707 N N . THR B 1 26 ? 4.051 -3.764 -12.07 1 89.44 26 THR B N 1
ATOM 1708 C CA . THR B 1 26 ? 2.896 -4.555 -11.656 1 89.44 26 THR B CA 1
ATOM 1709 C C . THR B 1 26 ? 1.616 -4.016 -12.289 1 89.44 26 THR B C 1
ATOM 1711 O O . THR B 1 26 ? 0.588 -4.699 -12.297 1 89.44 26 THR B O 1
ATOM 1714 N N . ARG B 1 27 ? 1.521 -2.867 -12.773 1 85.69 27 ARG B N 1
ATOM 1715 C CA . ARG B 1 27 ? 0.295 -2.234 -13.25 1 85.69 27 ARG B CA 1
ATOM 1716 C C . ARG B 1 27 ? -0.372 -3.072 -14.336 1 85.69 27 ARG B C 1
ATOM 1718 O O . ARG B 1 27 ? -1.53 -3.471 -14.195 1 85.69 27 ARG B O 1
ATOM 1725 N N . ALA B 1 28 ? 0.328 -3.379 -15.359 1 85.81 28 ALA B N 1
ATOM 1726 C CA . ALA B 1 28 ? -0.271 -4.176 -16.422 1 85.81 28 ALA B CA 1
ATOM 1727 C C . ALA B 1 28 ? -0.274 -5.66 -16.062 1 85.81 28 AL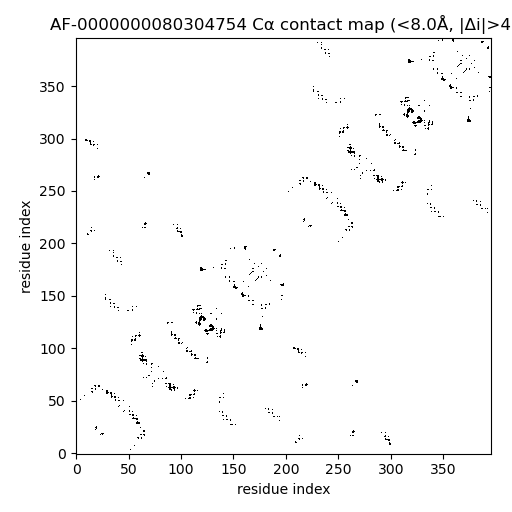A B C 1
ATOM 1729 O O . ALA B 1 28 ? -1.222 -6.379 -16.391 1 85.81 28 ALA B O 1
ATOM 1730 N N . HIS B 1 29 ? 0.593 -6.086 -15.359 1 92.62 29 HIS B N 1
ATOM 1731 C CA . HIS B 1 29 ? 0.786 -7.484 -14.992 1 92.62 29 HIS B CA 1
ATOM 1732 C C . HIS B 1 29 ? -0.349 -7.984 -14.102 1 92.62 29 HIS B C 1
ATOM 1734 O O . HIS B 1 29 ? -0.878 -9.078 -14.32 1 92.62 29 HIS B O 1
ATOM 1740 N N . SER B 1 30 ? -0.777 -7.227 -13.078 1 93.75 30 SER B N 1
ATOM 1741 C CA . SER B 1 30 ? -1.786 -7.645 -12.117 1 93.75 30 SER B CA 1
ATOM 1742 C C . SER B 1 30 ? -3.127 -7.902 -12.797 1 93.75 30 SER B C 1
ATOM 1744 O O . SER B 1 30 ? -3.768 -8.93 -12.547 1 93.75 30 SER B O 1
ATOM 1746 N N . GLY B 1 31 ? -3.504 -7.023 -13.656 1 92.69 31 GLY B N 1
ATOM 1747 C CA . GLY B 1 31 ? -4.781 -7.164 -14.336 1 92.69 31 GLY B CA 1
ATOM 1748 C C . GLY B 1 31 ? -4.836 -8.375 -15.25 1 92.69 31 GLY B C 1
ATOM 1749 O O . GLY B 1 31 ? -5.816 -9.117 -15.242 1 92.69 31 GLY B O 1
ATOM 1750 N N . ARG B 1 32 ? -3.797 -8.578 -16.031 1 95.19 32 ARG B N 1
ATOM 1751 C CA . ARG B 1 32 ? -3.732 -9.727 -16.938 1 95.19 32 ARG B CA 1
ATOM 1752 C C . ARG B 1 32 ? -3.727 -11.039 -16.172 1 95.19 32 ARG B C 1
ATOM 1754 O O . ARG B 1 32 ? -4.43 -11.984 -16.531 1 95.19 32 ARG B O 1
ATOM 1761 N N . THR B 1 33 ? -2.955 -11.039 -15.148 1 97.31 33 THR B N 1
ATOM 1762 C CA . THR B 1 33 ? -2.873 -12.242 -14.32 1 97.31 33 THR B CA 1
ATOM 1763 C C . THR B 1 33 ? -4.23 -12.562 -13.695 1 97.31 33 THR B C 1
ATOM 1765 O O . THR B 1 33 ? -4.656 -13.719 -13.688 1 97.31 33 THR B O 1
ATOM 1768 N N . SER B 1 34 ? -4.887 -11.547 -13.156 1 96.88 34 SER B N 1
ATOM 1769 C CA . SER B 1 34 ? -6.203 -11.734 -12.555 1 96.88 34 SER B CA 1
ATOM 1770 C C . SER B 1 34 ? -7.207 -12.273 -13.562 1 96.88 34 SER B C 1
ATOM 1772 O O . SER B 1 34 ? -7.895 -13.258 -13.297 1 96.88 34 SER B O 1
ATOM 1774 N N . ALA B 1 35 ? -7.258 -11.68 -14.727 1 97.06 35 ALA B N 1
ATOM 1775 C CA . ALA B 1 35 ? -8.219 -12.078 -15.75 1 97.06 35 ALA B CA 1
ATOM 1776 C C . ALA B 1 35 ? -7.973 -13.508 -16.219 1 97.06 35 ALA B C 1
ATOM 1778 O O . ALA B 1 35 ? -8.906 -14.305 -16.312 1 97.06 35 ALA B O 1
ATOM 1779 N N . LEU B 1 36 ? -6.754 -13.805 -16.531 1 98.31 36 LEU B N 1
ATOM 1780 C CA . LEU B 1 36 ? -6.395 -15.148 -16.984 1 98.31 36 LEU B CA 1
ATOM 1781 C C . LEU B 1 36 ? -6.637 -16.172 -15.875 1 98.31 36 LEU B C 1
ATOM 1783 O O . LEU B 1 36 ? -7.07 -17.297 -16.156 1 98.31 36 LEU B O 1
ATOM 1787 N N . ALA B 1 37 ? -6.312 -15.812 -14.633 1 98.81 37 ALA B N 1
ATOM 1788 C CA . ALA B 1 37 ? -6.562 -16.703 -13.508 1 98.81 37 ALA B CA 1
ATOM 1789 C C . ALA B 1 37 ? -8.047 -17.062 -13.398 1 98.81 37 ALA B C 1
ATOM 1791 O O . ALA B 1 37 ? -8.398 -18.219 -13.148 1 98.81 37 ALA B O 1
ATOM 1792 N N . VAL B 1 38 ? -8.859 -16.094 -13.586 1 98.44 38 VAL B N 1
ATOM 1793 C CA . VAL B 1 38 ? -10.297 -16.312 -13.5 1 98.44 38 VAL B CA 1
ATOM 1794 C C . VAL B 1 38 ? -10.75 -17.25 -14.617 1 98.44 38 VAL B C 1
ATOM 1796 O O . VAL B 1 38 ? -11.562 -18.141 -14.398 1 98.44 38 VAL B O 1
ATOM 1799 N N . GLU B 1 39 ? -10.219 -17.062 -15.836 1 98.75 39 GLU B N 1
ATOM 1800 C CA . GLU B 1 39 ? -10.523 -17.969 -16.922 1 98.75 39 GLU B CA 1
ATOM 1801 C C . GLU B 1 39 ? -10.148 -19.406 -16.562 1 98.75 39 GLU B C 1
ATOM 1803 O O . GLU B 1 39 ? -10.945 -20.328 -16.766 1 98.75 39 GLU B O 1
ATOM 1808 N N . VAL B 1 40 ? -8.984 -19.594 -16.094 1 98.88 40 VAL B N 1
ATOM 1809 C CA . VAL B 1 40 ? -8.5 -20.922 -15.734 1 98.88 40 VAL B CA 1
ATOM 1810 C C . VAL B 1 40 ? -9.32 -21.484 -14.57 1 98.88 40 VAL B C 1
ATOM 1812 O O . VAL B 1 40 ? -9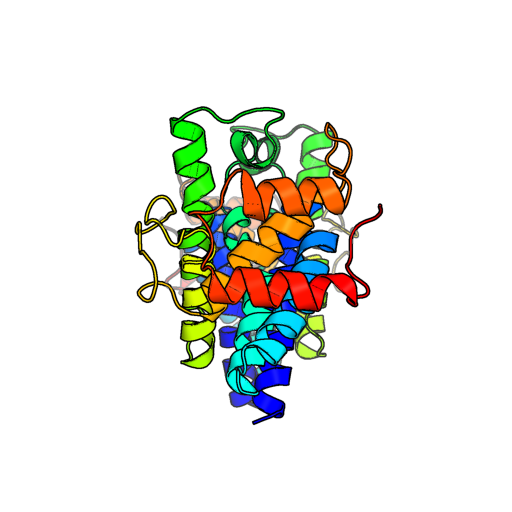.672 -22.672 -14.57 1 98.88 40 VAL B O 1
ATOM 1815 N N . GLY B 1 41 ? -9.586 -20.609 -13.562 1 98.88 41 GLY B N 1
ATOM 1816 C CA . GLY B 1 41 ? -10.398 -21.031 -12.43 1 98.88 41 GLY B CA 1
ATOM 1817 C C . GLY B 1 41 ? -11.773 -21.516 -12.828 1 98.88 41 GLY B C 1
ATOM 1818 O O . GLY B 1 41 ? -12.289 -22.484 -12.266 1 98.88 41 GLY B O 1
ATOM 1819 N N . GLN B 1 42 ? -12.367 -20.812 -13.773 1 98.75 42 GLN B N 1
ATOM 1820 C CA . GLN B 1 42 ? -13.656 -21.25 -14.305 1 98.75 42 GLN B CA 1
ATOM 1821 C C . GLN B 1 42 ? -13.562 -22.641 -14.906 1 98.75 42 GLN B C 1
ATOM 1823 O O . GLN B 1 42 ? -14.414 -23.5 -14.648 1 98.75 42 GLN B O 1
ATOM 1828 N N . ALA B 1 43 ? -12.562 -22.875 -15.703 1 98.75 43 ALA B N 1
ATOM 1829 C CA . ALA B 1 43 ? -12.352 -24.172 -16.344 1 98.75 43 ALA B CA 1
ATOM 1830 C C . ALA B 1 43 ? -12.062 -25.266 -15.32 1 98.75 43 ALA B C 1
ATOM 1832 O O . ALA B 1 43 ? -12.359 -26.438 -15.539 1 98.75 43 ALA B O 1
ATOM 1833 N N . CYS B 1 44 ? -11.492 -24.875 -14.172 1 98.56 44 CYS B N 1
ATOM 1834 C CA . CYS B 1 44 ? -11.18 -25.812 -13.102 1 98.56 44 CYS B CA 1
ATOM 1835 C C . CYS B 1 44 ? -12.414 -26.094 -12.258 1 98.56 44 CYS B C 1
ATOM 1837 O O . CYS B 1 44 ? -12.383 -26.953 -11.367 1 98.56 44 CYS B O 1
ATOM 1839 N N . GLY B 1 45 ? -13.445 -25.297 -12.445 1 98.19 45 GLY B N 1
ATOM 1840 C CA . GLY B 1 45 ? -14.711 -25.609 -11.797 1 98.19 45 GLY B CA 1
ATOM 1841 C C . GLY B 1 45 ? -14.914 -24.844 -10.5 1 98.19 45 GLY B C 1
ATOM 1842 O O . GLY B 1 45 ? -15.727 -25.234 -9.664 1 98.19 45 GLY B O 1
ATOM 1843 N N . LEU B 1 46 ? -14.211 -23.797 -10.312 1 97.88 46 LEU B N 1
ATOM 1844 C CA . LEU B 1 46 ? -14.445 -22.984 -9.125 1 97.88 46 LEU B CA 1
ATOM 1845 C C . LEU B 1 46 ? -15.82 -22.328 -9.164 1 97.88 46 LEU B C 1
ATOM 1847 O O . LEU B 1 46 ? -16.297 -21.922 -10.227 1 97.88 46 LEU B O 1
ATOM 1851 N N . ASP B 1 47 ? -16.438 -22.219 -7.949 1 96.62 47 ASP B N 1
ATOM 1852 C CA . ASP B 1 47 ? -17.719 -21.531 -7.883 1 96.62 47 ASP B CA 1
ATOM 1853 C C . ASP B 1 47 ? -17.531 -20.016 -7.867 1 96.62 47 ASP B C 1
ATOM 1855 O O . ASP B 1 47 ? -16.406 -19.531 -7.957 1 96.62 47 ASP B O 1
ATOM 1859 N N . ALA B 1 48 ? -18.609 -19.297 -7.816 1 94.44 48 ALA B N 1
ATOM 1860 C CA . ALA B 1 48 ? -18.594 -17.844 -7.941 1 94.44 48 ALA B CA 1
ATOM 1861 C C . ALA B 1 48 ? -17.734 -17.219 -6.852 1 94.44 48 ALA B C 1
ATOM 1863 O O . ALA B 1 48 ? -16.938 -16.312 -7.121 1 94.44 48 ALA B O 1
ATOM 1864 N N . ASP B 1 49 ? -17.859 -17.734 -5.66 1 92.5 49 ASP B N 1
ATOM 1865 C CA . ASP B 1 49 ? -17.078 -17.203 -4.547 1 92.5 49 ASP B CA 1
ATOM 1866 C C . ASP B 1 49 ? -15.602 -17.5 -4.727 1 92.5 49 ASP B C 1
ATOM 1868 O O . ASP B 1 49 ? -14.75 -16.641 -4.461 1 92.5 49 ASP B O 1
ATOM 1872 N N . GLY B 1 50 ? -15.367 -18.688 -5.137 1 95.06 50 GLY B N 1
ATOM 1873 C CA . GLY B 1 50 ? -13.984 -19.062 -5.41 1 95.06 50 GLY B CA 1
ATOM 1874 C C . GLY B 1 50 ? -13.352 -18.25 -6.52 1 95.06 50 GLY B C 1
ATOM 1875 O O . GLY B 1 50 ? -12.188 -17.859 -6.422 1 95.06 50 GLY B O 1
ATOM 1876 N N . LEU B 1 51 ? -14.141 -18 -7.539 1 96.62 51 LEU B N 1
ATOM 1877 C CA . LEU B 1 51 ? -13.641 -17.203 -8.656 1 96.62 51 LEU B CA 1
ATOM 1878 C C . LEU B 1 51 ? -13.375 -15.766 -8.234 1 96.62 51 LEU B C 1
ATOM 1880 O O . LEU B 1 51 ? -12.398 -15.156 -8.664 1 96.62 51 LEU B O 1
ATOM 1884 N N . TYR B 1 52 ? -14.203 -15.336 -7.457 1 92.81 52 TYR B N 1
ATOM 1885 C CA . TYR B 1 52 ? -14.031 -13.977 -6.949 1 92.81 52 TYR B CA 1
ATOM 1886 C C . TYR B 1 52 ? -12.766 -13.867 -6.117 1 92.81 52 TYR B C 1
ATOM 1888 O O . TYR B 1 52 ? -11.945 -12.969 -6.348 1 92.81 52 TYR B O 1
ATOM 1896 N N . ALA B 1 53 ? -12.586 -14.734 -5.16 1 94.31 53 ALA B N 1
ATOM 1897 C CA . ALA B 1 53 ? -11.391 -14.742 -4.324 1 94.31 53 ALA B CA 1
ATOM 1898 C C . ALA B 1 53 ? -10.133 -14.898 -5.172 1 94.31 53 ALA B C 1
ATOM 1900 O O . ALA B 1 53 ? -9.125 -14.227 -4.938 1 94.31 53 ALA B O 1
ATOM 1901 N N . LEU B 1 54 ? -10.25 -15.75 -6.152 1 97.12 54 LEU B N 1
ATOM 1902 C CA . LEU B 1 54 ? -9.125 -16 -7.055 1 97.12 54 LEU B CA 1
ATOM 1903 C C . LEU B 1 54 ? -8.75 -14.727 -7.809 1 97.12 54 LEU B C 1
ATOM 1905 O O . LEU B 1 54 ? -7.57 -14.367 -7.887 1 97.12 54 LEU B O 1
ATOM 1909 N N . GLY B 1 55 ? -9.758 -14.062 -8.344 1 96.12 55 GLY B N 1
ATOM 1910 C CA . GLY B 1 55 ? -9.5 -12.844 -9.094 1 96.12 55 GLY B CA 1
ATOM 1911 C C . GLY B 1 55 ? -8.844 -11.758 -8.266 1 96.12 55 GLY B C 1
ATOM 1912 O O . GLY B 1 55 ? -7.852 -11.164 -8.688 1 96.12 55 GLY B O 1
ATOM 1913 N N . VAL B 1 56 ? -9.328 -11.516 -7.094 1 94.88 56 VAL B N 1
ATOM 1914 C CA . VAL B 1 56 ? -8.805 -10.477 -6.219 1 94.88 56 VAL B CA 1
ATOM 1915 C C . VAL B 1 56 ? -7.395 -10.852 -5.758 1 94.88 56 VAL B C 1
ATOM 1917 O O . VAL B 1 56 ? -6.488 -10.016 -5.766 1 94.88 56 VAL B O 1
ATOM 1920 N N . ALA B 1 57 ? -7.211 -12.109 -5.383 1 97.06 57 ALA B N 1
ATOM 1921 C CA . ALA B 1 57 ? -5.898 -12.57 -4.93 1 97.06 57 ALA B CA 1
ATOM 1922 C C . ALA B 1 57 ? -4.859 -12.43 -6.039 1 97.06 57 ALA B C 1
ATOM 1924 O O . ALA B 1 57 ? -3.725 -12.023 -5.785 1 97.06 57 ALA B O 1
ATOM 1925 N N . ALA B 1 58 ? -5.281 -12.766 -7.215 1 97.75 58 ALA B N 1
ATOM 1926 C CA . ALA B 1 58 ? -4.363 -12.672 -8.344 1 97.75 58 ALA B CA 1
ATOM 1927 C C . ALA B 1 58 ? -3.975 -11.219 -8.617 1 97.75 58 ALA B C 1
ATOM 1929 O O . ALA B 1 58 ? -2.818 -10.93 -8.93 1 97.75 58 ALA B O 1
ATOM 1930 N N . ASP B 1 59 ? -4.898 -10.305 -8.469 1 95.94 59 ASP B N 1
ATOM 1931 C CA . ASP B 1 59 ? -4.633 -8.883 -8.633 1 95.94 59 ASP B CA 1
ATOM 1932 C C . ASP B 1 59 ? -3.613 -8.391 -7.609 1 95.94 59 ASP B C 1
ATOM 1934 O O . ASP B 1 59 ? -2.791 -7.523 -7.91 1 95.94 59 ASP B O 1
ATOM 1938 N N . LEU B 1 60 ? -3.689 -8.984 -6.453 1 96.81 60 LEU B N 1
ATOM 1939 C CA . LEU B 1 60 ? -2.947 -8.438 -5.324 1 96.81 60 LEU B CA 1
ATOM 1940 C C . LEU B 1 60 ? -1.812 -9.375 -4.918 1 96.81 60 LEU B C 1
ATOM 1942 O O . LEU B 1 60 ? -1.197 -9.188 -3.863 1 96.81 60 LEU B O 1
ATOM 1946 N N . HIS B 1 61 ? -1.506 -10.383 -5.703 1 98.12 61 HIS B N 1
ATOM 1947 C CA . HIS B 1 61 ? -0.606 -11.438 -5.258 1 98.12 61 HIS B CA 1
ATOM 1948 C C . HIS B 1 61 ? 0.77 -10.883 -4.906 1 98.12 61 HIS B C 1
ATOM 1950 O O . HIS B 1 61 ? 1.466 -11.43 -4.051 1 98.12 61 HIS B O 1
ATOM 1956 N N . ASP B 1 62 ? 1.111 -9.758 -5.492 1 97.94 62 ASP B N 1
ATOM 1957 C CA . ASP B 1 62 ? 2.441 -9.188 -5.301 1 97.94 62 ASP B CA 1
ATOM 1958 C C . ASP B 1 62 ? 2.398 -8 -4.344 1 97.94 62 ASP B C 1
ATOM 1960 O O . ASP B 1 62 ? 3.365 -7.242 -4.238 1 97.94 62 ASP B O 1
ATOM 1964 N N . VAL B 1 63 ? 1.333 -7.793 -3.592 1 98.12 63 VAL B N 1
ATOM 1965 C CA . VAL B 1 63 ? 1.135 -6.602 -2.771 1 98.12 63 VAL B CA 1
ATOM 1966 C C . VAL B 1 63 ? 2.203 -6.543 -1.681 1 98.12 63 VAL B C 1
ATOM 1968 O O . VAL B 1 63 ? 2.572 -5.457 -1.224 1 98.12 63 VAL B O 1
ATOM 1971 N N . GLY B 1 64 ? 2.74 -7.668 -1.281 1 98.62 64 GLY B N 1
ATOM 1972 C CA . GLY B 1 64 ? 3.791 -7.707 -0.276 1 98.62 64 GLY B CA 1
ATOM 1973 C C . GLY B 1 64 ? 5.086 -7.062 -0.74 1 98.62 64 GLY B C 1
ATOM 1974 O O . GLY B 1 64 ? 5.953 -6.746 0.075 1 98.62 64 GLY B O 1
ATOM 1975 N N . LYS B 1 65 ? 5.227 -6.836 -2.031 1 98.44 65 LYS B N 1
ATOM 1976 C CA . LYS B 1 65 ? 6.426 -6.207 -2.576 1 98.44 65 LYS B CA 1
ATOM 1977 C C . LYS B 1 65 ? 6.562 -4.766 -2.088 1 98.44 65 LYS B C 1
ATOM 1979 O O . LYS B 1 65 ? 7.645 -4.18 -2.162 1 98.44 65 LYS B O 1
ATOM 1984 N N . ILE B 1 66 ? 5.5 -4.25 -1.632 1 98.31 66 ILE B N 1
ATOM 1985 C CA . ILE B 1 66 ? 5.527 -2.912 -1.053 1 98.31 66 ILE B CA 1
ATOM 1986 C C . ILE B 1 66 ? 6.578 -2.852 0.054 1 98.31 66 ILE B C 1
ATOM 1988 O O . ILE B 1 66 ? 7.23 -1.822 0.241 1 98.31 66 ILE B O 1
ATOM 1992 N N . GLY B 1 67 ? 6.793 -3.947 0.755 1 98.06 67 GLY B N 1
ATOM 1993 C CA . GLY B 1 67 ? 7.711 -3.977 1.883 1 98.06 67 GLY B CA 1
ATOM 1994 C C . GLY B 1 67 ? 9.109 -4.43 1.503 1 98.06 67 GLY B C 1
ATOM 1995 O O . GLY B 1 67 ? 9.977 -4.586 2.369 1 98.06 67 GLY B O 1
ATOM 1996 N N . ILE B 1 68 ? 9.406 -4.66 0.23 1 98.5 68 ILE B N 1
ATOM 1997 C CA . ILE B 1 68 ? 10.711 -5.125 -0.227 1 98.5 68 ILE B CA 1
ATOM 1998 C C . ILE B 1 68 ? 11.602 -3.93 -0.546 1 98.5 68 ILE B C 1
ATOM 2000 O O . ILE B 1 68 ? 11.188 -3.01 -1.256 1 98.5 68 ILE B O 1
ATOM 2004 N N . PRO B 1 69 ? 12.836 -3.895 -0.066 1 97.88 69 PRO B N 1
ATOM 2005 C CA . PRO B 1 69 ? 13.734 -2.771 -0.342 1 97.88 69 PRO B CA 1
ATOM 2006 C C . PRO B 1 69 ? 14 -2.582 -1.834 1 97.88 69 PRO B C 1
ATOM 2008 O O . PRO B 1 69 ? 14.086 -3.561 -2.578 1 97.88 69 PRO B O 1
ATOM 2011 N N . ASP B 1 70 ? 14.258 -1.331 -2.197 1 97.06 70 ASP B N 1
ATOM 2012 C CA . ASP B 1 70 ? 14.508 -0.984 -3.592 1 97.06 70 ASP B CA 1
ATOM 2013 C C . ASP B 1 70 ? 15.688 -1.775 -4.152 1 97.06 70 ASP B C 1
ATOM 2015 O O . ASP B 1 70 ? 15.656 -2.219 -5.301 1 97.06 70 ASP B O 1
ATOM 2019 N N . ARG B 1 71 ? 16.688 -1.907 -3.336 1 96.5 71 ARG B N 1
ATOM 2020 C CA . ARG B 1 71 ? 17.938 -2.52 -3.801 1 96.5 71 ARG B CA 1
ATOM 2021 C C . ARG B 1 71 ? 17.703 -3.967 -4.223 1 96.5 71 ARG B C 1
ATOM 2023 O O . ARG B 1 71 ? 18.516 -4.547 -4.941 1 96.5 71 ARG B O 1
ATOM 2030 N N . ILE B 1 72 ? 16.641 -4.496 -3.77 1 97.5 72 ILE B N 1
ATOM 2031 C CA . ILE B 1 72 ? 16.297 -5.863 -4.129 1 97.5 72 ILE B CA 1
ATOM 2032 C C . ILE B 1 72 ? 15.195 -5.855 -5.188 1 97.5 72 ILE B C 1
ATOM 2034 O O . ILE B 1 72 ? 15.328 -6.484 -6.238 1 97.5 72 ILE B O 1
ATOM 2038 N N . LEU B 1 73 ? 14.125 -5.098 -4.98 1 96.31 73 LEU B N 1
ATOM 2039 C CA . LEU B 1 73 ? 12.938 -5.039 -5.832 1 96.31 73 LEU B CA 1
ATOM 2040 C C . LEU B 1 73 ? 13.305 -4.566 -7.234 1 96.31 73 LEU B C 1
ATOM 2042 O O . LEU B 1 73 ? 12.766 -5.062 -8.227 1 96.31 73 LEU B O 1
ATOM 2046 N N . LEU B 1 74 ? 14.242 -3.68 -7.289 1 93.25 74 LEU B N 1
ATOM 2047 C CA . LEU B 1 74 ? 14.539 -3.02 -8.555 1 93.25 74 LEU B CA 1
ATOM 2048 C C . LEU B 1 74 ? 15.93 -3.402 -9.055 1 93.25 74 LEU B C 1
ATOM 2050 O O . LEU B 1 74 ? 16.453 -2.787 -9.984 1 93.25 74 LEU B O 1
ATOM 2054 N N . LYS B 1 75 ? 16.531 -4.328 -8.414 1 92.62 75 LYS B N 1
ATOM 2055 C CA . LYS B 1 75 ? 17.875 -4.746 -8.805 1 92.62 75 LYS B CA 1
ATOM 2056 C C . LYS B 1 75 ? 17.891 -5.289 -10.227 1 92.62 75 LYS B C 1
ATOM 2058 O O . LYS B 1 75 ? 17.141 -6.203 -10.555 1 92.62 75 LYS B O 1
ATOM 2063 N N . PRO B 1 76 ? 18.875 -4.609 -10.898 1 88.38 76 PRO B N 1
ATOM 2064 C CA . PRO B 1 76 ? 19.016 -5.203 -12.227 1 88.38 76 PRO B CA 1
ATOM 2065 C C . PRO B 1 76 ? 19.828 -6.496 -12.211 1 88.38 76 PRO B C 1
ATOM 2067 O O . PRO B 1 76 ? 20.906 -6.543 -11.617 1 88.38 76 PRO B O 1
ATOM 2070 N N . GLY B 1 77 ? 19.344 -7.598 -12.57 1 87.19 77 GLY B N 1
ATOM 2071 C CA . GLY B 1 77 ? 20.078 -8.852 -12.617 1 87.19 77 GLY B CA 1
ATOM 2072 C C . GLY B 1 77 ? 19.609 -9.859 -11.586 1 87.19 77 GLY B C 1
ATOM 2073 O O . GLY B 1 77 ? 18.516 -9.711 -11.023 1 87.19 77 GLY B O 1
ATOM 2074 N N . ARG B 1 78 ? 20.531 -10.789 -11.281 1 92.88 78 ARG B N 1
ATOM 2075 C CA . ARG B 1 78 ? 20.141 -11.898 -10.414 1 92.88 78 ARG B CA 1
ATOM 2076 C C . ARG B 1 78 ? 20.297 -11.523 -8.945 1 92.88 78 ARG B C 1
ATOM 2078 O O . ARG B 1 78 ? 21.25 -10.828 -8.578 1 92.88 78 ARG B O 1
ATOM 2085 N N . LEU B 1 79 ? 19.484 -11.992 -8.18 1 96.56 79 LEU B N 1
ATOM 2086 C CA . LEU B 1 79 ? 19.578 -11.82 -6.73 1 96.56 79 LEU B CA 1
ATOM 2087 C C . LEU B 1 79 ? 20.516 -12.875 -6.117 1 96.56 79 LEU B C 1
ATOM 2089 O O . LEU B 1 79 ? 20.547 -14.016 -6.574 1 96.56 79 LEU B O 1
ATOM 2093 N N . ASP B 1 80 ? 21.297 -12.445 -5.148 1 97.31 80 ASP B N 1
ATOM 2094 C CA . ASP B 1 80 ? 22.031 -13.453 -4.398 1 97.31 80 ASP B CA 1
ATOM 2095 C C . ASP B 1 80 ? 21.125 -14.172 -3.4 1 97.31 80 ASP B C 1
ATOM 2097 O O . ASP B 1 80 ? 19.906 -13.93 -3.369 1 97.31 80 ASP B O 1
ATOM 2101 N N . GLU B 1 81 ? 21.719 -15.078 -2.639 1 97.5 81 GLU B N 1
ATOM 2102 C CA . GLU B 1 81 ? 20.906 -15.938 -1.777 1 97.5 81 GLU B CA 1
ATOM 2103 C C . GLU B 1 81 ? 20.172 -15.117 -0.71 1 97.5 81 GLU B C 1
ATOM 2105 O O . GLU B 1 81 ? 19 -15.344 -0.44 1 97.5 81 GLU B O 1
ATOM 2110 N N . GLU B 1 82 ? 20.906 -14.203 -0.106 1 97.88 82 GLU B N 1
ATOM 2111 C CA . GLU B 1 82 ? 20.312 -13.375 0.933 1 97.88 82 GLU B CA 1
ATOM 2112 C C . GLU B 1 82 ? 19.219 -12.477 0.36 1 97.88 82 GLU B C 1
ATOM 2114 O O . GLU B 1 82 ? 18.156 -12.305 0.976 1 97.88 82 GLU B O 1
ATOM 2119 N N . GLU B 1 83 ? 19.484 -11.898 -0.739 1 98.25 83 GLU B N 1
ATOM 2120 C CA . GLU B 1 83 ? 18.516 -11.055 -1.421 1 98.25 83 GLU B CA 1
ATOM 2121 C C . GLU B 1 83 ? 17.281 -11.859 -1.823 1 98.25 83 GLU B C 1
ATOM 2123 O O . GLU B 1 83 ? 16.156 -11.359 -1.731 1 98.25 83 GLU B O 1
ATOM 2128 N N . THR B 1 84 ? 17.516 -13.086 -2.248 1 98.19 84 THR B N 1
ATOM 2129 C CA . THR B 1 84 ? 16.422 -13.961 -2.639 1 98.19 84 THR B CA 1
ATOM 2130 C C . THR B 1 84 ? 15.492 -14.234 -1.452 1 98.19 84 THR B C 1
ATOM 2132 O O . THR B 1 84 ? 14.273 -14.211 -1.591 1 98.19 84 THR B O 1
ATOM 2135 N N . VAL B 1 85 ? 16.062 -14.5 -0.362 1 98.12 85 VAL B N 1
ATOM 2136 C CA . VAL B 1 85 ? 15.289 -14.75 0.849 1 98.12 85 VAL B CA 1
ATOM 2137 C C . VAL B 1 85 ? 14.398 -13.555 1.153 1 98.12 85 VAL B C 1
ATOM 2139 O O . VAL B 1 85 ? 13.219 -13.711 1.471 1 98.12 85 VAL B O 1
ATOM 2142 N N . LEU B 1 86 ? 14.938 -12.344 1.023 1 98.19 86 LEU B N 1
ATOM 2143 C CA . LEU B 1 86 ? 14.164 -11.133 1.287 1 98.19 86 LEU B CA 1
ATOM 2144 C C . LEU B 1 86 ? 13.078 -10.938 0.231 1 98.19 86 LEU B C 1
ATOM 2146 O O . LEU B 1 86 ? 11.953 -10.555 0.555 1 98.19 86 LEU B O 1
ATOM 2150 N N . MET B 1 87 ? 13.43 -11.195 -0.995 1 98.31 87 MET B N 1
ATOM 2151 C CA . MET B 1 87 ? 12.438 -11.086 -2.059 1 98.31 87 MET B CA 1
ATOM 2152 C C . MET B 1 87 ? 11.266 -12.031 -1.81 1 98.31 87 MET B C 1
ATOM 2154 O O . MET B 1 87 ? 10.109 -11.641 -1.932 1 98.31 87 MET B O 1
ATOM 2158 N N . ARG B 1 88 ? 11.594 -13.25 -1.376 1 98.62 88 ARG B N 1
ATOM 2159 C CA . ARG B 1 88 ? 10.578 -14.281 -1.172 1 98.62 88 ARG B CA 1
ATOM 2160 C C . ARG B 1 88 ? 9.664 -13.922 -0.005 1 98.62 88 ARG B C 1
ATOM 2162 O O . ARG B 1 88 ? 8.531 -14.414 0.076 1 98.62 88 ARG B O 1
ATOM 2169 N N . SER B 1 89 ? 10.094 -13.039 0.855 1 98.69 89 SER B N 1
ATOM 2170 C CA . SER B 1 89 ? 9.289 -12.656 2.014 1 98.69 89 SER B CA 1
ATOM 2171 C C . SER B 1 89 ? 8.055 -11.867 1.594 1 98.69 89 SER B C 1
ATOM 2173 O O . SER B 1 89 ? 7.141 -11.664 2.395 1 98.69 89 SER B O 1
ATOM 2175 N N . HIS B 1 90 ? 7.977 -11.438 0.283 1 98.69 90 HIS B N 1
ATOM 2176 C CA . HIS B 1 90 ? 6.824 -10.648 -0.146 1 98.69 90 HIS B CA 1
ATOM 2177 C C . HIS B 1 90 ? 5.531 -11.445 0.002 1 98.69 90 HIS B C 1
ATOM 2179 O O . HIS B 1 90 ? 4.465 -10.859 0.227 1 98.69 90 HIS B O 1
ATOM 2185 N N . ALA B 1 91 ? 5.613 -12.789 -0.119 1 98.81 91 ALA B N 1
ATOM 2186 C CA . ALA B 1 91 ? 4.414 -13.617 0.025 1 98.81 91 ALA B CA 1
ATOM 2187 C C . ALA B 1 91 ? 3.822 -13.484 1.426 1 98.81 91 ALA B C 1
ATOM 2189 O O . ALA B 1 91 ? 2.623 -13.242 1.579 1 98.81 91 ALA B O 1
ATOM 2190 N N . ARG B 1 92 ? 4.656 -13.578 2.479 1 98.75 92 ARG B N 1
ATOM 2191 C CA . ARG B 1 92 ? 4.191 -13.453 3.855 1 98.75 92 ARG B CA 1
ATOM 2192 C C . ARG B 1 92 ? 3.779 -12.016 4.164 1 98.75 92 ARG B C 1
ATOM 2194 O O . ARG B 1 92 ? 2.828 -11.789 4.914 1 98.75 92 ARG B O 1
ATOM 2201 N N . ARG B 1 93 ? 4.516 -11.07 3.688 1 98.5 93 ARG B N 1
ATOM 2202 C CA . ARG B 1 93 ? 4.156 -9.672 3.863 1 98.5 93 ARG B CA 1
ATOM 2203 C C . ARG B 1 93 ? 2.781 -9.383 3.268 1 98.5 93 ARG B C 1
ATOM 2205 O O . ARG B 1 93 ? 1.978 -8.664 3.869 1 98.5 93 ARG B O 1
ATOM 2212 N N . GLY B 1 94 ? 2.598 -9.922 2.012 1 98.56 94 GLY B N 1
ATOM 2213 C CA . GLY B 1 94 ? 1.287 -9.758 1.404 1 98.56 94 GLY B CA 1
ATOM 2214 C C . GLY B 1 94 ? 0.166 -10.352 2.236 1 98.56 94 GLY B C 1
ATOM 2215 O O . GLY B 1 94 ? -0.893 -9.734 2.387 1 98.56 94 GLY B O 1
ATOM 2216 N N . HIS B 1 95 ? 0.393 -11.508 2.764 1 98.38 95 HIS B N 1
ATOM 2217 C CA . HIS B 1 95 ? -0.57 -12.141 3.66 1 98.38 95 HIS B CA 1
ATOM 2218 C C . HIS B 1 95 ? -0.858 -11.258 4.867 1 98.38 95 HIS B C 1
ATOM 2220 O O . HIS B 1 95 ? -2.018 -11.086 5.258 1 98.38 95 HIS B O 1
ATOM 2226 N N . ARG B 1 96 ? 0.141 -10.68 5.48 1 97.31 96 ARG B N 1
ATOM 2227 C CA . ARG B 1 96 ? -0.019 -9.82 6.648 1 97.31 96 ARG B CA 1
ATOM 2228 C C . ARG B 1 96 ? -0.83 -8.57 6.301 1 97.31 96 ARG B C 1
ATOM 2230 O O . ARG B 1 96 ? -1.735 -8.188 7.043 1 97.31 96 ARG B O 1
ATOM 2237 N N . ILE B 1 97 ? -0.493 -7.969 5.203 1 97.25 97 ILE B N 1
ATOM 2238 C CA . ILE B 1 97 ? -1.188 -6.762 4.766 1 97.25 97 ILE B CA 1
ATOM 2239 C C . ILE B 1 97 ? -2.68 -7.055 4.613 1 97.25 97 ILE B C 1
ATOM 2241 O O . ILE B 1 97 ? -3.518 -6.336 5.164 1 97.25 97 ILE B O 1
ATOM 2245 N N . LEU B 1 98 ? -3.006 -8.148 3.947 1 95.5 98 LEU B N 1
ATOM 2246 C CA . LEU B 1 98 ? -4.398 -8.461 3.662 1 95.5 98 LEU B CA 1
ATOM 2247 C C . LEU B 1 98 ? -5.125 -8.914 4.926 1 95.5 98 LEU B C 1
ATOM 2249 O O . LEU B 1 98 ? -6.32 -8.656 5.09 1 95.5 98 LEU B O 1
ATOM 2253 N N . SER B 1 99 ? -4.395 -9.531 5.816 1 94.25 99 SER B N 1
ATOM 2254 C CA . SER B 1 99 ? -4.992 -10.062 7.039 1 94.25 99 SER B CA 1
ATOM 2255 C C . SER B 1 99 ? -5.414 -8.945 7.98 1 94.25 99 SER B C 1
ATOM 2257 O O . SER B 1 99 ? -6.117 -9.188 8.969 1 94.25 99 SER B O 1
ATOM 2259 N N . ALA B 1 100 ? -4.996 -7.785 7.727 1 90.94 100 ALA B N 1
ATOM 2260 C CA . ALA B 1 100 ? -5.426 -6.637 8.523 1 90.94 100 ALA B CA 1
ATOM 2261 C C . ALA B 1 100 ? -6.906 -6.344 8.305 1 90.94 100 ALA B C 1
ATOM 2263 O O . ALA B 1 100 ? -7.527 -5.633 9.102 1 90.94 100 ALA B O 1
ATOM 2264 N N . ILE B 1 101 ? -7.469 -6.789 7.18 1 84.69 101 ILE B N 1
ATOM 2265 C CA . ILE B 1 101 ? -8.898 -6.676 6.934 1 84.69 101 ILE B CA 1
ATOM 2266 C C . ILE B 1 101 ? -9.625 -7.871 7.547 1 84.69 101 ILE B C 1
ATOM 2268 O O . ILE B 1 101 ? -9.398 -9.016 7.152 1 84.69 101 ILE B O 1
ATOM 2272 N N . PRO B 1 102 ? -10.445 -7.625 8.469 1 79.62 102 PRO B N 1
ATOM 2273 C CA . PRO B 1 102 ? -11.172 -8.773 9.023 1 79.62 102 PRO B CA 1
ATOM 2274 C C . PRO B 1 102 ? -12.195 -9.344 8.047 1 79.62 102 PRO B C 1
ATOM 2276 O O . PRO B 1 102 ? -12.805 -8.594 7.277 1 79.62 102 PRO B O 1
ATOM 2279 N N . GLY B 1 103 ? -12.391 -10.625 8.109 1 82.31 103 GLY B N 1
ATOM 2280 C CA . GLY B 1 103 ? -13.414 -11.281 7.301 1 82.31 103 GLY B CA 1
ATOM 2281 C C . GLY B 1 103 ? -12.945 -12.594 6.695 1 82.31 103 GLY B C 1
ATOM 2282 O O . GLY B 1 103 ? -11.805 -12.695 6.23 1 82.31 103 GLY B O 1
ATOM 2283 N N . ASP B 1 104 ? -13.805 -13.477 6.625 1 81.5 104 ASP B N 1
ATOM 2284 C CA . ASP B 1 104 ? -13.469 -14.805 6.125 1 81.5 104 ASP B CA 1
ATOM 2285 C C . ASP B 1 104 ? -13.062 -14.758 4.656 1 81.5 104 ASP B C 1
ATOM 2287 O O . ASP B 1 104 ? -12.172 -15.492 4.227 1 81.5 104 ASP B O 1
ATOM 2291 N N . HIS B 1 105 ? -13.742 -13.938 3.971 1 82.56 105 HIS B N 1
ATOM 2292 C CA . HIS B 1 105 ? -13.422 -13.836 2.553 1 82.56 105 HIS B CA 1
ATOM 2293 C C . HIS B 1 105 ? -12.008 -13.312 2.346 1 82.56 105 HIS B C 1
ATOM 2295 O O . HIS B 1 105 ? -11.297 -13.766 1.446 1 82.56 105 HIS B O 1
ATOM 2301 N N . VAL B 1 106 ? -11.586 -12.445 3.209 1 88.81 106 VAL B N 1
ATOM 2302 C CA . VAL B 1 106 ? -10.258 -11.867 3.094 1 88.81 106 VAL B CA 1
ATOM 2303 C C . VAL B 1 106 ? -9.203 -12.898 3.5 1 88.81 106 VAL B C 1
ATOM 2305 O O . VAL B 1 106 ? -8.117 -12.938 2.93 1 88.81 106 VAL B O 1
ATOM 2308 N N . ALA B 1 107 ? -9.617 -13.703 4.445 1 92.56 107 ALA B N 1
ATOM 2309 C CA . ALA B 1 107 ? -8.703 -14.758 4.867 1 92.56 107 ALA B CA 1
ATOM 2310 C C . ALA B 1 107 ? -8.367 -15.688 3.703 1 92.56 107 ALA B C 1
ATOM 2312 O O . ALA B 1 107 ? -7.211 -16.094 3.539 1 92.56 107 ALA B O 1
ATOM 2313 N N . ALA B 1 108 ? -9.359 -16.047 2.932 1 94.06 108 ALA B N 1
ATOM 2314 C CA . ALA B 1 108 ? -9.148 -16.906 1.767 1 94.06 108 ALA B CA 1
ATOM 2315 C C . ALA B 1 108 ? -8.227 -16.234 0.753 1 94.06 108 ALA B C 1
ATOM 2317 O O . ALA B 1 108 ? -7.328 -16.875 0.204 1 94.06 108 ALA B O 1
ATOM 2318 N N . ILE B 1 109 ? -8.438 -14.984 0.504 1 95.88 109 ILE B N 1
ATOM 2319 C CA . ILE B 1 109 ? -7.629 -14.219 -0.431 1 95.88 109 ILE B CA 1
ATOM 2320 C C . ILE B 1 109 ? -6.188 -14.148 0.066 1 95.88 109 ILE B C 1
ATOM 2322 O O . ILE B 1 109 ? -5.246 -14.391 -0.698 1 95.88 109 ILE B O 1
ATOM 2326 N N . ALA B 1 110 ? -6.055 -13.852 1.366 1 97.19 110 ALA B N 1
ATOM 2327 C CA . ALA B 1 110 ? -4.73 -13.766 1.977 1 97.19 110 ALA B CA 1
ATOM 2328 C C . ALA B 1 110 ? -3.98 -15.086 1.864 1 97.19 110 ALA B C 1
ATOM 2330 O O . ALA B 1 110 ? -2.766 -15.102 1.651 1 97.19 110 ALA B O 1
ATOM 2331 N N . ASP B 1 111 ? -4.707 -16.125 1.974 1 97.75 111 ASP B N 1
ATOM 2332 C CA . ASP B 1 111 ? -4.105 -17.453 1.88 1 97.75 111 ASP B CA 1
ATOM 2333 C C . ASP B 1 111 ? -3.604 -17.734 0.464 1 97.75 111 ASP B C 1
ATOM 2335 O O . ASP B 1 111 ? -2.537 -18.328 0.282 1 97.75 111 ASP B O 1
ATOM 2339 N N . ILE B 1 112 ? -4.383 -17.406 -0.513 1 98.44 112 ILE B N 1
ATOM 2340 C CA . ILE B 1 112 ? -3.965 -17.562 -1.902 1 98.44 112 ILE B CA 1
ATOM 2341 C C . ILE B 1 112 ? -2.688 -16.766 -2.15 1 98.44 112 ILE B C 1
ATOM 2343 O O . ILE B 1 112 ? -1.733 -17.266 -2.742 1 98.44 112 ILE B O 1
ATOM 2347 N N . VAL B 1 113 ? -2.643 -15.523 -1.652 1 98.62 113 VAL B N 1
ATOM 2348 C CA . VAL B 1 113 ? -1.495 -14.633 -1.82 1 98.62 113 VAL B CA 1
ATOM 2349 C C . VAL B 1 113 ? -0.274 -15.234 -1.125 1 98.62 113 VAL B C 1
ATOM 2351 O O . VAL B 1 113 ? 0.83 -15.219 -1.674 1 98.62 113 VAL B O 1
ATOM 2354 N N . LEU B 1 114 ? -0.473 -15.797 -0.011 1 98.88 114 LEU B N 1
ATOM 2355 C CA . LEU B 1 114 ? 0.601 -16.422 0.758 1 98.88 114 LEU B CA 1
ATOM 2356 C C . LEU B 1 114 ? 1.244 -17.547 -0.026 1 98.88 114 LEU B C 1
ATOM 2358 O O . LEU B 1 114 ? 2.469 -17.703 -0.031 1 98.88 114 LEU B O 1
ATOM 2362 N N . HIS B 1 115 ? 0.449 -18.297 -0.735 1 98.81 115 HIS B N 1
ATOM 2363 C CA . HIS B 1 115 ? 0.923 -19.578 -1.222 1 98.81 115 HIS B CA 1
ATOM 2364 C C . HIS B 1 115 ? 1.098 -19.578 -2.736 1 98.81 115 HIS B C 1
ATOM 2366 O O . HIS B 1 115 ? 1.356 -20.609 -3.344 1 98.81 115 HIS B O 1
ATOM 2372 N N . HIS B 1 116 ? 1.025 -18.453 -3.391 1 98.69 116 HIS B N 1
ATOM 2373 C CA . HIS B 1 116 ? 0.989 -18.422 -4.848 1 98.69 116 HIS B CA 1
ATOM 2374 C C . HIS B 1 116 ? 2.344 -18.797 -5.441 1 98.69 116 HIS B C 1
ATOM 2376 O O . HIS B 1 116 ? 2.443 -19.094 -6.633 1 98.69 116 HIS B O 1
ATOM 2382 N N . HIS B 1 117 ? 3.412 -18.875 -4.617 1 98.44 117 HIS B N 1
ATOM 2383 C CA . HIS B 1 117 ? 4.727 -19.297 -5.09 1 98.44 117 HIS B CA 1
ATOM 2384 C C . HIS B 1 117 ? 5.066 -20.703 -4.621 1 98.44 117 HIS B C 1
ATOM 2386 O O . HIS B 1 117 ? 6.195 -21.172 -4.793 1 98.44 117 HIS B O 1
ATOM 2392 N N . GLU B 1 118 ? 4.188 -21.359 -3.979 1 98.62 118 GLU B N 1
ATOM 2393 C CA . GLU B 1 118 ? 4.402 -22.781 -3.705 1 98.62 118 GLU B CA 1
ATOM 2394 C C . GLU B 1 118 ? 4.434 -23.594 -4.996 1 98.62 118 GLU B C 1
ATOM 2396 O O . GLU B 1 118 ? 3.777 -23.234 -5.977 1 98.62 118 GLU B O 1
ATOM 2401 N N . ALA B 1 119 ? 5.176 -24.641 -4.996 1 97.94 119 ALA B N 1
ATOM 2402 C CA . ALA B 1 119 ? 5.336 -25.516 -6.152 1 97.94 119 ALA B CA 1
ATOM 2403 C C . ALA B 1 119 ? 4.812 -26.922 -5.852 1 97.94 119 ALA B C 1
ATOM 2405 O O . ALA B 1 119 ? 4.996 -27.438 -4.746 1 97.94 119 ALA B O 1
ATOM 2406 N N . ALA B 1 120 ? 4.238 -27.484 -6.812 1 97.44 120 ALA B N 1
ATOM 2407 C CA . ALA B 1 120 ? 3.621 -28.797 -6.633 1 97.44 120 ALA B CA 1
ATOM 2408 C C . ALA B 1 120 ? 4.633 -29.812 -6.113 1 97.44 120 ALA B C 1
ATOM 2410 O O . ALA B 1 120 ? 4.27 -30.75 -5.387 1 97.44 120 ALA B O 1
ATOM 2411 N N . ASP B 1 121 ? 5.918 -29.625 -6.422 1 96.94 121 ASP B N 1
ATOM 2412 C CA . ASP B 1 121 ? 6.945 -30.578 -6.02 1 96.94 121 ASP B CA 1
ATOM 2413 C C . ASP B 1 121 ? 7.516 -30.219 -4.648 1 96.94 121 ASP B C 1
ATOM 2415 O O . ASP B 1 121 ? 8.453 -30.875 -4.176 1 96.94 121 ASP B O 1
ATOM 2419 N N . GLY B 1 122 ? 7.035 -29.188 -4.043 1 97.75 122 GLY B N 1
ATOM 2420 C CA . GLY B 1 122 ? 7.449 -28.828 -2.699 1 97.75 122 GLY B CA 1
ATOM 2421 C C . GLY B 1 122 ? 8.633 -27.875 -2.68 1 97.75 122 GLY B C 1
ATOM 2422 O O . GLY B 1 122 ? 9.078 -27.453 -1.609 1 97.75 122 GLY B O 1
ATOM 2423 N N . SER B 1 123 ? 9.148 -27.438 -3.822 1 96.81 123 SER B N 1
ATOM 2424 C CA . SER B 1 123 ? 10.352 -26.609 -3.895 1 96.81 123 SER B CA 1
ATOM 2425 C C . SER B 1 123 ? 10.023 -25.141 -3.76 1 96.81 123 SER B C 1
ATOM 2427 O O . SER B 1 123 ? 10.922 -24.297 -3.738 1 96.81 123 SER B O 1
ATOM 2429 N N . GLY B 1 124 ? 8.734 -24.828 -3.707 1 97.69 124 GLY B N 1
ATOM 2430 C CA . GLY B 1 124 ? 8.32 -23.422 -3.648 1 97.69 124 GLY B CA 1
ATOM 2431 C C . GLY B 1 124 ? 8.43 -22.828 -2.258 1 97.69 124 GLY B C 1
ATOM 2432 O O . GLY B 1 124 ? 9.133 -23.375 -1.397 1 97.69 124 GLY B O 1
ATOM 2433 N N . TYR B 1 125 ? 7.918 -21.781 -2.062 1 98.38 125 TYR B N 1
ATOM 2434 C CA . TYR B 1 125 ? 7.949 -21.016 -0.818 1 98.38 125 TYR B CA 1
ATOM 2435 C C . TYR B 1 125 ? 6.605 -20.344 -0.553 1 98.38 125 TYR B C 1
ATOM 2437 O O . TYR B 1 125 ? 5.789 -20.203 -1.466 1 98.38 125 TYR B O 1
ATOM 2445 N N . PRO B 1 126 ? 6.238 -19.875 0.637 1 98.56 126 PRO B N 1
ATOM 2446 C CA . PRO B 1 126 ? 7.16 -19.766 1.771 1 98.56 126 PRO B CA 1
ATOM 2447 C C . PRO B 1 126 ? 7.195 -21.031 2.621 1 98.56 126 PRO B C 1
ATOM 2449 O O . PRO B 1 126 ? 8.078 -21.188 3.469 1 98.56 126 PRO B O 1
ATOM 2452 N N . ASP B 1 127 ? 6.277 -21.922 2.508 1 98.25 127 ASP B N 1
ATOM 2453 C CA . ASP B 1 127 ? 6.125 -23 3.48 1 98.25 127 ASP B CA 1
ATOM 2454 C C . ASP B 1 127 ? 6.566 -24.344 2.895 1 98.25 127 ASP B C 1
ATOM 2456 O O . ASP B 1 127 ? 6.586 -25.359 3.594 1 98.25 127 ASP B O 1
ATOM 2460 N N . GLY B 1 128 ? 6.852 -24.359 1.633 1 98.31 128 GLY B N 1
ATOM 2461 C CA . GLY B 1 128 ? 7.281 -25.578 0.991 1 98.31 128 GLY B CA 1
ATOM 2462 C C . GLY B 1 128 ? 6.176 -26.609 0.876 1 98.31 128 GLY B C 1
ATOM 2463 O O . GLY B 1 128 ? 6.422 -27.812 1.031 1 98.31 128 GLY B O 1
ATOM 2464 N N . LEU B 1 129 ? 4.93 -26.219 0.736 1 98.12 129 LEU B N 1
ATOM 2465 C CA . LEU B 1 129 ? 3.799 -27.109 0.526 1 98.12 129 LEU B CA 1
ATOM 2466 C C . LEU B 1 129 ? 3.93 -27.844 -0.802 1 98.12 129 LEU B C 1
ATOM 2468 O O . LEU B 1 129 ? 4.66 -27.406 -1.692 1 98.12 129 LEU B O 1
ATOM 2472 N N . SER B 1 130 ? 3.209 -29.031 -0.901 1 97.56 130 SER B N 1
ATOM 2473 C CA . SER B 1 130 ? 3.256 -29.812 -2.135 1 97.56 130 SER B CA 1
ATOM 2474 C C . SER B 1 130 ? 1.873 -30.328 -2.518 1 97.56 130 SER B C 1
ATOM 2476 O O . SER B 1 130 ? 1.021 -30.531 -1.65 1 97.56 130 SER B O 1
ATOM 2478 N N . GLY B 1 131 ? 1.716 -30.438 -3.789 1 95.31 131 GLY B N 1
ATOM 2479 C CA . GLY B 1 131 ? 0.507 -31.047 -4.312 1 95.31 131 GLY B CA 1
ATOM 2480 C C . GLY B 1 131 ? -0.765 -30.406 -3.789 1 95.31 131 GLY B C 1
ATOM 2481 O O . GLY B 1 131 ? -0.922 -29.188 -3.852 1 95.31 131 GLY B O 1
ATOM 2482 N N . ASP B 1 132 ? -1.586 -31.25 -3.135 1 96.81 132 ASP B N 1
ATOM 2483 C CA . ASP B 1 132 ? -2.928 -30.844 -2.738 1 96.81 132 ASP B CA 1
ATOM 2484 C C . ASP B 1 132 ? -2.893 -30.031 -1.441 1 96.81 132 ASP B C 1
ATOM 2486 O O . ASP B 1 132 ? -3.893 -29.422 -1.053 1 96.81 132 ASP B O 1
ATOM 2490 N N . ALA B 1 133 ? -1.729 -29.969 -0.859 1 98.06 133 ALA B N 1
ATOM 2491 C CA . ALA B 1 133 ? -1.592 -29.109 0.315 1 98.06 133 ALA B CA 1
ATOM 2492 C C . ALA B 1 133 ? -1.625 -27.625 -0.076 1 98.06 133 ALA B C 1
ATOM 2494 O O . ALA B 1 133 ? -1.882 -26.766 0.764 1 98.06 133 ALA B O 1
ATOM 2495 N N . ILE B 1 134 ? -1.335 -27.328 -1.318 1 98.38 134 ILE B N 1
ATOM 2496 C CA . ILE B 1 134 ? -1.462 -25.984 -1.856 1 98.38 134 ILE B CA 1
ATOM 2497 C C . ILE B 1 134 ? -2.9 -25.734 -2.303 1 98.38 134 ILE B C 1
ATOM 2499 O O . ILE B 1 134 ? -3.449 -26.5 -3.102 1 98.38 134 ILE B O 1
ATOM 2503 N N . PRO B 1 135 ? -3.531 -24.703 -1.786 1 98.06 135 PRO B N 1
ATOM 2504 C CA . PRO B 1 135 ? -4.891 -24.438 -2.256 1 98.06 135 PRO B CA 1
ATOM 2505 C C . PRO B 1 135 ? -4.977 -24.312 -3.775 1 98.06 135 PRO B C 1
ATOM 2507 O O . PRO B 1 135 ? -4.078 -23.75 -4.406 1 98.06 135 PRO B O 1
ATOM 2510 N N . LEU B 1 136 ? -6.074 -24.828 -4.32 1 98.5 136 LEU B N 1
ATOM 2511 C CA . LEU B 1 136 ? -6.25 -24.859 -5.77 1 98.5 136 LEU B CA 1
ATOM 2512 C C . LEU B 1 136 ? -6.098 -23.453 -6.367 1 98.5 136 LEU B C 1
ATOM 2514 O O . LEU B 1 136 ? -5.359 -23.266 -7.336 1 98.5 136 LEU B O 1
ATOM 2518 N N . PRO B 1 137 ? -6.711 -22.391 -5.77 1 98.69 137 PRO B N 1
ATOM 2519 C CA . PRO B 1 137 ? -6.555 -21.062 -6.371 1 98.69 137 PRO B CA 1
ATOM 2520 C C . PRO B 1 137 ? -5.098 -20.594 -6.402 1 98.69 137 PRO B C 1
ATOM 2522 O O . PRO B 1 137 ? -4.684 -19.922 -7.348 1 98.69 137 PRO B O 1
ATOM 2525 N N . ALA B 1 138 ? -4.34 -20.938 -5.398 1 98.81 138 ALA B N 1
ATOM 2526 C CA . ALA B 1 138 ? -2.926 -20.562 -5.391 1 98.81 138 ALA B CA 1
ATOM 2527 C C . ALA B 1 138 ? -2.158 -21.281 -6.492 1 98.81 138 ALA B C 1
ATOM 2529 O O . ALA B 1 138 ? -1.276 -20.703 -7.125 1 98.81 138 ALA B O 1
ATOM 2530 N N . ARG B 1 139 ? -2.5 -22.562 -6.703 1 98.75 139 ARG B N 1
ATOM 2531 C CA . ARG B 1 139 ? -1.886 -23.312 -7.789 1 98.75 139 ARG B CA 1
ATOM 2532 C C . ARG B 1 139 ? -2.209 -22.688 -9.141 1 98.75 139 ARG B C 1
ATOM 2534 O O . ARG B 1 139 ? -1.364 -22.672 -10.039 1 98.75 139 ARG B O 1
ATOM 2541 N N . ILE B 1 140 ? -3.4 -22.188 -9.289 1 98.81 140 ILE B N 1
ATOM 2542 C CA . ILE B 1 140 ? -3.812 -21.516 -10.516 1 98.81 140 ILE B CA 1
ATOM 2543 C C . ILE B 1 140 ? -3.002 -20.234 -10.711 1 98.81 140 ILE B C 1
ATOM 2545 O O . ILE B 1 140 ? -2.453 -20 -11.789 1 98.81 140 ILE B O 1
ATOM 2549 N N . VAL B 1 141 ? -2.895 -19.391 -9.641 1 98.81 141 VAL B N 1
ATOM 2550 C CA . VAL B 1 141 ? -2.152 -18.141 -9.734 1 98.81 141 VAL B CA 1
ATOM 2551 C C . VAL B 1 141 ? -0.7 -18.422 -10.109 1 98.81 141 VAL B C 1
ATOM 2553 O O . VAL B 1 141 ? -0.099 -17.688 -10.898 1 98.81 141 VAL B O 1
ATOM 2556 N N . ALA B 1 142 ? -0.135 -19.469 -9.57 1 98.31 142 ALA B N 1
ATOM 2557 C CA . ALA B 1 142 ? 1.267 -19.812 -9.812 1 98.31 142 ALA B CA 1
ATOM 2558 C C . ALA B 1 142 ? 1.542 -19.969 -11.305 1 98.31 142 ALA B C 1
ATOM 2560 O O . ALA B 1 142 ? 2.514 -19.422 -11.828 1 98.31 142 ALA B O 1
ATOM 2561 N N . VAL B 1 143 ? 0.688 -20.703 -12.016 1 97.94 143 VAL B N 1
ATOM 2562 C CA . VAL B 1 143 ? 0.886 -20.969 -13.438 1 97.94 143 VAL B CA 1
ATOM 2563 C C . VAL B 1 143 ? 0.662 -19.688 -14.242 1 97.94 143 VAL B C 1
ATOM 2565 O O . VAL B 1 143 ? 1.457 -19.359 -15.125 1 97.94 143 VAL B O 1
ATOM 2568 N N . VAL B 1 144 ? -0.369 -18.969 -13.906 1 98.25 144 VAL B N 1
ATOM 2569 C CA . VAL B 1 144 ? -0.779 -17.781 -14.664 1 98.25 144 VAL B CA 1
ATOM 2570 C C . VAL B 1 144 ? 0.246 -16.672 -14.477 1 98.25 144 VAL B C 1
ATOM 2572 O O . VAL B 1 144 ? 0.61 -15.984 -15.438 1 98.25 144 VAL B O 1
ATOM 2575 N N . ASP B 1 145 ? 0.628 -16.516 -13.266 1 97.38 145 ASP B N 1
ATOM 2576 C CA . ASP B 1 145 ? 1.65 -15.523 -12.953 1 97.38 145 ASP B CA 1
ATOM 2577 C C . ASP B 1 145 ? 2.928 -15.781 -13.75 1 97.38 145 ASP B C 1
ATOM 2579 O O . ASP B 1 145 ? 3.492 -14.867 -14.344 1 97.38 145 ASP B O 1
ATOM 2583 N N . ALA B 1 146 ? 3.377 -17 -13.719 1 96.06 146 ALA B N 1
ATOM 2584 C CA . ALA B 1 146 ? 4.586 -17.375 -14.445 1 96.06 146 ALA B CA 1
ATOM 2585 C C . ALA B 1 146 ? 4.434 -17.094 -15.938 1 96.06 146 ALA B C 1
ATOM 2587 O O . ALA B 1 146 ? 5.344 -16.547 -16.578 1 96.06 146 ALA B O 1
ATOM 2588 N N . TYR B 1 147 ? 3.322 -17.484 -16.484 1 97.06 147 TYR B N 1
ATOM 2589 C CA . TYR B 1 147 ? 3.074 -17.281 -17.906 1 97.06 147 TYR B CA 1
ATOM 2590 C C . TYR B 1 147 ? 3.137 -15.797 -18.25 1 97.06 147 TYR B C 1
ATOM 2592 O O . TYR B 1 147 ? 3.852 -15.398 -19.172 1 97.06 147 TYR B O 1
ATOM 2600 N N . ASP B 1 148 ? 2.354 -14.984 -17.5 1 95.94 148 ASP B N 1
ATOM 2601 C CA . ASP B 1 148 ? 2.287 -13.555 -17.812 1 95.94 148 ASP B CA 1
ATOM 2602 C C . ASP B 1 148 ? 3.648 -12.891 -17.609 1 95.94 148 ASP B C 1
ATOM 2604 O O . ASP B 1 148 ? 4.023 -12 -18.391 1 95.94 148 ASP B O 1
ATOM 2608 N N . ALA B 1 149 ? 4.34 -13.305 -16.562 1 92.25 149 ALA B N 1
ATOM 2609 C CA . ALA B 1 149 ? 5.66 -12.742 -16.297 1 92.25 149 ALA B CA 1
ATOM 2610 C C . ALA B 1 149 ? 6.613 -13 -17.469 1 92.25 149 ALA B C 1
ATOM 2612 O O . ALA B 1 149 ? 7.398 -12.125 -17.828 1 92.25 149 ALA B O 1
ATOM 2613 N N . MET B 1 150 ? 6.559 -14.156 -18.031 1 92.88 150 MET B N 1
ATOM 2614 C CA . MET B 1 150 ? 7.453 -14.508 -19.141 1 92.88 150 MET B CA 1
ATOM 2615 C C . MET B 1 150 ? 6.992 -13.867 -20.438 1 92.88 150 MET B C 1
ATOM 2617 O O . MET B 1 150 ? 7.797 -13.648 -21.344 1 92.88 150 MET B O 1
ATOM 2621 N N . ALA B 1 151 ? 5.711 -13.57 -20.5 1 92.69 151 ALA B N 1
ATOM 2622 C CA . ALA B 1 151 ? 5.137 -13.016 -21.734 1 92.69 151 ALA B CA 1
ATOM 2623 C C . ALA B 1 151 ? 5.371 -11.508 -21.812 1 92.69 151 ALA B C 1
ATOM 2625 O O . ALA B 1 151 ? 5.16 -10.898 -22.859 1 92.69 151 ALA B O 1
ATOM 2626 N N . THR B 1 152 ? 5.73 -10.836 -20.812 1 84.06 152 THR B N 1
ATOM 2627 C CA . THR B 1 152 ? 5.824 -9.383 -20.781 1 84.06 152 THR B CA 1
ATOM 2628 C C . THR B 1 152 ? 7.285 -8.938 -20.75 1 84.06 152 THR B C 1
ATOM 2630 O O . THR B 1 152 ? 8.148 -9.656 -20.25 1 84.06 152 THR B O 1
ATOM 2633 N N . VAL B 1 153 ? 7.441 -7.852 -21.453 1 66.75 153 VAL B N 1
ATOM 2634 C CA . VAL B 1 153 ? 8.773 -7.27 -21.609 1 66.75 153 VAL B CA 1
ATOM 2635 C C . VAL B 1 153 ? 9.273 -6.754 -20.266 1 66.75 153 VAL B C 1
ATOM 2637 O O . VAL B 1 153 ? 8.516 -6.125 -19.516 1 66.75 153 VAL B O 1
ATOM 2640 N N . ARG B 1 154 ? 10.445 -7.211 -19.969 1 64.81 154 ARG B N 1
ATOM 2641 C CA . ARG B 1 154 ? 11.219 -6.594 -18.891 1 64.81 154 ARG B CA 1
ATOM 2642 C C . ARG B 1 154 ? 12.398 -5.805 -19.453 1 64.81 154 ARG B C 1
ATOM 2644 O O . ARG B 1 154 ? 12.852 -6.059 -20.562 1 64.81 154 ARG B O 1
ATOM 2651 N N . PRO B 1 155 ? 12.664 -4.617 -18.859 1 56.81 155 PRO B N 1
ATOM 2652 C CA . PRO B 1 155 ? 13.727 -3.75 -19.375 1 56.81 155 PRO B CA 1
ATOM 2653 C C . PRO B 1 155 ? 14.883 -4.535 -19.984 1 56.81 155 PRO B C 1
ATOM 2655 O O . PRO B 1 155 ? 15.438 -4.133 -21.016 1 56.81 155 PRO B O 1
ATOM 2658 N N . TYR B 1 156 ? 15.18 -5.598 -19.469 1 55.59 156 TYR B N 1
ATOM 2659 C CA . TYR B 1 156 ? 16.406 -6.238 -19.938 1 55.59 156 TYR B CA 1
ATOM 2660 C C . TYR B 1 156 ? 16.078 -7.543 -20.656 1 55.59 156 TYR B C 1
ATOM 2662 O O . TYR B 1 156 ? 16.984 -8.328 -20.969 1 55.59 156 TYR B O 1
ATOM 2670 N N . HIS B 1 157 ? 14.773 -7.738 -20.828 1 65.31 157 HIS B N 1
ATOM 2671 C CA . HIS B 1 157 ? 14.484 -9.031 -21.422 1 65.31 157 HIS B CA 1
ATOM 2672 C C . HIS B 1 157 ? 13.383 -8.922 -22.469 1 65.31 157 HIS B C 1
ATOM 2674 O O . HIS B 1 157 ? 12.453 -8.125 -22.312 1 65.31 157 HIS B O 1
ATOM 2680 N N . ARG B 1 158 ? 13.688 -9.422 -23.562 1 74.94 158 ARG B N 1
ATOM 2681 C CA . ARG B 1 158 ? 12.633 -9.547 -24.562 1 74.94 158 ARG B CA 1
ATOM 2682 C C . ARG B 1 158 ? 11.555 -10.516 -24.109 1 74.94 158 ARG B C 1
ATOM 2684 O O . ARG B 1 158 ? 11.859 -11.555 -23.516 1 74.94 158 ARG B O 1
ATOM 2691 N N . PRO B 1 159 ? 10.344 -10.086 -24.375 1 83.12 159 PRO B N 1
ATOM 2692 C CA . PRO B 1 159 ? 9.273 -11.039 -24.062 1 83.12 159 PRO B CA 1
ATOM 2693 C C . PRO B 1 159 ? 9.453 -12.375 -24.781 1 83.12 159 PRO B C 1
ATOM 2695 O O . PRO B 1 159 ? 9.914 -12.422 -25.922 1 83.12 159 PRO B O 1
ATOM 2698 N N . ARG B 1 160 ? 9.141 -13.43 -23.984 1 89.5 160 ARG B N 1
ATOM 2699 C CA . ARG B 1 160 ? 9.18 -14.758 -24.594 1 89.5 160 ARG B CA 1
ATOM 2700 C C . ARG B 1 160 ? 7.938 -15.008 -25.438 1 89.5 160 ARG B C 1
ATOM 2702 O O . ARG B 1 160 ? 6.867 -14.461 -25.172 1 89.5 160 ARG B O 1
ATOM 2709 N N . ARG B 1 161 ? 8.273 -15.805 -26.5 1 93.38 161 ARG B N 1
ATOM 2710 C CA . ARG B 1 161 ? 7.168 -16.188 -27.375 1 93.38 161 ARG B CA 1
ATOM 2711 C C . ARG B 1 161 ? 6.305 -17.266 -26.719 1 93.38 161 ARG B C 1
ATOM 2713 O O . ARG B 1 161 ? 6.77 -17.984 -25.828 1 93.38 161 ARG B O 1
ATOM 2720 N N . HIS B 1 162 ? 5.027 -17.281 -27.078 1 96.88 162 HIS B N 1
ATOM 2721 C CA . HIS B 1 162 ? 4.047 -18.203 -26.516 1 96.88 162 HIS B CA 1
ATOM 2722 C C . HIS B 1 162 ? 4.594 -19.625 -26.453 1 96.88 162 HIS B C 1
ATOM 2724 O O . HIS B 1 162 ? 4.602 -20.25 -25.391 1 96.88 162 HIS B O 1
ATOM 2730 N N . ALA B 1 163 ? 5.105 -20.188 -27.531 1 96.12 163 ALA B N 1
ATOM 2731 C CA . ALA B 1 163 ? 5.598 -21.562 -27.609 1 96.12 163 ALA B CA 1
ATOM 2732 C C . ALA B 1 163 ? 6.766 -21.781 -26.641 1 96.12 163 ALA B C 1
ATOM 2734 O O . ALA B 1 163 ? 6.895 -22.844 -26.047 1 96.12 163 ALA B O 1
ATOM 2735 N N . ASP B 1 164 ? 7.59 -20.797 -26.578 1 95.5 164 ASP B N 1
ATOM 2736 C CA . ASP B 1 164 ? 8.727 -20.875 -25.672 1 95.5 164 ASP B CA 1
ATOM 2737 C C . ASP B 1 164 ? 8.258 -20.938 -24.219 1 95.5 164 ASP B C 1
ATOM 2739 O O . ASP B 1 164 ? 8.828 -21.672 -23.406 1 95.5 164 ASP B O 1
ATOM 2743 N N . ILE B 1 165 ? 7.273 -20.141 -23.891 1 96.44 165 ILE B N 1
ATOM 2744 C CA . ILE B 1 165 ? 6.746 -20.109 -22.531 1 96.44 165 ILE B CA 1
ATOM 2745 C C . ILE B 1 165 ? 6.129 -21.469 -22.188 1 96.44 165 ILE B C 1
ATOM 2747 O O . ILE B 1 165 ? 6.379 -22.016 -21.109 1 96.44 165 ILE B O 1
ATOM 2751 N N . LEU B 1 166 ? 5.375 -22 -23.109 1 96.31 166 LEU B N 1
ATOM 2752 C CA . LEU B 1 166 ? 4.762 -23.297 -22.875 1 96.31 166 LEU B CA 1
ATOM 2753 C C . LEU B 1 166 ? 5.824 -24.375 -22.672 1 96.31 166 LEU B C 1
ATOM 2755 O O . LEU B 1 166 ? 5.656 -25.266 -21.828 1 96.31 166 LEU B O 1
ATOM 2759 N N . HIS B 1 167 ? 6.891 -24.25 -23.453 1 95.69 167 HIS B N 1
ATOM 2760 C CA . HIS B 1 167 ? 7.992 -25.188 -23.297 1 95.69 167 HIS B CA 1
ATOM 2761 C C . HIS B 1 167 ? 8.602 -25.125 -21.906 1 95.69 167 HIS B C 1
ATOM 2763 O O . HIS B 1 167 ? 8.883 -26.156 -21.297 1 95.69 167 HIS B O 1
ATOM 2769 N N . VAL B 1 168 ? 8.781 -23.953 -21.453 1 94.69 168 VAL B N 1
ATOM 2770 C CA . VAL B 1 168 ? 9.328 -23.781 -20.109 1 94.69 168 VAL B CA 1
ATOM 2771 C C . VAL B 1 168 ? 8.375 -24.375 -19.078 1 94.69 168 VAL B C 1
ATOM 2773 O O . VAL B 1 168 ? 8.789 -25.203 -18.25 1 94.69 168 VAL B O 1
ATOM 2776 N N . LEU B 1 169 ? 7.09 -24.062 -19.141 1 95.81 169 LEU B N 1
ATOM 2777 C CA . LEU B 1 169 ? 6.113 -24.484 -18.141 1 95.81 169 LEU B CA 1
ATOM 2778 C C . LEU B 1 169 ? 5.934 -26 -18.172 1 95.81 169 LEU B C 1
ATOM 2780 O O . LEU B 1 169 ? 5.844 -26.625 -17.109 1 95.81 169 LEU B O 1
ATOM 2784 N N . ARG B 1 170 ? 5.965 -26.547 -19.312 1 93.69 170 ARG B N 1
ATOM 2785 C CA . ARG B 1 170 ? 5.617 -27.953 -19.469 1 93.69 170 ARG B CA 1
ATOM 2786 C C . ARG B 1 170 ? 6.859 -28.828 -19.391 1 93.69 170 ARG B C 1
ATOM 2788 O O . ARG B 1 170 ? 6.801 -29.938 -18.844 1 93.69 170 ARG B O 1
ATOM 2795 N N . ASP B 1 171 ? 7.996 -28.297 -19.906 1 92.19 171 ASP B N 1
ATOM 2796 C CA . ASP B 1 171 ? 9.109 -29.203 -20.141 1 92.19 171 ASP B CA 1
ATOM 2797 C C . ASP B 1 171 ? 10.281 -28.875 -19.203 1 92.19 171 ASP B C 1
ATOM 2799 O O . ASP B 1 171 ? 11.023 -29.781 -18.812 1 92.19 171 ASP B O 1
ATOM 2803 N N . GLU B 1 172 ? 10.445 -27.688 -18.938 1 88.5 172 GLU B N 1
ATOM 2804 C CA . GLU B 1 172 ? 11.602 -27.312 -18.125 1 88.5 172 GLU B CA 1
ATOM 2805 C C . GLU B 1 172 ? 11.281 -27.344 -16.641 1 88.5 172 GLU B C 1
ATOM 2807 O O . GLU B 1 172 ? 12.148 -27.625 -15.812 1 88.5 172 GLU B O 1
ATOM 2812 N N . GLN B 1 173 ? 10.055 -27.078 -16.328 1 87.75 173 GLN B N 1
ATOM 2813 C CA . GLN B 1 173 ? 9.656 -27 -14.922 1 87.75 173 GLN B CA 1
ATOM 2814 C C . GLN B 1 173 ? 8.406 -27.844 -14.656 1 87.75 173 GLN B C 1
ATOM 2816 O O . GLN B 1 173 ? 7.473 -27.375 -14 1 87.75 173 GLN B O 1
ATOM 2821 N N . PRO B 1 174 ? 8.359 -29.031 -15.148 1 77.38 174 PRO B N 1
ATOM 2822 C CA . PRO B 1 174 ? 7.109 -29.797 -15.078 1 77.38 174 PRO B CA 1
ATOM 2823 C C . PRO B 1 174 ? 6.703 -30.125 -13.648 1 77.38 174 PRO B C 1
ATOM 2825 O O . PRO B 1 174 ? 5.523 -30.375 -13.375 1 77.38 174 PRO B O 1
ATOM 2828 N N . GLN B 1 175 ? 7.586 -30.109 -12.766 1 89.81 175 GLN B N 1
ATOM 2829 C CA . GLN B 1 175 ? 7.266 -30.562 -11.414 1 89.81 175 GLN B CA 1
ATOM 2830 C C . GLN B 1 175 ? 6.816 -29.391 -10.547 1 89.81 175 GLN B C 1
ATOM 2832 O O . GLN B 1 175 ? 6.309 -29.578 -9.438 1 89.81 175 GLN B O 1
ATOM 2837 N N . ARG B 1 176 ? 6.883 -28.25 -11.094 1 95.38 176 ARG B N 1
ATOM 2838 C CA . ARG B 1 176 ? 6.586 -27.047 -10.305 1 95.38 176 ARG B CA 1
ATOM 2839 C C . ARG B 1 176 ? 5.082 -26.797 -10.25 1 95.38 176 ARG B C 1
ATOM 2841 O O . ARG B 1 176 ? 4.578 -26.25 -9.258 1 95.38 176 ARG B O 1
ATOM 2848 N N . TYR B 1 177 ? 4.414 -27.234 -11.266 1 97.5 177 TYR B N 1
ATOM 2849 C CA . TYR B 1 177 ? 3.002 -26.891 -11.375 1 97.5 177 TYR B CA 1
ATOM 2850 C C . TYR B 1 177 ? 2.123 -28.125 -11.273 1 97.5 177 TYR B C 1
ATOM 2852 O O . TYR B 1 177 ? 2.525 -29.219 -11.688 1 97.5 177 TYR B O 1
ATOM 2860 N N . ASP B 1 178 ? 0.969 -28 -10.641 1 96.88 178 ASP B N 1
ATOM 2861 C CA . ASP B 1 178 ? -0.029 -29.062 -10.625 1 96.88 178 ASP B CA 1
ATOM 2862 C C . ASP B 1 178 ? -0.394 -29.5 -12.039 1 96.88 178 ASP B C 1
ATOM 2864 O O . ASP B 1 178 ? -0.861 -28.688 -12.844 1 96.88 178 ASP B O 1
ATOM 2868 N N . PRO B 1 179 ? -0.15 -30.812 -12.305 1 96.44 179 PRO B N 1
ATOM 2869 C CA . PRO B 1 179 ? -0.362 -31.25 -13.688 1 96.44 179 PRO B CA 1
ATOM 2870 C C . PRO B 1 179 ? -1.78 -30.984 -14.18 1 96.44 179 PRO B C 1
ATOM 2872 O O . PRO B 1 179 ? -1.974 -30.625 -15.344 1 96.44 179 PRO B O 1
ATOM 2875 N N . ALA B 1 180 ? -2.75 -31.203 -13.328 1 97.19 180 ALA B N 1
ATOM 2876 C CA . ALA B 1 180 ? -4.133 -30.969 -13.734 1 97.19 180 ALA B CA 1
ATOM 2877 C C . ALA B 1 180 ? -4.379 -29.484 -14.023 1 97.19 180 ALA B C 1
ATOM 2879 O O . ALA B 1 180 ? -5.059 -29.141 -14.992 1 97.19 180 ALA B O 1
ATOM 2880 N N . VAL B 1 181 ? -3.879 -28.625 -13.203 1 98.12 181 VAL B N 1
ATOM 2881 C CA . VAL B 1 181 ? -4.016 -27.172 -13.406 1 98.12 181 VAL B CA 1
ATOM 2882 C C . VAL B 1 181 ? -3.268 -26.75 -14.664 1 98.12 181 VAL B C 1
ATOM 2884 O O . VAL B 1 181 ? -3.771 -25.953 -15.453 1 98.12 181 VAL B O 1
ATOM 2887 N N . LEU B 1 182 ? -2.039 -27.281 -14.812 1 97.88 182 LEU B N 1
ATOM 2888 C CA . LEU B 1 182 ? -1.241 -26.953 -15.984 1 97.88 182 LEU B CA 1
ATOM 2889 C C . LEU B 1 182 ? -1.964 -27.344 -17.266 1 97.88 182 LEU B C 1
ATOM 2891 O O . LEU B 1 182 ? -2.018 -26.578 -18.219 1 97.88 182 LEU B O 1
ATOM 2895 N N . ASP B 1 183 ? -2.502 -28.547 -17.281 1 97.75 183 ASP B N 1
ATOM 2896 C CA . ASP B 1 183 ? -3.242 -29.016 -18.438 1 97.75 183 ASP B CA 1
ATOM 2897 C C . ASP B 1 183 ? -4.422 -28.094 -18.75 1 97.75 183 ASP B C 1
ATOM 2899 O O . ASP B 1 183 ? -4.66 -27.75 -19.906 1 97.75 183 ASP B O 1
ATOM 2903 N N . THR B 1 184 ? -5.156 -27.797 -17.734 1 98.56 184 THR B N 1
ATOM 2904 C CA . THR B 1 184 ? -6.281 -26.875 -17.906 1 98.56 184 THR B CA 1
ATOM 2905 C C . THR B 1 184 ? -5.809 -25.531 -18.438 1 98.56 184 THR B C 1
ATOM 2907 O O . THR B 1 184 ? -6.422 -24.969 -19.344 1 98.56 184 THR B O 1
ATOM 2910 N N . PHE B 1 185 ? -4.766 -24.984 -17.844 1 98.69 185 PHE B N 1
ATOM 2911 C CA . PHE B 1 185 ? -4.195 -23.719 -18.297 1 98.69 185 PHE B CA 1
ATOM 2912 C C . PHE B 1 185 ? -3.832 -23.781 -19.766 1 98.69 185 PHE B C 1
ATOM 2914 O O . PHE B 1 185 ? -4.152 -22.875 -20.531 1 98.69 185 PHE B O 1
ATOM 2921 N N . LEU B 1 186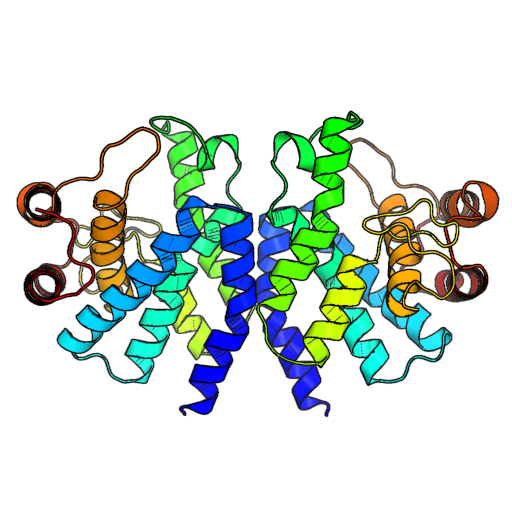 ? -3.172 -24.859 -20.156 1 97.69 186 LEU B N 1
ATOM 2922 C CA . LEU B 1 186 ? -2.717 -25.016 -21.531 1 97.69 186 LEU B CA 1
ATOM 2923 C C . LEU B 1 186 ? -3.895 -25 -22.5 1 97.69 186 LEU B C 1
ATOM 2925 O O . LEU B 1 186 ? -3.791 -24.469 -23.609 1 97.69 186 LEU B O 1
ATOM 2929 N N . ALA B 1 187 ? -4.945 -25.594 -22.125 1 98.25 187 ALA B N 1
ATOM 2930 C CA . ALA B 1 187 ? -6.148 -25.578 -22.953 1 98.25 187 ALA B CA 1
ATOM 2931 C C . ALA B 1 187 ? -6.758 -24.188 -23.031 1 98.25 187 ALA B C 1
ATOM 2933 O O . ALA B 1 187 ? -7.141 -23.734 -24.109 1 98.25 187 ALA B O 1
ATOM 2934 N N . VAL B 1 188 ? -6.852 -23.484 -21.922 1 98.56 188 VAL B N 1
ATOM 2935 C CA . VAL B 1 188 ? -7.512 -22.188 -21.797 1 98.56 188 VAL B CA 1
ATOM 2936 C C . VAL B 1 188 ? -6.707 -21.125 -22.562 1 98.56 188 VAL B C 1
ATOM 2938 O O . VAL B 1 188 ? -7.277 -20.297 -23.266 1 98.56 188 VAL B O 1
ATOM 2941 N N . ILE B 1 189 ? -5.359 -21.156 -22.375 1 98.5 189 ILE B N 1
ATOM 2942 C CA . ILE B 1 189 ? -4.512 -20.078 -22.859 1 98.5 189 ILE B CA 1
ATOM 2943 C C . ILE B 1 189 ? -4.57 -20.016 -24.391 1 98.5 189 ILE B C 1
ATOM 2945 O O . ILE B 1 189 ? -4.406 -18.953 -24.984 1 98.5 189 ILE B O 1
ATOM 2949 N N . GLU B 1 190 ? -4.879 -21.156 -25.094 1 97.69 190 GLU B N 1
ATOM 2950 C CA . GLU B 1 190 ? -4.906 -21.219 -26.547 1 97.69 190 GLU B CA 1
ATOM 2951 C C . GLU B 1 190 ? -6.016 -20.344 -27.125 1 97.69 190 GLU B C 1
ATOM 2953 O O . GLU B 1 190 ? -5.902 -19.844 -28.25 1 97.69 190 GLU B O 1
ATOM 2958 N N . ARG B 1 191 ? -7.023 -20.094 -26.391 1 97.06 191 ARG B N 1
ATOM 2959 C CA . ARG B 1 191 ? -8.164 -19.328 -26.875 1 97.06 191 ARG B CA 1
ATOM 2960 C C . ARG B 1 191 ? -8.289 -18 -26.141 1 97.06 191 ARG B C 1
ATOM 2962 O O . ARG B 1 191 ? -9.188 -17.203 -26.422 1 97.06 191 ARG B O 1
ATOM 2969 N N . SER B 1 192 ? -7.469 -17.812 -25.188 1 97.69 192 SER B N 1
ATOM 2970 C CA . SER B 1 192 ? -7.562 -16.625 -24.344 1 97.69 192 SER B CA 1
ATOM 2971 C C . SER B 1 192 ? -7.047 -15.391 -25.078 1 97.69 192 SER B C 1
ATOM 2973 O O . SER B 1 192 ? -6.086 -15.469 -25.844 1 97.69 192 SER B O 1
ATOM 2975 N N . ARG B 1 193 ? -7.652 -14.188 -24.828 1 96 193 ARG B N 1
ATOM 2976 C CA . ARG B 1 193 ? -7.156 -12.93 -25.391 1 96 193 ARG B CA 1
ATOM 2977 C C . ARG B 1 193 ? -5.82 -12.547 -24.766 1 96 193 ARG B C 1
ATOM 2979 O O . ARG B 1 193 ? -5.141 -11.641 -25.266 1 96 193 ARG B O 1
ATOM 2986 N N . TYR B 1 194 ? -5.391 -13.281 -23.719 1 95.25 194 TYR B N 1
ATOM 2987 C CA . TYR B 1 194 ? -4.156 -12.961 -23 1 95.25 194 TYR B CA 1
ATOM 2988 C C . TYR B 1 194 ? -3.014 -13.852 -23.469 1 95.25 194 TYR B C 1
ATOM 2990 O O . TYR B 1 194 ? -1.943 -13.875 -22.859 1 95.25 194 TYR B O 1
ATOM 2998 N N . ARG B 1 195 ? -3.277 -14.562 -24.5 1 96.44 195 ARG B N 1
ATOM 2999 C CA . ARG B 1 195 ? -2.23 -15.391 -25.078 1 96.44 195 ARG B CA 1
ATOM 3000 C C . ARG B 1 195 ? -1.087 -14.531 -25.609 1 96.44 195 ARG B C 1
ATOM 3002 O O . ARG B 1 195 ? -1.319 -13.523 -26.281 1 96.44 195 ARG B O 1
ATOM 3009 N N . ALA B 1 196 ? 0.052 -14.938 -25.219 1 94.25 196 ALA B N 1
ATOM 3010 C CA . ALA B 1 196 ? 1.237 -14.234 -25.703 1 94.25 196 ALA B CA 1
ATOM 3011 C C . ALA B 1 196 ? 1.388 -14.367 -27.219 1 94.25 196 ALA B C 1
ATOM 3013 O O . ALA B 1 196 ? 0.759 -15.234 -27.828 1 94.25 196 ALA B O 1
ATOM 3014 N N . ALA B 1 197 ? 2.256 -13.508 -27.75 1 89.81 197 ALA B N 1
ATOM 3015 C CA . ALA B 1 197 ? 2.521 -13.523 -29.188 1 89.81 197 ALA B CA 1
ATOM 3016 C C . ALA B 1 197 ? 3.285 -14.781 -29.594 1 89.81 197 ALA B C 1
ATOM 3018 O O . ALA B 1 197 ? 4.047 -15.336 -28.797 1 89.81 197 ALA B O 1
ATOM 3019 N N . ASP B 1 198 ? 3.135 -15.188 -30.828 1 90.56 198 ASP B N 1
ATOM 3020 C CA . ASP B 1 198 ? 3.852 -16.344 -31.344 1 90.56 198 ASP B CA 1
ATOM 3021 C C . ASP B 1 198 ? 5.289 -15.984 -31.719 1 90.56 198 ASP B C 1
ATOM 3023 O O . ASP B 1 198 ? 5.566 -14.852 -32.125 1 90.56 198 ASP B O 1
#

Radius of gyration: 23.29 Å; Cα contacts (8 Å, |Δi|>4): 642; chains: 2; bounding box: 46×63×61 Å

Nearest PDB structures (foldseek):
  4r8z-assembly1_B  TM=8.538E-01  e=5.496E-11  Pseudomonas aeruginosa PAO1
  4me4-assembly1_B  TM=8.743E-01  e=2.432E-10  Persephonella marina EX-H1
  5z7c-assembly1_A  TM=7.379E-01  e=1.996E-04  Vibrio cholerae O1 biovar El Tor str. N16961
  4r8z-assembly1_B  TM=8.533E-01  e=4.733E-11  Pseudomonas aeruginosa PAO1
  4me4-assembly1_B  TM=8.739E-01  e=1.513E-10  Persephonella marina EX-H1

Secondary structure (DSSP, 8-state):
-HHHHHHHHHHHHHHHHHHHHH-TTHHHHHHHHHHHHHHHHHHTT--HHHHHHHHHHHHHTTGGGGGS-HHHHT-SS---HHHHHHHHTHHHHHHHHHHTS-SHHHHHHHHHHHHTT--TTS--SSS---GGGS-HHHHHHHHHHHHHHHHS-BTTBPPPPHHHHHHIIIIISTTTS-HHHHHHHHHHHTT-TTPPP-/-HHHHHHHHHHHHHHHHHHHHH-TTHHHHHHHHHHHHHHHHHHTT--HHHHHHHHHHHHHTTGGGGGS-HHHHT-SS---HHHHHHHHTHHHHHHHHHHTS-SHHHHHHHHHHHHTT--TTS--SSS---GGGS-HHHHHHHHHHHHHHHHS-BTTBPPPPHHHHHHIIIIISTTTS-HHHHHHHHHHHTT-TTPPP-

Sequence (396 aa):
MPAAIDDLVRETAALLSALHERDRDTRAHSGRTSALAVEVGQACGLDADGLYALGVAADLHDVGKIGIPDRILLKPGRLDEEETVLMRSHARRGHRILSAIPGDHVAAIADIVLHHHEAADGSGYPDGLSGDAIPLPARIVAVVDAYDAMATVRPYHRPRRHADILHVLRDEQPQRYDPAVLDTFLAVIERSRYRAADMPAAIDDLVRETAALLSALHERDRDTRAHSGRTSALAVEVGQACGLDADGLYALGVAADLHDVGKIGIPDRILLKPGRLDEEETVLMRSHARRGHRILSAIPGDHVAAIADIVLHHHEAADGSGYPDGLSGDAIPLPARIVAVVDAYDAMATVRPYHRPRRHADILHVLRDEQPQRYDPAVLDTFLAVIERSRYRAAD

Organism: Piscinibacter sakaiensis (NCBI:txid1547922)

InterPro domains:
  IPR003607 HD/PDEase domain [SM00471] (22-159)
  IPR003607 HD/PDEase domain [cd00077] (29-161)
  IPR037522 HD-GYP domain [PF13487] (27-181)
  IPR037522 HD-GYP domain [PS51832] (4-198)
  IPR052020 Cyclic di-GMP and 3'3'-cGAMP-specific phosphodiesterases [PTHR45228] (13-196)

pLDDT: mean 92.32, std 11.48, range [31.78, 98.88]